Protein AF-A0A6A5C6W7-F1 (afdb_monomer)

Structure (mmCIF, N/CA/C/O backbone):
data_AF-A0A6A5C6W7-F1
#
_entry.id   AF-A0A6A5C6W7-F1
#
loop_
_atom_site.group_PDB
_atom_site.id
_atom_site.type_symbol
_atom_site.label_atom_id
_atom_site.label_alt_id
_atom_site.label_comp_id
_atom_site.label_asym_id
_atom_site.label_entity_id
_atom_site.label_seq_id
_atom_site.pdbx_PDB_ins_code
_atom_site.Cartn_x
_atom_site.Cartn_y
_atom_site.Cartn_z
_atom_site.occupancy
_atom_site.B_iso_or_equiv
_atom_site.auth_seq_id
_atom_site.auth_comp_id
_atom_site.auth_asym_id
_atom_site.auth_atom_id
_atom_site.pdbx_PDB_model_num
ATOM 1 N N . MET A 1 1 ? 18.445 1.849 1.006 1.00 53.31 1 MET A N 1
ATOM 2 C CA . MET A 1 1 ? 18.753 1.253 2.329 1.00 53.31 1 MET A CA 1
ATOM 3 C C . MET A 1 1 ? 17.861 1.915 3.357 1.00 53.31 1 MET A C 1
ATOM 5 O O . MET A 1 1 ? 17.894 3.133 3.391 1.00 53.31 1 MET A O 1
ATOM 9 N N . GLY A 1 2 ? 17.093 1.146 4.140 1.00 67.12 2 GLY A N 1
ATOM 10 C CA . GLY A 1 2 ? 16.362 1.605 5.333 1.00 67.12 2 GLY A CA 1
ATOM 11 C C . GLY A 1 2 ? 15.565 2.911 5.223 1.00 67.12 2 GLY A C 1
ATOM 12 O O . GLY A 1 2 ? 16.098 3.979 5.498 1.00 67.12 2 GLY A O 1
ATOM 13 N N . GLY A 1 3 ? 14.263 2.810 4.933 1.00 80.38 3 GLY A N 1
ATOM 14 C CA . GLY A 1 3 ? 13.335 3.940 5.067 1.00 80.38 3 GLY A CA 1
ATOM 15 C C . GLY A 1 3 ? 13.265 4.498 6.498 1.00 80.38 3 GLY A C 1
ATOM 16 O O . GLY A 1 3 ? 13.593 3.803 7.466 1.00 80.38 3 GLY A O 1
ATOM 17 N N . GLU A 1 4 ? 12.837 5.750 6.629 1.00 91.81 4 GLU A N 1
ATOM 18 C CA . GLU A 1 4 ? 12.678 6.474 7.897 1.00 91.81 4 GLU A CA 1
ATOM 19 C C . GLU A 1 4 ? 11.684 5.772 8.835 1.00 91.81 4 GLU A C 1
ATOM 21 O O . GLU A 1 4 ? 10.783 5.066 8.383 1.00 91.81 4 GLU A O 1
ATOM 26 N N . LEU A 1 5 ? 11.811 5.976 10.152 1.00 95.00 5 LEU A N 1
ATOM 27 C CA . LEU A 1 5 ? 10.758 5.572 11.090 1.00 95.00 5 LEU A CA 1
ATOM 28 C C . LEU A 1 5 ? 9.511 6.432 10.851 1.00 95.00 5 LEU A C 1
ATOM 30 O O . LEU A 1 5 ? 9.595 7.657 10.799 1.00 95.00 5 LEU A O 1
ATOM 34 N N . ALA A 1 6 ? 8.359 5.784 10.715 1.00 95.69 6 ALA A N 1
ATOM 35 C CA . ALA A 1 6 ? 7.076 6.444 10.519 1.00 95.69 6 ALA A CA 1
ATOM 36 C C . ALA A 1 6 ? 6.278 6.434 11.825 1.00 95.69 6 ALA A C 1
ATOM 38 O O . ALA A 1 6 ? 6.261 5.416 12.510 1.00 95.69 6 ALA A O 1
ATOM 39 N N . SER A 1 7 ? 5.584 7.530 12.145 1.00 96.44 7 SER A N 1
ATOM 40 C CA . SER A 1 7 ? 4.558 7.526 13.196 1.00 96.44 7 SER A CA 1
ATOM 41 C C . SER A 1 7 ? 3.259 6.963 12.630 1.00 96.44 7 SER A C 1
ATOM 43 O O . SER A 1 7 ? 2.748 7.497 11.647 1.00 96.44 7 SER A O 1
ATOM 45 N N . ILE A 1 8 ? 2.692 5.936 13.262 1.00 95.81 8 ILE A N 1
ATOM 46 C CA . ILE A 1 8 ? 1.394 5.357 12.885 1.00 95.81 8 ILE A CA 1
ATOM 47 C C . ILE A 1 8 ? 0.262 6.397 12.860 1.00 95.81 8 ILE A C 1
ATOM 49 O O . ILE A 1 8 ? -0.643 6.299 12.038 1.00 95.81 8 ILE A O 1
ATOM 53 N N . GLN A 1 9 ? 0.368 7.454 13.670 1.00 95.19 9 GLN A N 1
ATOM 54 C CA . GLN A 1 9 ? -0.591 8.565 13.710 1.00 95.19 9 GLN A CA 1
ATOM 55 C C . GLN A 1 9 ? -0.681 9.326 12.372 1.00 95.19 9 GLN A C 1
ATOM 57 O O . GLN A 1 9 ? -1.725 9.887 12.052 1.00 95.19 9 GLN A O 1
ATOM 62 N N . ASN A 1 10 ? 0.394 9.307 11.574 1.00 96.12 10 ASN A N 1
ATOM 63 C CA . ASN A 1 10 ? 0.451 9.930 10.247 1.00 96.12 10 ASN A CA 1
ATOM 64 C C . ASN A 1 10 ? -0.065 8.998 9.134 1.00 96.12 10 ASN A C 1
ATOM 66 O O . ASN A 1 10 ? -0.319 9.457 8.021 1.00 96.12 10 ASN A O 1
ATOM 70 N N . TYR A 1 11 ? -0.212 7.700 9.425 1.00 97.44 11 TYR A N 1
ATOM 71 C CA . TYR A 1 11 ? -0.651 6.663 8.488 1.00 97.44 11 TYR A CA 1
ATOM 72 C C . TYR A 1 11 ? -1.749 5.782 9.131 1.00 97.44 11 TYR A C 1
ATOM 74 O O . TYR A 1 11 ? -1.599 4.560 9.196 1.00 97.44 11 TYR A O 1
ATOM 82 N N . PRO A 1 12 ? -2.859 6.376 9.628 1.00 97.06 12 PRO A N 1
ATOM 83 C CA . PRO A 1 12 ? -3.849 5.705 10.489 1.00 97.06 12 PRO A CA 1
ATOM 84 C C . PRO A 1 12 ? -4.651 4.593 9.788 1.00 97.06 12 PRO A C 1
ATOM 86 O O . PRO A 1 12 ? -5.398 3.862 10.434 1.00 97.06 12 PRO A O 1
ATOM 89 N N . PHE A 1 13 ? -4.476 4.469 8.473 1.00 98.06 13 PHE A N 1
ATOM 90 C CA . PHE A 1 13 ? -5.054 3.470 7.573 1.00 98.06 13 PHE A CA 1
ATOM 91 C C . PHE A 1 13 ? -4.183 2.222 7.388 1.00 98.06 13 PHE A C 1
ATOM 93 O O . PHE A 1 13 ? -4.597 1.293 6.694 1.00 98.06 13 PHE A O 1
ATOM 100 N N . MET A 1 14 ? -2.971 2.198 7.954 1.00 98.06 14 MET A N 1
ATOM 101 C CA . MET A 1 14 ? -2.022 1.107 7.747 1.00 98.06 14 MET A CA 1
ATOM 102 C C . MET A 1 14 ? -2.466 -0.203 8.391 1.00 98.06 14 MET A C 1
ATOM 104 O O . MET A 1 14 ? -2.684 -0.284 9.602 1.00 98.06 14 MET A O 1
ATOM 108 N N . VAL A 1 15 ? -2.486 -1.255 7.573 1.00 98.44 15 VAL A N 1
ATOM 109 C CA . VAL A 1 15 ? -2.793 -2.625 7.984 1.00 98.44 15 VAL A CA 1
ATOM 110 C C . VAL A 1 15 ? -1.539 -3.494 7.929 1.00 98.44 15 VAL A C 1
ATOM 112 O O . VAL A 1 15 ? -0.770 -3.444 6.970 1.00 98.44 15 VAL A O 1
ATOM 115 N N . SER A 1 16 ? -1.360 -4.342 8.939 1.00 98.12 16 SER A N 1
ATOM 116 C CA . SER A 1 16 ? -0.463 -5.499 8.919 1.00 98.12 16 SER A CA 1
ATOM 117 C C . SER A 1 16 ? -1.309 -6.770 8.824 1.00 98.12 16 SER A C 1
ATOM 119 O O . SER A 1 16 ? -2.006 -7.124 9.770 1.00 98.12 16 SER A O 1
ATOM 121 N N . LEU A 1 17 ? -1.265 -7.469 7.689 1.00 98.00 17 LEU A N 1
ATOM 122 C CA . LEU A 1 17 ? -1.859 -8.798 7.556 1.00 98.00 17 LEU A CA 1
ATOM 123 C C . LEU A 1 17 ? -0.921 -9.821 8.202 1.00 98.00 17 LEU A C 1
ATOM 125 O O . LEU A 1 17 ? 0.273 -9.880 7.877 1.00 98.00 17 LEU A O 1
ATOM 129 N N . GLN A 1 18 ? -1.463 -10.596 9.141 1.00 95.81 18 GLN A N 1
ATOM 130 C CA . GLN A 1 18 ? -0.733 -11.549 9.975 1.00 95.81 18 GLN A CA 1
ATOM 131 C C . GLN A 1 18 ? -1.346 -12.945 9.885 1.00 95.81 18 GLN A C 1
ATOM 133 O O . GLN A 1 18 ? -2.563 -13.091 9.796 1.00 95.81 18 GLN A O 1
ATOM 138 N N . SER A 1 19 ? -0.498 -13.969 9.945 1.00 92.75 19 SER A N 1
ATOM 139 C CA . SER A 1 19 ? -0.884 -15.376 10.073 1.00 92.75 19 SER A CA 1
ATOM 140 C C . SER A 1 19 ? -0.028 -15.994 11.172 1.00 92.75 19 SER A C 1
ATOM 142 O O . SER A 1 19 ? 1.193 -15.854 11.126 1.00 92.75 19 SER A O 1
ATOM 144 N N . GLN A 1 20 ? -0.647 -16.612 12.186 1.00 88.44 20 GLN A N 1
ATOM 145 C CA . GLN A 1 20 ? 0.048 -17.073 13.409 1.00 88.44 20 GLN A CA 1
ATOM 146 C C . GLN A 1 20 ? 0.869 -15.935 14.068 1.00 88.44 20 GLN A C 1
ATOM 148 O O . GLN A 1 20 ? 2.070 -16.065 14.298 1.00 88.44 20 GLN A O 1
ATOM 153 N N . GLY A 1 21 ? 0.259 -14.749 14.213 1.00 87.44 21 GLY A N 1
ATOM 154 C CA . GLY A 1 21 ? 0.909 -13.493 14.633 1.00 87.44 21 GLY A CA 1
ATOM 155 C C . GLY A 1 21 ? 1.938 -12.910 13.644 1.00 87.44 21 GLY A C 1
ATOM 156 O O . GLY A 1 21 ? 2.229 -11.715 13.660 1.00 87.44 21 GLY A O 1
ATOM 157 N N . LEU A 1 22 ? 2.487 -13.714 12.731 1.00 91.31 22 LEU A N 1
ATOM 158 C CA . LEU A 1 22 ? 3.557 -13.309 11.826 1.00 91.31 22 LEU A CA 1
ATOM 159 C C . LEU A 1 22 ? 3.014 -12.485 10.656 1.00 91.31 22 LEU A C 1
ATOM 161 O O . LEU A 1 22 ? 2.313 -12.989 9.779 1.00 91.31 22 LEU A O 1
ATOM 165 N N . HIS A 1 23 ? 3.418 -11.217 10.604 1.00 94.94 23 HIS A N 1
ATOM 166 C CA . HIS A 1 23 ? 3.211 -10.341 9.451 1.00 94.94 23 HIS A CA 1
ATOM 167 C C . HIS A 1 23 ? 3.781 -10.949 8.158 1.00 94.94 23 HIS A C 1
ATOM 169 O O . HIS A 1 23 ? 4.913 -11.452 8.145 1.00 94.94 23 HIS A O 1
ATOM 175 N N . PHE A 1 24 ? 3.001 -10.891 7.078 1.00 95.12 24 PHE A N 1
ATOM 176 C CA . PHE A 1 24 ? 3.396 -11.383 5.753 1.00 95.12 24 PHE A CA 1
ATOM 177 C C . PHE A 1 24 ? 3.138 -10.372 4.623 1.00 95.12 24 PHE A C 1
ATOM 179 O O . PHE A 1 24 ? 3.962 -10.283 3.715 1.00 95.12 24 PHE A O 1
ATOM 186 N N . CYS A 1 25 ? 2.059 -9.588 4.722 1.00 97.75 25 CYS A N 1
ATOM 187 C CA . CYS A 1 25 ? 1.702 -8.509 3.799 1.00 97.75 25 CYS A CA 1
ATOM 188 C C . CYS A 1 25 ? 1.162 -7.285 4.555 1.00 97.75 25 CYS A C 1
ATOM 190 O O . CYS A 1 25 ? 0.699 -7.391 5.695 1.00 97.75 25 CYS A O 1
ATOM 192 N N . GLY A 1 26 ? 1.207 -6.120 3.920 1.00 98.31 26 GLY A N 1
ATOM 193 C CA . GLY A 1 26 ? 0.473 -4.923 4.307 1.00 98.31 26 GLY A CA 1
ATOM 194 C C . GLY A 1 26 ? -0.920 -4.832 3.671 1.00 98.31 26 GLY A C 1
ATOM 195 O O . GLY A 1 26 ? -1.363 -5.702 2.915 1.00 98.31 26 GLY A O 1
ATOM 196 N N . GLY A 1 27 ? -1.605 -3.736 3.975 1.00 98.56 27 GLY A N 1
ATOM 197 C CA . GLY A 1 27 ? -2.874 -3.343 3.369 1.00 98.56 27 GLY A CA 1
ATOM 198 C C . GLY A 1 27 ? -3.264 -1.923 3.781 1.00 98.56 27 GLY A C 1
ATOM 199 O O . GLY A 1 27 ? -2.586 -1.306 4.606 1.00 98.56 27 GLY A O 1
ATOM 200 N N . SER A 1 28 ? -4.365 -1.422 3.223 1.00 98.69 28 SER A N 1
ATOM 201 C CA . SER A 1 28 ? -4.892 -0.075 3.494 1.00 98.69 28 SER A CA 1
ATOM 202 C C . SER A 1 28 ? -6.382 -0.121 3.827 1.00 98.69 28 SER A C 1
ATOM 204 O O . SER A 1 28 ? -7.152 -0.686 3.052 1.00 98.69 28 SER A O 1
ATOM 206 N N . LEU A 1 29 ? -6.807 0.486 4.938 1.00 98.31 29 LEU A N 1
ATOM 207 C CA . LEU A 1 29 ? -8.229 0.702 5.234 1.00 98.31 29 LEU A CA 1
ATOM 208 C C . LEU A 1 29 ? -8.838 1.681 4.221 1.00 98.31 29 LEU A C 1
ATOM 210 O O . LEU A 1 29 ? -8.372 2.813 4.109 1.00 98.31 29 LEU A O 1
ATOM 214 N N . LEU A 1 30 ? -9.896 1.263 3.523 1.00 97.50 30 LEU A N 1
ATOM 215 C CA . LEU A 1 30 ? -10.641 2.110 2.579 1.00 97.50 30 LEU A CA 1
ATOM 216 C C . LEU A 1 30 ? -11.902 2.716 3.206 1.00 97.50 30 LEU A C 1
ATOM 218 O O . LEU A 1 30 ? -12.313 3.819 2.864 1.00 97.50 30 LEU A O 1
ATOM 222 N N . ASN A 1 31 ? -12.521 1.990 4.135 1.00 96.62 31 ASN A N 1
ATOM 223 C CA . ASN A 1 31 ? -13.634 2.437 4.970 1.00 96.62 31 ASN A CA 1
ATOM 224 C C . ASN A 1 31 ? -13.711 1.536 6.219 1.00 96.62 31 ASN A C 1
ATOM 226 O O . ASN A 1 31 ? -12.797 0.752 6.480 1.00 96.62 31 ASN A O 1
ATOM 230 N N . SER A 1 32 ? -14.800 1.615 6.983 1.00 96.88 32 SER A N 1
ATOM 231 C CA . SER A 1 32 ? -15.011 0.808 8.192 1.00 96.88 32 SER A CA 1
ATOM 232 C C . SER A 1 32 ? -15.187 -0.700 7.954 1.00 96.88 32 SER A C 1
ATOM 234 O O . SER A 1 32 ? -15.212 -1.441 8.929 1.00 96.88 32 SER A O 1
ATOM 236 N N . ARG A 1 33 ? -15.302 -1.202 6.713 1.00 96.69 33 ARG A N 1
ATOM 237 C CA . ARG A 1 33 ? -15.503 -2.642 6.435 1.00 96.69 33 ARG A CA 1
ATOM 238 C C . ARG A 1 33 ? -14.579 -3.236 5.367 1.00 96.69 33 ARG A C 1
ATOM 240 O O . ARG A 1 33 ? -14.656 -4.438 5.122 1.00 96.69 33 ARG A O 1
ATOM 247 N N . VAL A 1 34 ? -13.724 -2.441 4.719 1.00 98.19 34 VAL A N 1
ATOM 248 C CA . VAL A 1 34 ? -12.927 -2.875 3.556 1.00 98.19 34 VAL A CA 1
ATOM 249 C C . VAL A 1 34 ? -11.454 -2.496 3.696 1.00 98.19 34 VAL A C 1
ATOM 251 O O . VAL A 1 34 ? -11.113 -1.331 3.908 1.00 98.19 34 VAL A O 1
ATOM 254 N N . ILE A 1 35 ? -10.582 -3.486 3.498 1.00 98.62 35 ILE A N 1
ATOM 255 C CA . ILE A 1 35 ? -9.130 -3.331 3.356 1.00 98.62 35 ILE A CA 1
ATOM 256 C C . ILE A 1 35 ? -8.740 -3.643 1.908 1.00 98.62 35 ILE A C 1
ATOM 258 O O . ILE A 1 35 ? -9.147 -4.669 1.368 1.00 98.62 35 ILE A O 1
ATOM 262 N N . LEU A 1 36 ? -7.906 -2.806 1.295 1.00 98.75 36 LEU A N 1
ATOM 263 C CA . LEU A 1 36 ? -7.235 -3.106 0.028 1.00 98.75 36 LEU A CA 1
ATOM 264 C C . LEU A 1 36 ? -5.867 -3.747 0.280 1.00 98.75 36 LEU A C 1
ATOM 266 O O . LEU A 1 36 ? -5.121 -3.301 1.154 1.00 98.75 36 LEU A O 1
ATOM 270 N N . THR A 1 37 ? -5.527 -4.768 -0.502 1.00 98.75 37 THR A N 1
ATOM 271 C CA . THR A 1 37 ? -4.204 -5.406 -0.526 1.00 98.75 37 THR A CA 1
ATOM 272 C C . THR A 1 37 ? -3.905 -5.955 -1.932 1.00 98.75 37 THR A C 1
ATOM 274 O O . THR A 1 37 ? -4.679 -5.745 -2.868 1.00 98.75 37 THR A O 1
ATOM 277 N N . ALA A 1 38 ? -2.777 -6.643 -2.104 1.00 98.56 38 ALA A N 1
ATOM 278 C CA . ALA A 1 38 ? -2.410 -7.306 -3.354 1.00 98.56 38 ALA A CA 1
ATOM 279 C C . ALA A 1 38 ? -3.126 -8.665 -3.489 1.00 98.56 38 ALA A C 1
ATOM 281 O O . ALA A 1 38 ? -3.389 -9.339 -2.491 1.00 98.56 38 ALA A O 1
ATOM 282 N N . ALA A 1 39 ? -3.410 -9.107 -4.714 1.00 98.31 39 ALA A N 1
ATOM 283 C CA . ALA A 1 39 ? -4.033 -10.409 -4.951 1.00 98.31 39 ALA A CA 1
ATOM 284 C C . ALA A 1 39 ? -3.141 -11.556 -4.467 1.00 98.31 39 ALA A C 1
ATOM 286 O O . ALA A 1 39 ? -3.632 -12.467 -3.806 1.00 98.31 39 ALA A O 1
ATOM 287 N N . HIS A 1 40 ? -1.828 -11.478 -4.700 1.00 97.06 40 HIS A N 1
ATOM 288 C CA . HIS A 1 40 ? -0.876 -12.501 -4.258 1.00 97.06 40 HIS A CA 1
ATOM 289 C C . HIS A 1 40 ? -0.818 -12.665 -2.725 1.00 97.06 40 HIS A C 1
ATOM 291 O O . HIS A 1 40 ? -0.446 -13.728 -2.237 1.00 97.06 40 HIS A O 1
ATOM 297 N N . CYS A 1 41 ? -1.245 -11.657 -1.953 1.00 97.56 41 CYS A N 1
ATOM 298 C CA . CYS A 1 41 ? -1.389 -11.743 -0.495 1.00 97.56 41 CYS A CA 1
ATOM 299 C C . CYS A 1 41 ? -2.618 -12.554 -0.039 1.00 97.56 41 CYS A C 1
ATOM 301 O O . CYS A 1 41 ? -2.786 -12.769 1.158 1.00 97.56 41 CYS A O 1
ATOM 303 N N . CYS A 1 42 ? -3.479 -13.000 -0.959 1.00 96.88 42 CYS A N 1
ATOM 304 C CA . CYS A 1 42 ? -4.650 -13.835 -0.670 1.00 96.88 42 CYS A CA 1
ATOM 305 C C . CYS A 1 42 ? -4.373 -15.344 -0.814 1.00 96.88 42 CYS A C 1
ATOM 307 O O . CYS A 1 42 ? -5.280 -16.151 -0.601 1.00 96.88 42 CYS A O 1
ATOM 309 N N . PHE A 1 43 ? -3.137 -15.730 -1.150 1.00 95.50 43 PHE A N 1
ATOM 310 C CA . PHE A 1 43 ? -2.708 -17.112 -1.390 1.00 95.50 43 PHE A CA 1
ATOM 311 C C . PHE A 1 43 ? -1.516 -17.501 -0.497 1.00 95.50 43 PHE A C 1
ATOM 313 O O . PHE A 1 43 ? -0.859 -16.648 0.105 1.00 95.50 43 PHE A O 1
ATOM 320 N N . TYR A 1 44 ? -1.234 -18.800 -0.398 1.00 90.62 44 TYR A N 1
ATOM 321 C CA . TYR A 1 44 ? -0.003 -19.316 0.205 1.00 90.62 44 TYR A CA 1
ATOM 322 C C . TYR A 1 44 ? 1.212 -19.095 -0.720 1.00 90.62 44 TYR A C 1
ATOM 324 O O . TYR A 1 44 ? 1.109 -18.498 -1.788 1.00 90.62 44 TYR A O 1
ATOM 332 N N . ASN A 1 45 ? 2.406 -19.546 -0.308 1.00 85.31 45 ASN A N 1
ATOM 333 C CA . ASN A 1 45 ? 3.650 -19.330 -1.071 1.00 85.31 45 ASN A CA 1
ATOM 334 C C . ASN A 1 45 ? 3.686 -20.035 -2.447 1.00 85.31 45 ASN A C 1
ATOM 336 O O . ASN A 1 45 ? 4.613 -19.783 -3.213 1.00 85.31 45 ASN A O 1
ATOM 340 N N . ASP A 1 46 ? 2.730 -20.922 -2.733 1.00 82.19 46 ASP A N 1
ATOM 341 C CA . ASP A 1 46 ? 2.507 -21.514 -4.058 1.00 82.19 46 ASP A CA 1
ATOM 342 C C . ASP A 1 46 ? 1.837 -20.531 -5.039 1.00 82.19 46 ASP A C 1
ATOM 344 O O . ASP A 1 46 ? 1.972 -20.692 -6.246 1.00 82.19 46 ASP A O 1
ATOM 348 N N . LEU A 1 47 ? 1.173 -19.490 -4.518 1.00 83.94 47 LEU A N 1
ATOM 349 C CA . LEU A 1 47 ? 0.310 -18.549 -5.237 1.00 83.94 47 LEU A CA 1
ATOM 350 C C . LEU A 1 47 ? -0.901 -19.203 -5.932 1.00 83.94 47 LEU A C 1
ATOM 352 O O . LEU A 1 47 ? -1.564 -18.562 -6.744 1.00 83.94 47 LEU A O 1
ATOM 356 N N . GLU A 1 48 ? -1.226 -20.444 -5.563 1.00 85.00 48 GLU A N 1
ATOM 357 C CA . GLU A 1 48 ? -2.333 -21.237 -6.116 1.00 85.00 48 GLU A CA 1
ATOM 358 C C . GLU A 1 48 ? -3.375 -21.581 -5.042 1.00 85.00 48 GLU A C 1
ATOM 360 O O . GLU A 1 48 ? -4.576 -21.516 -5.304 1.00 85.00 48 GLU A O 1
ATOM 365 N N . THR A 1 49 ? -2.947 -21.881 -3.809 1.00 91.06 49 THR A N 1
ATOM 366 C CA . THR A 1 49 ? -3.848 -22.238 -2.704 1.00 91.06 49 THR A CA 1
ATOM 367 C C . THR A 1 49 ? -4.311 -20.977 -1.961 1.00 91.06 49 THR A C 1
ATOM 369 O O . THR A 1 49 ? -3.469 -20.283 -1.383 1.00 91.06 49 THR A O 1
ATOM 372 N N . PRO A 1 50 ? -5.620 -20.656 -1.900 1.00 93.75 50 PRO A N 1
ATOM 373 C CA . PRO A 1 50 ? -6.116 -19.504 -1.142 1.00 93.75 50 PRO A CA 1
ATOM 374 C C . PRO A 1 50 ? -5.852 -19.625 0.367 1.00 93.75 50 PRO A C 1
ATOM 376 O O . PRO A 1 50 ? -5.893 -20.722 0.929 1.00 93.75 50 PRO A O 1
ATOM 379 N N . LEU A 1 51 ? -5.628 -18.497 1.049 1.00 94.12 51 LEU A N 1
ATOM 380 C CA . LEU A 1 51 ? -5.412 -18.476 2.500 1.00 94.12 51 LEU A CA 1
ATOM 381 C C . LEU A 1 51 ? -6.663 -18.895 3.289 1.00 94.12 51 LEU A C 1
ATOM 383 O O . LEU A 1 51 ? -7.758 -18.373 3.075 1.00 94.12 51 LEU A O 1
ATOM 387 N N . ASP A 1 52 ? -6.473 -19.749 4.299 1.00 94.75 52 ASP A N 1
ATOM 388 C CA . ASP A 1 52 ? -7.489 -20.001 5.325 1.00 94.75 52 ASP A CA 1
ATOM 389 C C . ASP A 1 52 ? -7.670 -18.751 6.202 1.00 94.75 52 ASP A C 1
ATOM 391 O O . ASP A 1 52 ? -6.901 -18.515 7.140 1.00 94.75 52 ASP A O 1
ATOM 395 N N . LEU A 1 53 ? -8.708 -17.961 5.909 1.00 94.50 53 LEU A N 1
ATOM 396 C CA . LEU A 1 53 ? -9.048 -16.728 6.627 1.00 94.50 53 LEU A CA 1
ATOM 397 C C . LEU A 1 53 ? -9.159 -16.905 8.145 1.00 94.50 53 LEU A C 1
ATOM 399 O O . LEU A 1 53 ? -8.836 -15.978 8.884 1.00 94.50 53 LEU A O 1
ATOM 403 N N . ARG A 1 54 ? -9.519 -18.097 8.643 1.00 93.94 54 ARG A N 1
ATOM 404 C CA . ARG A 1 54 ? -9.599 -18.366 10.092 1.00 93.94 54 ARG A CA 1
ATOM 405 C C . ARG A 1 54 ? -8.240 -18.212 10.779 1.00 93.94 54 ARG A C 1
ATOM 407 O O . ARG A 1 54 ? -8.195 -17.925 11.974 1.00 93.94 54 ARG A O 1
ATOM 414 N N . ARG A 1 55 ? -7.141 -18.367 10.030 1.00 94.12 55 ARG A N 1
ATOM 415 C CA . ARG A 1 55 ? -5.746 -18.217 10.481 1.00 94.12 55 ARG A CA 1
ATOM 416 C C . ARG A 1 55 ? -5.165 -16.822 10.231 1.00 94.12 55 ARG A C 1
ATOM 418 O O . ARG A 1 55 ? -4.092 -16.528 10.754 1.00 94.12 55 ARG A O 1
ATOM 425 N N . VAL A 1 56 ? -5.849 -15.977 9.457 1.00 96.00 56 VAL A N 1
ATOM 426 C CA . VAL A 1 56 ? -5.417 -14.610 9.130 1.00 96.00 56 VAL A CA 1
ATOM 427 C C . VAL A 1 56 ? -6.065 -13.615 10.094 1.00 96.00 56 VAL A C 1
ATOM 429 O O . VAL A 1 56 ? -7.231 -13.760 10.456 1.00 96.00 56 VAL A O 1
ATOM 432 N N . ARG A 1 57 ? -5.336 -12.579 10.512 1.00 96.50 57 ARG A N 1
ATOM 433 C CA . ARG A 1 57 ? -5.907 -11.381 11.151 1.00 96.50 57 ARG A CA 1
ATOM 434 C C . ARG A 1 57 ? -5.321 -10.128 10.517 1.00 96.50 57 ARG A C 1
ATOM 436 O O . ARG A 1 57 ? -4.150 -10.107 10.138 1.00 96.50 57 ARG A O 1
ATOM 443 N N . ALA A 1 58 ? -6.137 -9.086 10.421 1.00 97.56 58 ALA A N 1
ATOM 444 C CA . ALA A 1 58 ? -5.662 -7.749 10.104 1.00 97.56 58 ALA A CA 1
ATOM 445 C C . ALA A 1 58 ? -5.333 -7.031 11.417 1.00 97.56 58 ALA A C 1
ATOM 447 O O . ALA A 1 58 ? -6.191 -6.908 12.288 1.00 97.56 58 ALA A O 1
ATOM 448 N N . VAL A 1 59 ? -4.089 -6.582 11.570 1.00 97.00 59 VAL A N 1
ATOM 449 C CA . VAL A 1 59 ? -3.668 -5.690 12.652 1.00 97.00 59 VAL A CA 1
ATOM 450 C C . VAL A 1 59 ? -3.727 -4.256 12.159 1.00 97.00 59 VAL A C 1
ATOM 452 O O . VAL A 1 59 ? -3.119 -3.922 11.140 1.00 97.00 59 VAL A O 1
ATOM 455 N N . LEU A 1 60 ? -4.458 -3.422 12.890 1.00 96.44 60 LEU A N 1
ATOM 456 C CA . LEU A 1 60 ? -4.692 -2.017 12.576 1.00 96.44 60 LEU A CA 1
ATOM 457 C C . LEU A 1 60 ? -3.937 -1.123 13.563 1.00 96.44 60 LEU A C 1
ATOM 459 O O . LEU A 1 60 ? -3.723 -1.509 14.712 1.00 96.44 60 LEU A O 1
ATOM 463 N N . GLY A 1 61 ? -3.558 0.080 13.127 1.00 93.56 61 GLY A N 1
ATOM 464 C CA . GLY A 1 61 ? -3.122 1.139 14.039 1.00 93.56 61 GLY A CA 1
ATOM 465 C C . GLY A 1 61 ? -1.906 0.797 14.908 1.00 93.56 61 GLY A C 1
ATOM 466 O O . GLY A 1 61 ? -1.835 1.270 16.033 1.00 93.56 61 GLY A O 1
ATOM 467 N N . GLN A 1 62 ? -0.947 -0.007 14.429 1.00 94.25 62 GLN A N 1
ATOM 468 C CA . GLN A 1 62 ? 0.173 -0.457 15.263 1.00 94.25 62 GLN A CA 1
ATOM 469 C C . GLN A 1 62 ? 1.531 0.157 14.886 1.00 94.25 62 GLN A C 1
ATOM 471 O O . GLN A 1 62 ? 2.021 -0.002 13.776 1.00 94.25 62 GLN A O 1
ATOM 476 N N . GLN A 1 63 ? 2.211 0.787 15.849 1.00 94.56 63 GLN A N 1
ATOM 477 C CA . GLN A 1 63 ? 3.560 1.346 15.645 1.00 94.56 63 GLN A CA 1
ATOM 478 C C . GLN A 1 63 ? 4.666 0.273 15.594 1.00 94.56 63 GLN A C 1
ATOM 480 O O . GLN A 1 63 ? 5.646 0.404 14.856 1.00 94.56 63 GLN A O 1
ATOM 485 N N . ASP A 1 64 ? 4.537 -0.760 16.431 1.00 94.06 64 ASP A N 1
ATOM 486 C CA . ASP A 1 64 ? 5.532 -1.816 16.624 1.00 94.06 64 ASP A CA 1
ATOM 487 C C . ASP A 1 64 ? 4.838 -3.170 16.778 1.00 94.06 64 ASP A C 1
ATOM 489 O O . ASP A 1 64 ? 4.233 -3.471 17.811 1.00 94.06 64 ASP A O 1
ATOM 493 N N . LEU A 1 65 ? 4.939 -4.003 15.744 1.00 93.56 65 LEU A N 1
ATOM 494 C CA . LEU A 1 65 ? 4.261 -5.293 15.674 1.00 93.56 65 LEU A CA 1
ATOM 495 C C . LEU A 1 65 ? 4.711 -6.276 16.767 1.00 93.56 65 LEU A C 1
ATOM 497 O O . LEU A 1 65 ? 3.989 -7.235 17.026 1.00 93.56 65 LEU A O 1
ATOM 501 N N . ARG A 1 66 ? 5.839 -6.049 17.462 1.00 91.25 66 ARG A N 1
ATOM 502 C CA . ARG A 1 66 ? 6.292 -6.919 18.568 1.00 91.25 66 ARG A CA 1
ATOM 503 C C . ARG A 1 66 ? 5.249 -7.054 19.680 1.00 91.25 66 ARG A C 1
ATOM 505 O O . ARG A 1 66 ? 5.077 -8.149 20.209 1.00 91.25 66 ARG A O 1
ATOM 512 N N . LYS A 1 67 ? 4.490 -5.988 19.967 1.00 88.50 67 LYS A N 1
ATOM 513 C CA . LYS A 1 67 ? 3.432 -6.006 20.997 1.00 88.50 67 LYS A CA 1
ATOM 514 C C . LYS A 1 67 ? 2.236 -6.899 20.619 1.00 88.50 67 LYS A C 1
ATOM 516 O O . LYS A 1 67 ? 1.477 -7.292 21.491 1.00 88.50 67 LYS A O 1
ATOM 521 N N . CYS A 1 68 ? 2.086 -7.262 19.340 1.00 85.19 68 CYS A N 1
ATOM 522 C CA . CYS A 1 68 ? 1.015 -8.144 18.861 1.00 85.19 68 CYS A CA 1
ATOM 523 C C . CYS A 1 68 ? 1.276 -9.640 19.080 1.00 85.19 68 CYS A C 1
ATOM 525 O O . CYS A 1 68 ? 0.328 -10.423 19.021 1.00 85.19 68 CYS A O 1
ATOM 527 N N . PHE A 1 69 ? 2.528 -10.048 19.311 1.00 74.69 69 PHE A N 1
ATOM 528 C CA . PHE A 1 69 ? 2.884 -11.459 19.513 1.00 74.69 69 PHE A CA 1
ATOM 529 C C . PHE A 1 69 ? 2.612 -11.921 20.948 1.00 74.69 69 PHE A C 1
ATOM 531 O O . PHE A 1 69 ? 2.038 -12.981 21.156 1.00 74.69 69 PHE A O 1
ATOM 538 N N . GLN A 1 70 ? 2.958 -11.095 21.938 1.00 57.41 70 GLN A N 1
ATOM 539 C CA . GLN A 1 70 ? 2.957 -11.457 23.366 1.00 57.41 70 GLN A CA 1
ATOM 540 C C . GLN A 1 70 ? 1.559 -11.681 23.980 1.00 57.41 70 GLN A C 1
ATOM 542 O O . GLN A 1 70 ? 1.450 -11.983 25.164 1.00 57.41 70 GLN A O 1
ATOM 547 N N . GLN A 1 71 ? 0.486 -11.502 23.204 1.00 54.94 71 GLN A N 1
ATOM 548 C CA . GLN A 1 71 ? -0.897 -11.527 23.689 1.00 54.94 71 GLN A CA 1
ATOM 549 C C . GLN A 1 71 ? -1.602 -12.882 23.470 1.00 54.94 71 GLN A C 1
ATOM 551 O O . GLN A 1 71 ? -2.715 -13.060 23.954 1.00 54.94 71 GLN A O 1
ATOM 556 N N . GLU A 1 72 ? -0.983 -13.834 22.759 1.00 51.69 72 GLU A N 1
ATOM 557 C CA . GLU A 1 72 ? -1.566 -15.170 22.513 1.00 51.69 72 GLU A CA 1
ATOM 558 C C . GLU A 1 72 ? -1.245 -16.182 23.639 1.00 51.69 72 GLU A C 1
ATOM 560 O O . GLU A 1 72 ? -2.086 -17.021 23.948 1.00 51.69 72 GLU A O 1
ATOM 565 N N . ASP A 1 73 ? -0.112 -16.041 24.342 1.00 41.97 73 ASP A N 1
ATOM 566 C CA . ASP A 1 73 ? 0.263 -16.900 25.488 1.00 41.97 73 ASP A CA 1
ATOM 567 C C . ASP A 1 73 ? -0.352 -16.451 26.837 1.00 41.97 73 ASP A C 1
ATOM 569 O O . ASP A 1 73 ? -0.385 -17.197 27.820 1.00 41.97 73 ASP A O 1
ATOM 573 N N . ALA A 1 74 ? -0.836 -15.206 26.908 1.00 43.44 74 ALA A N 1
ATOM 574 C CA . ALA A 1 74 ? -1.288 -14.567 28.149 1.00 43.44 74 ALA A CA 1
ATOM 575 C C . ALA A 1 74 ? -2.736 -14.915 28.560 1.00 43.44 74 ALA A C 1
ATOM 577 O O . ALA A 1 74 ? -3.160 -14.567 29.660 1.00 43.44 74 ALA A O 1
ATOM 578 N N . SER A 1 75 ? -3.510 -15.564 27.685 1.00 42.16 75 SER A N 1
ATOM 579 C CA . SER A 1 75 ? -4.930 -15.895 27.901 1.00 42.16 75 SER A CA 1
ATOM 580 C C . SER A 1 75 ? -5.196 -17.379 28.183 1.00 42.16 75 SER A C 1
ATOM 582 O O . SER A 1 75 ? -6.328 -17.751 28.479 1.00 42.16 75 SER A O 1
ATOM 584 N N . SER A 1 76 ? -4.165 -18.224 28.110 1.00 41.06 76 SER A N 1
ATOM 585 C CA . SER A 1 76 ? -4.245 -19.690 28.212 1.00 41.06 76 SER A CA 1
ATOM 586 C C . SER A 1 76 ? -3.614 -20.267 29.489 1.00 41.06 76 SER A C 1
ATOM 588 O O . SER A 1 76 ? -3.609 -21.480 29.678 1.00 41.06 76 SER A O 1
ATOM 590 N N . SER A 1 77 ? -3.097 -19.411 30.376 1.00 41.38 77 SER A N 1
ATOM 591 C CA . SER A 1 77 ? -2.263 -19.782 31.533 1.00 41.38 77 SER A CA 1
ATOM 592 C C . SER A 1 77 ? -2.867 -19.448 32.910 1.00 41.38 77 SER A C 1
ATOM 594 O O . SER A 1 77 ? -2.238 -19.711 33.930 1.00 41.38 77 SER A O 1
ATOM 596 N N . SER A 1 78 ? -4.090 -18.906 32.968 1.00 40.34 78 SER A N 1
ATOM 597 C CA . SER A 1 78 ? -4.740 -18.421 34.203 1.00 40.34 78 SER A CA 1
ATOM 598 C C . SER A 1 78 ? -5.839 -19.333 34.779 1.00 40.34 78 SER A C 1
ATOM 600 O O . SER A 1 78 ? -6.537 -18.935 35.709 1.00 40.34 78 SER A O 1
ATOM 602 N N . LEU A 1 79 ? -5.995 -20.558 34.261 1.00 41.47 79 LEU A N 1
ATOM 603 C CA . LEU A 1 79 ? -6.952 -21.558 34.760 1.00 41.47 79 LEU A CA 1
ATOM 604 C C . LEU A 1 79 ? -6.309 -22.946 34.910 1.00 41.47 79 LEU A C 1
ATOM 606 O O . LEU A 1 79 ? -6.603 -23.856 34.141 1.00 41.47 79 LEU A O 1
ATOM 610 N N . LEU A 1 80 ? -5.443 -23.089 35.917 1.00 33.91 80 LEU A N 1
ATOM 611 C CA . LEU A 1 80 ? -5.224 -24.322 36.694 1.00 33.91 80 LEU A CA 1
ATOM 612 C C . LEU A 1 80 ? -4.297 -23.992 37.877 1.00 33.91 80 LEU A C 1
ATOM 614 O O . LEU A 1 80 ? -3.081 -24.152 37.805 1.00 33.91 80 LEU A O 1
ATOM 618 N N . GLN A 1 81 ? -4.880 -23.473 38.958 1.00 34.91 81 GLN A N 1
ATOM 619 C CA . GLN A 1 81 ? -4.165 -23.142 40.192 1.00 34.91 81 GLN A CA 1
ATOM 620 C C . GLN A 1 81 ? -4.637 -24.083 41.309 1.00 34.91 81 GLN A C 1
ATOM 622 O O . GLN A 1 81 ? -5.483 -23.731 42.125 1.00 34.91 81 GLN A O 1
ATOM 627 N N . GLU A 1 82 ? -4.119 -25.312 41.282 1.00 31.97 82 GLU A N 1
ATOM 628 C CA . GLU A 1 82 ? -4.301 -26.311 42.341 1.00 31.97 82 GLU A CA 1
ATOM 629 C C . GLU A 1 82 ? -3.279 -26.053 43.463 1.00 31.97 82 GLU A C 1
ATOM 631 O O . GLU A 1 82 ? -2.071 -26.018 43.218 1.00 31.97 82 GLU A O 1
ATOM 636 N N . GLU A 1 83 ? -3.758 -25.873 44.695 1.00 34.78 83 GLU A N 1
ATOM 637 C CA . GLU A 1 83 ? -2.913 -25.755 45.892 1.00 34.78 83 GLU A CA 1
ATOM 638 C C . GLU A 1 83 ? -2.202 -27.093 46.198 1.00 34.78 83 GLU A C 1
ATOM 640 O O . GLU A 1 83 ? -2.833 -28.150 46.114 1.00 34.78 83 GLU A O 1
ATOM 645 N N . PRO A 1 84 ? -0.913 -27.096 46.592 1.00 32.22 84 PRO A N 1
ATOM 646 C CA . PRO A 1 84 ? -0.172 -28.332 46.836 1.00 32.22 84 PRO A CA 1
ATOM 647 C C . PRO A 1 84 ? -0.557 -28.984 48.184 1.00 32.22 84 PRO A C 1
ATOM 649 O O . PRO A 1 84 ? -0.304 -28.397 49.241 1.00 32.22 84 PRO A O 1
ATOM 652 N N . PRO A 1 85 ? -1.105 -30.217 48.206 1.00 35.66 85 PRO A N 1
ATOM 653 C CA . PRO A 1 85 ? -1.378 -30.925 49.453 1.00 35.66 85 PRO A CA 1
ATOM 654 C C . PRO A 1 85 ? -0.092 -31.420 50.137 1.00 35.66 85 PRO A C 1
ATOM 656 O O . PRO A 1 85 ? 0.928 -31.686 49.501 1.00 35.66 85 PRO A O 1
ATOM 659 N N . SER A 1 86 ? -0.166 -31.566 51.463 1.00 34.28 86 SER A N 1
ATOM 660 C CA . SER A 1 86 ? 0.952 -31.960 52.332 1.00 34.28 86 SER A CA 1
ATOM 661 C C . SER A 1 86 ? 1.556 -33.333 51.994 1.00 34.28 86 SER A C 1
ATOM 663 O O . SER A 1 86 ? 0.873 -34.241 51.520 1.00 34.28 86 SER A O 1
ATOM 665 N N . ALA A 1 87 ? 2.842 -33.505 52.308 1.00 38.56 87 ALA A N 1
ATOM 666 C CA . ALA A 1 87 ? 3.589 -34.729 52.049 1.00 38.56 87 ALA A CA 1
ATOM 667 C C . ALA A 1 87 ? 3.123 -35.924 52.908 1.00 38.56 87 ALA A C 1
ATOM 669 O O . ALA A 1 87 ? 3.056 -35.850 54.135 1.00 38.56 87 ALA A O 1
ATOM 670 N N . ALA A 1 88 ? 2.917 -37.064 52.247 1.00 32.59 88 ALA A N 1
ATOM 671 C CA . ALA A 1 88 ? 2.824 -38.403 52.832 1.00 32.59 88 ALA A CA 1
ATOM 672 C C . ALA A 1 88 ? 3.517 -39.411 51.889 1.00 32.59 88 ALA A C 1
ATOM 674 O O . ALA A 1 88 ? 3.835 -39.075 50.748 1.00 32.59 88 ALA A O 1
ATOM 675 N N . ALA A 1 89 ? 3.832 -40.617 52.370 1.00 34.00 89 ALA A N 1
ATOM 676 C CA . ALA A 1 89 ? 4.921 -41.423 51.806 1.00 34.00 89 ALA A CA 1
ATOM 677 C C . ALA A 1 89 ? 4.519 -42.768 51.159 1.00 34.00 89 ALA A C 1
ATOM 679 O O . ALA A 1 89 ? 3.476 -43.338 51.459 1.00 34.00 89 ALA A O 1
ATOM 680 N N . ALA A 1 90 ? 5.497 -43.305 50.413 1.00 35.47 90 ALA A N 1
ATOM 681 C CA . ALA A 1 90 ? 5.783 -44.723 50.152 1.00 35.47 90 ALA A CA 1
ATOM 682 C C . ALA A 1 90 ? 5.148 -45.452 48.936 1.00 35.47 90 ALA A C 1
ATOM 684 O O . ALA A 1 90 ? 3.956 -45.716 48.870 1.00 35.47 90 ALA A O 1
ATOM 685 N N . ASN A 1 91 ? 6.068 -45.950 48.095 1.00 40.06 91 ASN A N 1
ATOM 686 C CA . ASN A 1 91 ? 6.058 -47.232 47.367 1.00 40.06 91 ASN A CA 1
ATOM 687 C C . ASN A 1 91 ? 5.059 -47.466 46.211 1.00 40.06 91 ASN A C 1
ATOM 689 O O . ASN A 1 91 ? 3.908 -47.839 46.410 1.00 40.06 91 ASN A O 1
ATOM 693 N N . GLY A 1 92 ? 5.598 -47.451 44.983 1.00 39.59 92 GLY A N 1
ATOM 694 C CA . GLY A 1 92 ? 5.017 -48.063 43.780 1.00 39.59 92 GLY A CA 1
ATOM 695 C C . GLY A 1 92 ? 6.099 -48.771 42.932 1.00 39.59 92 GLY A C 1
ATOM 696 O O . GLY A 1 92 ? 7.279 -48.441 43.076 1.00 39.59 92 GLY A O 1
ATOM 697 N N . PRO A 1 93 ? 5.743 -49.763 42.090 1.00 42.47 93 PRO A N 1
ATOM 698 C CA . PRO A 1 93 ? 6.697 -50.555 41.299 1.00 42.47 93 PRO A CA 1
ATOM 699 C C . PRO A 1 93 ? 7.274 -49.789 40.085 1.00 42.47 93 PRO A C 1
ATOM 701 O O . PRO A 1 93 ? 6.694 -48.791 39.654 1.00 42.47 93 PRO A O 1
ATOM 704 N N . PRO A 1 94 ? 8.409 -50.236 39.507 1.00 43.44 94 PRO A N 1
ATOM 705 C CA . PRO A 1 94 ? 9.118 -49.490 38.464 1.00 43.44 94 PRO A CA 1
ATOM 706 C C . PRO A 1 94 ? 8.390 -49.491 37.110 1.00 43.44 94 PRO A C 1
ATOM 708 O O . PRO A 1 94 ? 7.990 -50.540 36.606 1.00 43.44 94 PRO A O 1
ATOM 711 N N . MET A 1 95 ? 8.298 -48.317 36.475 1.00 38.75 95 MET A N 1
ATOM 712 C CA . MET A 1 95 ? 7.898 -48.194 35.068 1.00 38.75 95 MET A CA 1
ATOM 713 C C . MET A 1 95 ? 9.069 -48.466 34.112 1.00 38.75 95 MET A C 1
ATOM 715 O O . MET A 1 95 ? 10.226 -48.179 34.418 1.00 38.75 95 MET A O 1
ATOM 719 N N . PHE A 1 96 ? 8.744 -48.975 32.921 1.00 39.28 96 PHE A N 1
ATOM 720 C CA . PHE A 1 96 ? 9.687 -49.151 31.816 1.00 39.28 96 PHE A CA 1
ATOM 721 C C . PHE A 1 96 ? 10.272 -47.809 31.347 1.00 39.28 96 PHE A C 1
ATOM 723 O O . PHE A 1 96 ? 9.540 -46.840 31.147 1.00 39.28 96 PHE A O 1
ATOM 730 N N . GLN A 1 97 ? 11.579 -47.783 31.081 1.00 43.53 97 GLN A N 1
ATOM 731 C CA . GLN A 1 97 ? 12.221 -46.695 30.342 1.00 43.53 97 GLN A CA 1
ATOM 732 C C . GLN A 1 97 ? 12.195 -46.996 28.831 1.00 43.53 97 GLN A C 1
ATOM 734 O O . GLN A 1 97 ? 12.557 -48.109 28.440 1.00 43.53 97 GLN A O 1
ATOM 739 N N . PRO A 1 98 ? 11.816 -46.038 27.963 1.00 46.53 98 PRO A N 1
ATOM 740 C CA . PRO A 1 98 ? 12.046 -46.158 26.527 1.00 46.53 98 PRO A CA 1
ATOM 741 C C . PRO A 1 98 ? 13.552 -46.030 26.209 1.00 46.53 98 PRO A C 1
ATOM 743 O O . PRO A 1 98 ? 14.273 -45.333 26.930 1.00 46.53 98 PRO A O 1
ATOM 746 N N . PRO A 1 99 ? 14.053 -46.676 25.139 1.00 44.75 99 PRO A N 1
ATOM 747 C CA . PRO A 1 99 ? 15.478 -46.674 24.814 1.00 44.75 99 PRO A CA 1
ATOM 748 C C . PRO A 1 99 ? 15.961 -45.281 24.391 1.00 44.75 99 PRO A C 1
ATOM 750 O O . PRO A 1 99 ? 15.358 -44.636 23.533 1.00 44.75 99 PRO A O 1
ATOM 753 N N . GLN A 1 100 ? 17.084 -44.829 24.955 1.00 41.59 100 GLN A N 1
ATOM 754 C CA . GLN A 1 100 ? 17.709 -43.573 24.541 1.00 41.59 100 GLN A CA 1
ATOM 755 C C . GLN A 1 100 ? 18.508 -43.758 23.248 1.00 41.59 100 GLN A C 1
ATOM 757 O O . GLN A 1 100 ? 19.432 -44.568 23.181 1.00 41.59 100 GLN A O 1
ATOM 762 N N . ILE A 1 101 ? 18.164 -42.970 22.229 1.00 50.41 101 ILE A N 1
ATOM 763 C CA . ILE A 1 101 ? 18.926 -42.865 20.983 1.00 50.41 101 ILE A CA 1
ATOM 764 C C . ILE A 1 101 ? 20.008 -41.790 21.190 1.00 50.41 101 ILE A C 1
ATOM 766 O O . ILE A 1 101 ? 19.654 -40.653 21.515 1.00 50.41 101 ILE A O 1
ATOM 770 N N . PRO A 1 102 ? 2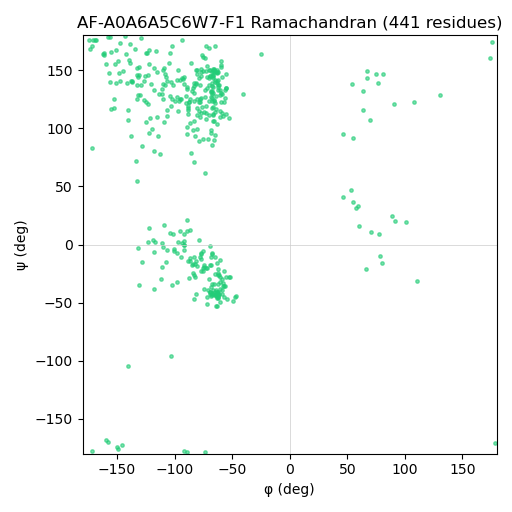1.308 -42.098 21.024 1.00 55.81 102 PRO A N 1
ATOM 771 C CA . PRO A 1 102 ? 22.362 -41.097 21.158 1.00 55.81 102 PRO A CA 1
ATOM 772 C C . PRO A 1 102 ? 22.304 -40.077 20.004 1.00 55.81 102 PRO A C 1
ATOM 774 O O . PRO A 1 102 ? 21.985 -40.451 18.871 1.00 55.81 102 PRO A O 1
ATOM 777 N N . PRO A 1 103 ? 22.630 -38.793 20.248 1.00 48.69 103 PRO A N 1
ATOM 778 C CA . PRO A 1 103 ? 22.636 -37.778 19.200 1.00 48.69 103 PRO A CA 1
ATOM 779 C C . PRO A 1 103 ? 23.739 -38.053 18.157 1.00 48.69 103 PRO A C 1
ATOM 781 O O . PRO A 1 103 ? 24.819 -38.533 18.518 1.00 48.69 103 PRO A O 1
ATOM 784 N N . PRO A 1 104 ? 23.511 -37.729 16.869 1.00 41.62 104 PRO A N 1
ATOM 785 C CA . PRO A 1 104 ? 24.497 -37.949 15.816 1.00 41.62 104 PRO A CA 1
ATOM 786 C C . PRO A 1 104 ? 25.736 -37.071 16.028 1.00 41.62 104 PRO A C 1
ATOM 788 O O . PRO A 1 104 ? 25.647 -35.844 16.099 1.00 41.62 104 PRO A O 1
ATOM 791 N N . GLN A 1 105 ? 26.908 -37.704 16.099 1.00 42.62 105 GLN A N 1
ATOM 792 C CA . GLN A 1 105 ? 28.187 -37.004 16.186 1.00 42.62 105 GLN A CA 1
ATOM 793 C C . GLN A 1 105 ? 28.597 -36.489 14.802 1.00 42.62 105 GLN A C 1
ATOM 795 O O . GLN A 1 105 ? 28.983 -37.265 13.930 1.00 42.62 105 GLN A O 1
ATOM 800 N N . PHE A 1 106 ? 28.548 -35.172 14.612 1.00 47.56 106 PHE A N 1
ATOM 801 C CA . PHE A 1 106 ? 29.194 -34.520 13.474 1.00 47.56 106 PHE A CA 1
ATOM 802 C C . PHE A 1 106 ? 30.678 -34.275 13.796 1.00 47.56 106 PHE A C 1
ATOM 804 O O . PHE A 1 106 ? 30.982 -33.808 14.897 1.00 47.56 106 PHE A O 1
ATOM 811 N N . PRO A 1 107 ? 31.618 -34.568 12.878 1.00 50.44 107 PRO A N 1
ATOM 812 C CA . PRO A 1 107 ? 33.028 -34.267 13.092 1.00 50.44 107 PRO A CA 1
ATOM 813 C C . PRO A 1 107 ? 33.259 -32.750 13.097 1.00 50.44 107 PRO A C 1
ATOM 815 O O . PRO A 1 107 ? 32.732 -32.027 12.250 1.00 50.44 107 PRO A O 1
ATOM 818 N N . ASN A 1 108 ? 34.071 -32.268 14.041 1.00 47.62 108 ASN A N 1
ATOM 819 C CA . ASN A 1 108 ? 34.430 -30.852 14.121 1.00 47.62 108 ASN A CA 1
ATOM 820 C C . ASN A 1 108 ? 35.210 -30.407 12.866 1.00 47.62 108 ASN A C 1
ATOM 822 O O . ASN A 1 108 ? 36.107 -31.134 12.427 1.00 47.62 108 ASN A O 1
ATOM 826 N N . PRO A 1 109 ? 34.938 -29.210 12.310 1.00 50.25 109 PRO A N 1
ATOM 827 C CA . PRO A 1 109 ? 35.766 -28.643 11.252 1.00 50.25 109 PRO A CA 1
ATOM 828 C C . PRO A 1 109 ? 37.180 -28.317 11.777 1.00 50.25 109 PRO A C 1
ATOM 830 O O . PRO A 1 109 ? 37.337 -28.000 12.961 1.00 50.25 109 PRO A O 1
ATOM 833 N N . PRO A 1 110 ? 38.219 -28.370 10.922 1.00 51.41 110 PRO A N 1
ATOM 834 C CA . PRO A 1 110 ? 39.582 -28.030 11.322 1.00 51.41 110 PRO A CA 1
ATOM 835 C C . PRO A 1 110 ? 39.711 -26.537 11.689 1.00 51.41 110 PRO A C 1
ATOM 837 O O . PRO A 1 110 ? 38.989 -25.702 11.137 1.00 51.41 110 PRO A O 1
ATOM 840 N N . PRO A 1 111 ? 40.635 -26.174 12.599 1.00 41.88 111 PRO A N 1
ATOM 841 C CA . PRO A 1 111 ? 40.803 -24.795 13.047 1.00 41.88 111 PRO A CA 1
ATOM 842 C C . PRO A 1 111 ? 41.325 -23.892 11.921 1.00 41.88 111 PRO A C 1
ATOM 844 O O . PRO A 1 111 ? 42.340 -24.185 11.289 1.00 41.88 111 PRO A O 1
ATOM 847 N N . ILE A 1 112 ? 40.651 -22.760 11.708 1.00 39.06 112 ILE A N 1
ATOM 848 C CA . ILE A 1 112 ? 41.082 -21.719 10.767 1.00 39.06 112 ILE A CA 1
ATOM 849 C C . ILE A 1 112 ? 42.163 -20.869 11.440 1.00 39.06 112 ILE A C 1
ATOM 851 O O . ILE A 1 112 ? 41.907 -20.207 12.446 1.00 39.06 112 ILE A O 1
ATOM 855 N N . THR A 1 113 ? 43.370 -20.871 10.879 1.00 33.72 113 THR A N 1
ATOM 856 C CA . THR A 1 113 ? 44.490 -20.044 11.339 1.00 33.72 113 THR A CA 1
ATOM 857 C C . THR A 1 113 ? 44.462 -18.658 10.690 1.00 33.72 113 THR A C 1
ATOM 859 O O . THR A 1 113 ? 44.472 -18.526 9.467 1.00 33.72 113 THR A O 1
ATOM 862 N N . PHE A 1 114 ? 44.472 -17.608 11.514 1.00 36.53 114 PHE A N 1
ATOM 863 C CA . PHE A 1 114 ? 44.656 -16.223 11.072 1.00 36.53 114 PHE A CA 1
ATOM 864 C C . PHE A 1 114 ? 46.121 -15.793 11.268 1.00 36.53 114 PHE A C 1
ATOM 866 O O . PHE A 1 114 ? 46.629 -15.921 12.384 1.00 36.53 114 PHE A O 1
ATOM 873 N N . PRO A 1 115 ? 46.808 -15.266 10.237 1.00 32.47 115 PRO A N 1
ATOM 874 C CA . PRO A 1 115 ? 48.156 -14.729 10.379 1.00 32.47 115 PRO A CA 1
ATOM 875 C C . PRO A 1 115 ? 48.144 -13.236 10.753 1.00 32.47 115 PRO A C 1
ATOM 877 O O . PRO A 1 115 ? 48.120 -12.356 9.892 1.00 32.47 115 PRO A O 1
ATOM 880 N N . GLU A 1 116 ? 48.242 -12.946 12.048 1.00 31.94 116 GLU A N 1
ATOM 881 C CA . GLU A 1 116 ? 48.963 -11.754 12.515 1.00 31.94 116 GLU A CA 1
ATOM 882 C C . GLU A 1 116 ? 50.480 -12.015 12.410 1.00 31.94 116 GLU A C 1
ATOM 884 O O . GLU A 1 116 ? 50.921 -13.149 12.568 1.00 31.94 116 GLU A O 1
ATOM 889 N N . SER A 1 117 ? 51.365 -11.046 12.180 1.00 32.00 117 SER A N 1
ATOM 890 C CA . SER A 1 117 ? 51.225 -9.663 11.696 1.00 32.00 117 SER A CA 1
ATOM 891 C C . SER A 1 117 ? 52.589 -9.234 11.117 1.00 32.00 117 SER A C 1
ATOM 893 O O . SER A 1 117 ? 53.553 -9.996 11.185 1.00 32.00 117 SER A O 1
ATOM 895 N N . ASN A 1 118 ? 52.720 -8.016 10.579 1.00 30.14 118 ASN A N 1
ATOM 896 C CA . ASN A 1 118 ? 54.031 -7.358 10.499 1.00 30.14 118 ASN A CA 1
ATOM 897 C C . ASN A 1 118 ? 53.882 -5.831 10.501 1.00 30.14 118 ASN A C 1
ATOM 899 O O . ASN A 1 118 ? 53.289 -5.254 9.591 1.00 30.14 118 ASN A O 1
ATOM 903 N N . GLN A 1 119 ? 54.437 -5.176 11.523 1.00 31.78 119 GLN A N 1
ATOM 904 C CA . GLN A 1 119 ? 54.580 -3.720 11.571 1.00 31.78 119 GLN A CA 1
ATOM 905 C C . GLN A 1 119 ? 55.949 -3.303 11.026 1.00 31.78 119 GLN A C 1
ATOM 907 O O . GLN A 1 119 ? 56.964 -3.913 11.352 1.00 31.78 119 GLN A O 1
ATOM 912 N N . ALA A 1 120 ? 55.994 -2.188 10.299 1.00 28.70 120 ALA A N 1
ATOM 913 C CA . ALA A 1 120 ? 57.211 -1.410 10.095 1.00 28.70 120 ALA A CA 1
ATOM 914 C C . ALA A 1 120 ? 56.878 0.082 10.244 1.00 28.70 120 ALA A C 1
ATOM 916 O O . ALA A 1 120 ? 55.820 0.537 9.815 1.00 28.70 120 ALA A O 1
ATOM 917 N N . MET A 1 121 ? 57.765 0.839 10.892 1.00 29.75 121 MET A N 1
ATOM 918 C CA . MET A 1 121 ? 57.511 2.206 11.356 1.00 29.75 121 MET A CA 1
ATOM 919 C C . MET A 1 121 ? 58.666 3.133 10.966 1.00 29.75 121 MET A C 1
ATOM 921 O O . MET A 1 121 ? 59.827 2.800 11.190 1.00 29.75 121 MET A O 1
ATOM 925 N N . MET A 1 122 ? 58.346 4.337 10.491 1.00 28.55 122 MET A N 1
ATOM 926 C CA . MET A 1 122 ? 59.277 5.466 10.351 1.00 28.55 122 MET A CA 1
ATOM 927 C C . MET A 1 122 ? 58.630 6.741 10.917 1.00 28.55 122 MET A C 1
ATOM 929 O O . MET A 1 122 ? 57.406 6.845 10.973 1.00 28.55 122 MET A O 1
ATOM 933 N N . LYS A 1 123 ? 59.451 7.681 11.410 1.00 28.38 123 LYS A N 1
ATOM 934 C CA . LYS A 1 123 ? 59.022 8.826 12.236 1.00 28.38 123 LYS A CA 1
ATOM 935 C C . LYS A 1 123 ? 59.697 10.140 11.830 1.00 28.38 123 LYS A C 1
ATOM 937 O O . LYS A 1 123 ? 60.919 10.191 11.743 1.00 28.38 123 LYS A O 1
ATOM 942 N N . SER A 1 124 ? 58.925 11.222 11.853 1.00 29.75 124 SER A N 1
ATOM 943 C CA . SER A 1 124 ? 59.356 12.587 12.210 1.00 29.75 124 SER A CA 1
ATOM 944 C C . SER A 1 124 ? 58.116 13.320 12.765 1.00 29.75 124 SER A C 1
ATOM 946 O O . SER A 1 124 ? 57.034 13.158 12.216 1.00 29.75 124 SER A O 1
ATOM 948 N N . LYS A 1 125 ? 58.088 13.912 13.973 1.00 30.19 125 LYS A N 1
ATOM 949 C CA . LYS A 1 125 ? 58.897 15.001 14.577 1.00 30.19 125 LYS A CA 1
ATOM 950 C C . LYS A 1 125 ? 58.715 16.349 13.842 1.00 30.19 125 LYS A C 1
ATOM 952 O O . LYS A 1 125 ? 58.822 16.365 12.626 1.00 30.19 125 LYS A O 1
ATOM 957 N N . SER A 1 126 ? 58.474 17.483 14.524 1.00 28.95 126 SER A N 1
ATOM 958 C CA . SER A 1 126 ? 58.543 17.749 15.987 1.00 28.95 126 SER A CA 1
ATOM 959 C C . SER A 1 126 ? 58.034 19.147 16.410 1.00 28.95 126 SER A C 1
ATOM 961 O O . SER A 1 126 ? 58.045 20.037 15.572 1.00 28.95 126 SER A O 1
ATOM 963 N N . VAL A 1 127 ? 57.840 19.341 17.739 1.00 30.67 127 VAL A N 1
ATOM 964 C CA . VAL A 1 127 ? 58.017 20.616 18.510 1.00 30.67 127 VAL A CA 1
ATOM 965 C C . VAL A 1 127 ? 56.893 21.677 18.352 1.00 30.67 127 VAL A C 1
ATOM 967 O O . VAL A 1 127 ? 56.434 21.880 17.239 1.00 30.67 127 VAL A O 1
ATOM 970 N N . VAL A 1 128 ? 56.394 22.422 19.366 1.00 30.50 128 VAL A N 1
ATOM 971 C CA . VAL A 1 128 ? 56.432 22.448 20.874 1.00 30.50 128 VAL A CA 1
ATOM 972 C C . VAL A 1 128 ? 55.344 23.506 21.325 1.00 30.50 128 VAL A C 1
ATOM 974 O O . VAL A 1 128 ? 54.729 24.075 20.429 1.00 30.50 128 VAL A O 1
ATOM 977 N N . HIS A 1 129 ? 54.923 23.854 22.562 1.00 27.73 129 HIS A N 1
ATOM 978 C CA . HIS A 1 129 ? 55.484 23.804 23.928 1.00 27.73 129 HIS A CA 1
ATOM 979 C C . HIS A 1 129 ? 54.465 23.397 25.046 1.00 27.73 129 HIS A C 1
ATOM 981 O O . HIS A 1 129 ? 54.171 22.212 25.178 1.00 27.73 129 HIS A O 1
ATOM 987 N N . SER A 1 130 ? 53.982 24.341 25.874 1.00 28.89 130 SER A N 1
ATOM 988 C CA . SER A 1 130 ? 53.163 24.211 27.111 1.00 28.89 130 SER A CA 1
ATOM 989 C C . SER A 1 130 ? 52.381 25.547 27.340 1.00 28.89 130 SER A C 1
ATOM 991 O O . SER A 1 130 ? 52.515 26.425 26.493 1.00 28.89 130 SER A O 1
ATOM 993 N N . GLU A 1 131 ? 51.508 25.817 28.332 1.00 26.45 131 GLU A N 1
ATOM 994 C CA . GLU A 1 131 ? 51.420 25.429 29.762 1.00 26.45 131 GLU A CA 1
ATOM 995 C C . GLU A 1 131 ? 49.971 25.236 30.312 1.00 26.45 131 GLU A C 1
ATOM 997 O O . GLU A 1 131 ? 48.996 25.183 29.569 1.00 26.45 131 GLU A O 1
ATOM 1002 N N . SER A 1 132 ? 49.889 25.039 31.635 1.00 28.83 132 SER A N 1
ATOM 1003 C CA . SER A 1 132 ? 48.790 24.653 32.545 1.00 28.83 132 SER A CA 1
ATOM 1004 C C . SER A 1 132 ? 47.720 25.762 32.792 1.00 28.83 132 SER A C 1
ATOM 1006 O O . SER A 1 132 ? 47.876 26.875 32.308 1.00 28.83 132 SER A O 1
ATOM 1008 N N . LEU A 1 133 ? 46.557 25.548 33.448 1.00 28.88 133 LEU A N 1
ATOM 1009 C CA . LEU A 1 133 ? 46.349 25.128 34.855 1.00 28.88 133 LEU A CA 1
ATOM 1010 C C . LEU A 1 133 ? 44.969 24.493 35.196 1.00 28.88 133 LEU A C 1
ATOM 1012 O O . LEU A 1 133 ? 43.947 24.750 34.569 1.00 28.88 133 LEU A O 1
ATOM 1016 N N 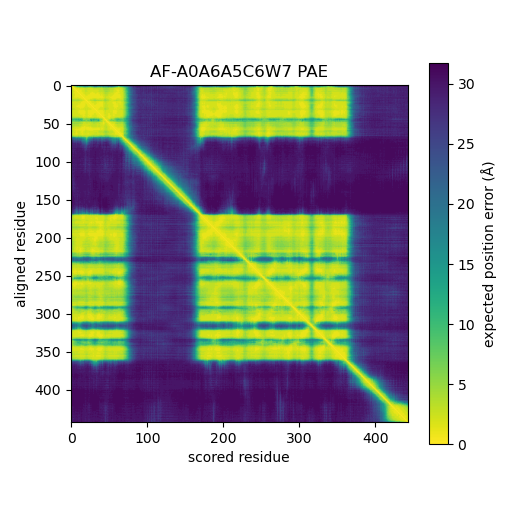. SER A 1 134 ? 45.023 23.689 36.267 1.00 27.59 134 SER A N 1
ATOM 1017 C CA . SER A 1 134 ? 44.044 23.272 37.307 1.00 27.59 134 SER A CA 1
ATOM 1018 C C . SER A 1 134 ? 42.841 24.192 37.642 1.00 27.59 134 SER A C 1
ATOM 1020 O O . SER A 1 134 ? 42.937 25.393 37.425 1.00 27.59 134 SER A O 1
ATOM 1022 N N . SER A 1 135 ? 41.754 23.756 38.319 1.00 29.48 135 SER A N 1
ATOM 1023 C CA . SER A 1 135 ? 41.293 22.427 38.827 1.00 29.48 135 SER A CA 1
ATOM 1024 C C . SER A 1 135 ? 39.862 22.507 39.428 1.00 29.48 135 SER A C 1
ATOM 1026 O O . SER A 1 135 ? 39.359 23.607 39.605 1.00 29.48 135 SER A O 1
ATOM 1028 N N . SER A 1 136 ? 39.293 21.355 39.852 1.00 29.28 136 SER A N 1
ATOM 1029 C CA . SER A 1 136 ? 38.397 21.133 41.034 1.00 29.28 136 SER A CA 1
ATOM 1030 C C . SER A 1 136 ? 37.104 21.971 41.236 1.00 29.28 136 SER A C 1
ATOM 1032 O O . SER A 1 136 ? 37.166 23.187 41.174 1.00 29.28 136 SER A O 1
ATOM 1034 N N . SER A 1 137 ? 35.905 21.514 41.645 1.00 28.28 137 SER A N 1
ATOM 1035 C CA . SER A 1 137 ? 35.228 20.230 41.977 1.00 28.28 137 SER A CA 1
ATOM 1036 C C . SER A 1 137 ? 34.490 20.306 43.337 1.00 28.28 137 SER A C 1
ATOM 1038 O O . SER A 1 137 ? 35.138 20.551 44.349 1.00 28.28 137 SER A O 1
ATOM 1040 N N . LEU A 1 138 ? 33.204 19.912 43.349 1.00 30.36 138 LEU A N 1
ATOM 1041 C CA . LEU A 1 138 ? 32.362 19.486 44.497 1.00 30.36 138 LEU A CA 1
ATOM 1042 C C . LEU A 1 138 ? 31.683 20.530 45.431 1.00 30.36 138 LEU A C 1
ATOM 1044 O O . LEU A 1 138 ? 32.167 21.623 45.693 1.00 30.36 138 LEU A O 1
ATOM 1048 N N . SER A 1 139 ? 30.499 20.105 45.898 1.00 30.97 139 SER A N 1
ATOM 1049 C CA . SER A 1 139 ? 29.501 20.672 46.842 1.00 30.97 139 SER A CA 1
ATOM 1050 C C . SER A 1 139 ? 29.767 20.195 48.308 1.00 30.97 139 SER A C 1
ATOM 1052 O O . SER A 1 139 ? 30.718 19.418 48.423 1.00 30.97 139 SER A O 1
ATOM 1054 N N . PRO A 1 140 ? 28.995 20.496 49.411 1.00 44.50 140 PRO A N 1
ATOM 1055 C CA . PRO A 1 140 ? 27.516 20.685 49.501 1.00 44.50 140 PRO A CA 1
ATOM 1056 C C . PRO A 1 140 ? 26.891 21.519 50.685 1.00 44.50 140 PRO A C 1
ATOM 1058 O O . PRO A 1 140 ? 27.590 22.114 51.491 1.00 44.50 140 PRO A O 1
ATOM 1061 N N . PHE A 1 141 ? 25.543 21.454 50.800 1.00 27.77 141 PHE A N 1
ATOM 1062 C CA . PHE A 1 141 ? 24.654 21.596 51.994 1.00 27.77 141 PHE A CA 1
ATOM 1063 C C . PHE A 1 141 ? 24.550 22.914 52.819 1.00 27.77 141 PHE A C 1
ATOM 1065 O O . PHE A 1 141 ? 25.443 23.223 53.596 1.00 27.77 141 PHE A O 1
ATOM 1072 N N . MET A 1 142 ? 23.354 23.550 52.833 1.00 27.75 142 MET A N 1
ATOM 1073 C CA . MET A 1 142 ? 22.406 23.646 53.989 1.00 27.75 142 MET A CA 1
ATOM 1074 C C . MET A 1 142 ? 21.189 24.585 53.725 1.00 27.75 142 MET A C 1
ATOM 1076 O O . MET A 1 142 ? 21.238 25.423 52.830 1.00 27.75 142 MET A O 1
ATOM 1080 N N . ASN A 1 143 ? 20.100 24.436 54.507 1.00 29.11 143 ASN A N 1
ATOM 1081 C CA . ASN A 1 143 ? 18.842 25.227 54.446 1.00 29.11 143 ASN A CA 1
ATOM 1082 C C . ASN A 1 143 ? 18.759 26.298 55.567 1.00 29.11 143 ASN A C 1
ATOM 1084 O O . ASN A 1 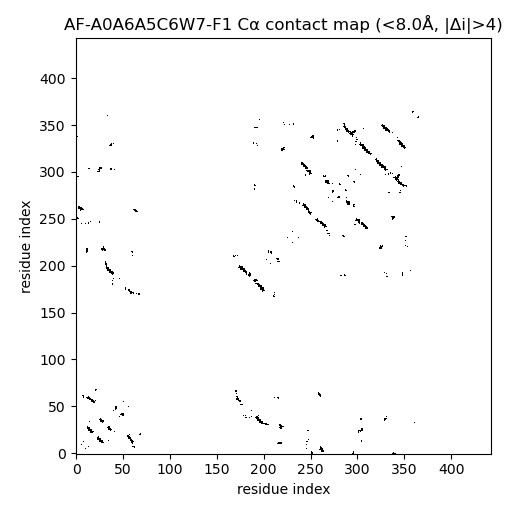143 ? 19.556 26.246 56.506 1.00 29.11 143 ASN A O 1
ATOM 1088 N N . PRO A 1 144 ? 17.767 27.218 55.536 1.00 40.28 144 PRO A N 1
ATOM 1089 C CA . PRO A 1 144 ? 16.646 27.100 56.498 1.00 40.28 144 PRO A CA 1
ATOM 1090 C C . PRO A 1 144 ? 15.240 27.485 55.949 1.00 40.28 144 PRO A C 1
ATOM 1092 O O . PRO A 1 144 ? 15.093 27.846 54.786 1.00 40.28 144 PRO A O 1
ATOM 1095 N N . VAL A 1 145 ? 14.199 27.379 56.797 1.00 30.73 145 VAL A N 1
ATOM 1096 C CA . VAL A 1 145 ? 12.746 27.523 56.484 1.00 30.73 145 VAL A CA 1
ATOM 1097 C C . VAL A 1 145 ? 12.113 28.709 57.243 1.00 30.73 145 VAL A C 1
ATOM 1099 O O . VAL A 1 145 ? 12.607 29.054 58.318 1.00 30.73 145 VAL A O 1
ATOM 1102 N N . PRO A 1 146 ? 11.046 29.347 56.713 1.00 38.88 146 PRO A N 1
ATOM 1103 C CA . PRO A 1 146 ? 9.713 29.361 57.381 1.00 38.88 146 PRO A CA 1
ATOM 1104 C C . PRO A 1 146 ? 8.513 29.390 56.378 1.00 38.88 146 PRO A C 1
ATOM 1106 O O . PRO A 1 146 ? 8.742 29.598 55.193 1.00 38.88 146 PRO A O 1
ATOM 1109 N N . SER A 1 147 ? 7.214 29.284 56.725 1.00 27.03 147 SER A N 1
ATOM 1110 C CA . SER A 1 147 ? 6.435 28.630 57.814 1.00 27.03 147 SER A CA 1
ATOM 1111 C C . SER A 1 147 ? 4.906 28.735 57.489 1.00 27.03 147 SER A C 1
ATOM 1113 O O . SER A 1 147 ? 4.570 29.297 56.450 1.00 27.03 147 SER A O 1
ATOM 1115 N N . PHE A 1 148 ? 3.997 28.249 58.368 1.00 26.86 148 PHE A N 1
ATOM 1116 C CA . PHE A 1 148 ? 2.501 28.296 58.281 1.00 26.86 148 PHE A CA 1
ATOM 1117 C C . PHE A 1 148 ? 1.831 27.456 57.154 1.00 26.86 148 PHE A C 1
ATOM 1119 O O . PHE A 1 148 ? 2.410 27.269 56.093 1.00 26.86 148 PHE A O 1
ATOM 1126 N N . SER A 1 149 ? 0.603 26.919 57.292 1.00 26.34 149 SER A N 1
ATOM 1127 C CA . SER A 1 149 ? -0.243 26.620 58.478 1.00 26.34 149 SER A CA 1
ATOM 1128 C C . SER A 1 149 ? -1.346 25.593 58.138 1.00 26.34 149 SER A C 1
ATOM 1130 O O . SER A 1 149 ? -1.620 25.342 56.969 1.00 26.34 149 SER A O 1
ATOM 1132 N N . SER A 1 150 ? -1.979 25.004 59.158 1.00 26.78 150 SER A N 1
ATOM 1133 C CA . SER A 1 150 ? -2.936 23.887 59.068 1.00 26.78 150 SER A CA 1
ATOM 1134 C C . SER A 1 150 ? -4.401 24.270 58.808 1.00 26.78 150 SER A C 1
ATOM 1136 O O . SER A 1 150 ? -4.865 25.332 59.215 1.00 26.78 150 SER A O 1
ATOM 1138 N N . SER A 1 151 ? -5.161 23.329 58.242 1.00 28.88 151 SER A N 1
ATOM 1139 C CA . SER A 1 151 ? -6.555 23.037 58.627 1.00 28.88 151 SER A CA 1
ATOM 1140 C C . SER A 1 151 ? -6.912 21.598 58.223 1.00 28.88 151 SER A C 1
ATOM 1142 O O . SER A 1 151 ? -6.379 21.080 57.243 1.00 28.88 151 SER A O 1
ATOM 1144 N N . GLU A 1 152 ? -7.771 20.951 59.009 1.00 32.34 152 GLU A N 1
ATOM 1145 C CA . GLU A 1 152 ? -8.290 19.595 58.792 1.00 32.34 152 GLU A CA 1
ATOM 1146 C C . GLU A 1 152 ? -9.818 19.684 58.686 1.00 32.34 152 GLU A C 1
ATOM 1148 O O . GLU A 1 152 ? -10.433 20.378 59.494 1.00 32.34 152 GLU A O 1
ATOM 1153 N N . GLU A 1 153 ? -10.434 18.958 57.751 1.00 30.33 153 GLU A N 1
ATOM 1154 C CA . GLU A 1 153 ? -11.868 18.640 57.791 1.00 30.33 153 GLU A CA 1
ATOM 1155 C C . GLU A 1 153 ? -12.085 17.172 57.391 1.00 30.33 153 GLU A C 1
ATOM 1157 O O . GLU A 1 153 ? -11.417 16.642 56.500 1.00 30.33 153 GLU A O 1
ATOM 1162 N N . GLU A 1 154 ? -13.015 16.508 58.078 1.00 32.28 154 GLU A N 1
ATOM 1163 C CA . GLU A 1 154 ? -13.298 15.076 57.971 1.00 32.28 154 GLU A CA 1
ATOM 1164 C C . GLU A 1 154 ? -14.764 14.867 57.555 1.00 32.28 154 GLU A C 1
ATOM 1166 O O . GLU A 1 154 ? -15.668 15.052 58.369 1.00 32.28 154 GLU A O 1
ATOM 1171 N N . GLU A 1 155 ? -15.035 14.424 56.317 1.00 29.33 155 GLU A N 1
ATOM 1172 C CA . GLU A 1 155 ? -16.380 13.943 55.957 1.00 29.33 155 GLU A CA 1
ATOM 1173 C C . GLU A 1 155 ? -16.394 12.659 55.085 1.00 29.33 155 GLU A C 1
ATOM 1175 O O . GLU A 1 155 ? -16.413 12.697 53.860 1.00 29.33 155 GLU A O 1
ATOM 1180 N N . LYS A 1 156 ? -16.490 11.513 55.785 1.00 26.50 156 LYS A N 1
ATOM 1181 C CA . LYS A 1 156 ? -17.596 10.521 55.685 1.00 26.50 156 LYS A CA 1
ATOM 1182 C C . LYS A 1 156 ? -17.805 9.700 54.399 1.00 26.50 156 LYS A C 1
ATOM 1184 O O . LYS A 1 156 ? -17.703 10.122 53.255 1.00 26.50 156 LYS A O 1
ATOM 1189 N N . SER A 1 157 ? -18.200 8.455 54.634 1.00 28.91 157 SER A N 1
ATOM 1190 C CA . SER A 1 157 ? -18.246 7.356 53.673 1.00 28.91 157 SER A CA 1
ATOM 1191 C C . SER A 1 157 ? -19.495 7.288 52.775 1.00 28.91 157 SER A C 1
ATOM 1193 O O . SER A 1 157 ? -20.632 7.288 53.249 1.00 28.91 157 SER A O 1
ATOM 1195 N N . ARG A 1 158 ? -19.278 7.033 51.474 1.00 27.28 158 ARG A N 1
ATOM 1196 C CA . ARG A 1 158 ? -20.174 6.238 50.603 1.00 27.28 158 ARG A CA 1
ATOM 1197 C C . ARG A 1 158 ? -19.382 5.662 49.403 1.00 27.28 158 ARG A C 1
ATOM 1199 O O . ARG A 1 158 ? -18.510 6.364 48.900 1.00 27.28 158 ARG A O 1
ATOM 1206 N N . PRO A 1 159 ? -19.614 4.406 48.958 1.00 40.09 159 PRO A N 1
ATOM 1207 C CA . PRO A 1 159 ? -18.770 3.758 47.945 1.00 40.09 159 PRO A CA 1
ATOM 1208 C C . PRO A 1 159 ? -19.264 3.915 46.491 1.00 40.09 159 PRO A C 1
ATOM 1210 O O . PRO A 1 159 ? -20.375 4.377 46.227 1.00 40.09 159 PRO A O 1
ATOM 1213 N N . SER A 1 160 ? -18.446 3.392 45.566 1.00 27.39 160 SER A N 1
ATOM 1214 C CA . SER A 1 160 ? -18.563 3.419 44.094 1.00 27.39 160 SER A CA 1
ATOM 1215 C C . SER A 1 160 ? -18.227 4.776 43.444 1.00 27.39 160 SER A C 1
ATOM 1217 O O . SER A 1 160 ? -18.480 5.824 44.019 1.00 27.39 160 SER A O 1
ATOM 1219 N N . HIS A 1 161 ? -17.655 4.832 42.238 1.00 33.72 161 HIS A N 1
ATOM 1220 C CA . HIS A 1 161 ? -17.130 3.743 41.402 1.00 33.72 161 HIS A CA 1
ATOM 1221 C C . HIS A 1 161 ? -15.607 3.609 41.546 1.00 33.72 161 HIS A C 1
ATOM 1223 O O . HIS A 1 161 ? -14.888 4.607 41.510 1.00 33.72 161 HIS A O 1
ATOM 1229 N N . VAL A 1 162 ? -15.098 2.373 41.560 1.00 35.34 162 VAL A N 1
ATOM 1230 C CA . VAL A 1 162 ? -13.732 2.133 41.076 1.00 35.34 162 VAL A CA 1
ATOM 1231 C C . VAL A 1 162 ? -13.763 2.411 39.576 1.00 35.34 162 VAL A C 1
ATOM 1233 O O . VAL A 1 162 ? -14.415 1.678 38.833 1.00 35.34 162 VAL A O 1
ATOM 1236 N N . LYS A 1 163 ? -13.088 3.472 39.118 1.00 35.41 163 LYS A N 1
ATOM 1237 C CA . LYS A 1 163 ? -12.789 3.619 37.689 1.00 35.41 163 LYS A CA 1
ATOM 1238 C C . LYS A 1 163 ? -11.940 2.415 37.300 1.00 35.41 163 LYS A C 1
ATOM 1240 O O . LYS A 1 163 ? -10.834 2.268 37.818 1.00 35.41 163 LYS A O 1
ATOM 1245 N N . SER A 1 164 ? -12.461 1.548 36.437 1.00 33.72 164 SER A N 1
ATOM 1246 C CA . SER A 1 164 ? -11.686 0.435 35.906 1.00 33.72 164 SER A CA 1
ATOM 1247 C C . SER A 1 164 ? -10.437 0.998 35.233 1.00 33.72 164 SER A C 1
ATOM 1249 O O . SER A 1 164 ? -10.516 1.836 34.334 1.00 33.72 164 SER A O 1
ATOM 1251 N N . VAL A 1 165 ? -9.265 0.555 35.691 1.00 39.59 165 VAL A N 1
ATOM 1252 C CA . VAL A 1 165 ? -8.017 0.801 34.971 1.00 39.59 165 VAL A CA 1
ATOM 1253 C C . VAL A 1 165 ? -8.110 -0.031 33.701 1.00 39.59 165 VAL A C 1
ATOM 1255 O O . VAL A 1 165 ? -7.879 -1.238 33.729 1.00 39.59 165 VAL A O 1
ATOM 1258 N N . VAL A 1 1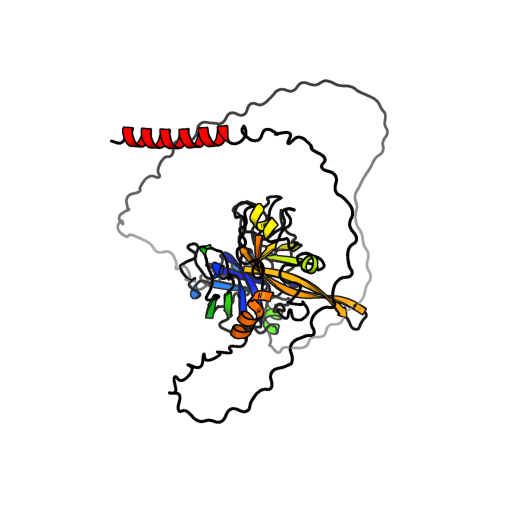66 ? -8.542 0.605 32.610 1.00 41.84 166 VAL A N 1
ATOM 1259 C CA . VAL A 1 166 ? -8.657 -0.030 31.295 1.00 41.84 166 VAL A CA 1
ATOM 1260 C C . VAL A 1 166 ? -7.280 -0.563 30.927 1.00 41.84 166 VAL A C 1
ATOM 1262 O O . VAL A 1 166 ? -6.350 0.211 30.688 1.00 41.84 166 VAL A O 1
ATOM 1265 N N . SER A 1 167 ? -7.130 -1.887 30.914 1.00 41.81 167 SER A N 1
ATOM 1266 C CA . SER A 1 167 ? -5.889 -2.515 30.485 1.00 41.81 167 SER A CA 1
ATOM 1267 C C . SER A 1 167 ? -5.712 -2.233 28.995 1.00 41.81 167 SER A C 1
ATOM 1269 O O . SER A 1 167 ? -6.490 -2.689 28.156 1.00 41.81 167 SER A O 1
ATOM 1271 N N . GLN A 1 168 ? -4.704 -1.419 28.674 1.00 51.66 168 GLN A N 1
ATOM 1272 C CA . GLN A 1 168 ? -4.395 -0.985 27.311 1.00 51.66 168 GLN A CA 1
ATOM 1273 C C . GLN A 1 168 ? -3.901 -2.186 26.492 1.00 51.66 168 GLN A C 1
ATOM 1275 O O . GLN A 1 168 ? -2.707 -2.479 26.415 1.00 51.66 168 GLN A O 1
ATOM 1280 N N . THR A 1 169 ? -4.856 -2.926 25.932 1.00 52.84 169 THR A N 1
ATOM 1281 C CA . THR A 1 169 ? -4.641 -4.174 25.201 1.00 52.84 169 THR A CA 1
ATOM 1282 C C . THR A 1 169 ? -4.020 -3.855 23.846 1.00 52.84 169 THR A C 1
ATOM 1284 O O . THR A 1 169 ? -4.626 -3.256 22.964 1.00 52.84 169 THR A O 1
ATOM 1287 N N . SER A 1 170 ? -2.737 -4.185 23.722 1.00 69.94 170 SER A N 1
ATOM 1288 C CA . SER A 1 170 ? -1.768 -3.395 22.956 1.00 69.94 170 SER A CA 1
ATOM 1289 C C . SER A 1 170 ? -1.638 -3.770 21.475 1.00 69.94 170 SER A C 1
ATOM 1291 O O . SER A 1 170 ? -0.625 -3.451 20.845 1.00 69.94 170 SER A O 1
ATOM 1293 N N . CYS A 1 171 ? -2.650 -4.435 20.912 1.00 86.94 171 CYS A N 1
ATOM 1294 C CA . CYS A 1 171 ? -2.728 -4.768 19.496 1.00 86.94 171 CYS A CA 1
ATOM 1295 C C . CYS A 1 171 ? -4.178 -4.973 19.026 1.00 86.94 171 CYS A C 1
ATOM 1297 O O . CYS A 1 171 ? -4.851 -5.922 19.429 1.00 86.94 171 CYS A O 1
ATOM 1299 N N . LEU A 1 172 ? -4.634 -4.121 18.108 1.00 91.56 172 LEU A N 1
ATOM 1300 C CA . LEU A 1 172 ? -5.960 -4.199 17.501 1.00 91.56 172 LEU A CA 1
ATOM 1301 C C . LEU A 1 172 ? -5.976 -5.226 16.353 1.00 91.56 172 LEU A C 1
ATOM 1303 O O . LEU A 1 172 ? -5.633 -4.901 15.216 1.00 91.56 172 LEU A O 1
ATOM 1307 N N . LYS A 1 173 ? -6.351 -6.474 16.664 1.00 94.25 173 LYS A N 1
ATOM 1308 C CA . LYS A 1 173 ? -6.555 -7.579 15.705 1.00 94.25 173 LYS A CA 1
ATOM 1309 C C . LYS A 1 173 ? -8.034 -7.678 15.315 1.00 94.25 173 LYS A C 1
ATOM 1311 O O . LYS A 1 173 ? -8.870 -7.858 16.193 1.00 94.25 173 LYS A O 1
ATOM 1316 N N . VAL A 1 174 ? -8.350 -7.646 14.019 1.00 95.75 174 VAL A N 1
ATOM 1317 C CA . VAL A 1 174 ? -9.724 -7.801 13.496 1.00 95.75 174 VAL A CA 1
ATOM 1318 C C . VAL A 1 174 ? -9.852 -8.972 12.512 1.00 95.75 174 VAL A C 1
ATOM 1320 O O . VAL A 1 174 ? -8.868 -9.412 11.904 1.00 95.75 174 VAL A O 1
ATOM 1323 N N . GLU A 1 175 ? -11.069 -9.510 12.384 1.00 97.44 175 GLU A N 1
ATOM 1324 C CA . GLU A 1 175 ? -11.377 -10.691 11.567 1.00 97.44 175 GLU A CA 1
ATOM 1325 C C . GLU A 1 175 ? -11.842 -10.329 10.148 1.00 97.44 175 GLU A C 1
ATOM 1327 O O . GLU A 1 175 ? -12.585 -9.368 9.940 1.00 97.44 175 GLU A O 1
ATOM 1332 N N . ILE A 1 176 ? -11.437 -11.146 9.174 1.00 97.69 176 ILE A N 1
ATOM 1333 C CA . ILE A 1 176 ? -11.810 -11.018 7.760 1.00 97.69 176 ILE A CA 1
ATOM 1334 C C . ILE A 1 176 ? -12.859 -12.090 7.443 1.00 97.69 176 ILE A C 1
ATOM 1336 O O . ILE A 1 176 ? -12.643 -13.269 7.710 1.00 97.69 176 ILE A O 1
ATOM 1340 N N . GLU A 1 177 ? -13.984 -11.676 6.867 1.00 96.31 177 GLU A N 1
ATOM 1341 C CA . GLU A 1 177 ? -15.105 -12.538 6.474 1.00 96.31 177 GLU A CA 1
ATOM 1342 C C . GLU A 1 177 ? -14.875 -13.182 5.105 1.00 96.31 177 GLU A C 1
ATOM 1344 O O . GLU A 1 177 ? -15.061 -14.387 4.941 1.00 96.31 177 GLU A O 1
ATOM 1349 N N . ARG A 1 178 ? -14.454 -12.384 4.115 1.00 96.12 178 ARG A N 1
ATOM 1350 C CA . ARG A 1 178 ? -14.246 -12.844 2.736 1.00 96.12 178 ARG A CA 1
ATOM 1351 C C . ARG A 1 178 ? -13.178 -12.037 2.003 1.00 96.12 178 ARG A C 1
ATOM 1353 O O . ARG A 1 178 ? -12.948 -10.866 2.303 1.00 96.12 178 ARG A O 1
ATOM 1360 N N . MET A 1 179 ? -12.581 -12.661 0.991 1.00 96.38 179 MET A N 1
ATOM 1361 C CA . MET A 1 179 ? -11.664 -12.024 0.043 1.00 96.38 179 MET A CA 1
ATOM 1362 C C . MET A 1 179 ? -12.353 -11.883 -1.314 1.00 96.38 179 MET A C 1
ATOM 1364 O O . MET A 1 179 ? -12.993 -12.819 -1.785 1.00 96.38 179 MET A O 1
ATOM 1368 N N . GLN A 1 180 ? -12.193 -10.730 -1.954 1.00 97.31 180 GLN A N 1
ATOM 1369 C CA . GLN A 1 180 ? -12.518 -10.503 -3.356 1.00 97.31 180 GLN A CA 1
ATOM 1370 C C . GLN A 1 180 ? -11.212 -10.230 -4.099 1.00 97.31 180 GLN A C 1
ATOM 1372 O O . GLN A 1 180 ? -10.741 -9.095 -4.149 1.00 97.31 180 GLN A O 1
ATOM 1377 N N . VAL A 1 181 ? -10.620 -11.280 -4.661 1.00 97.94 181 VAL A N 1
ATOM 1378 C CA . VAL A 1 181 ? -9.496 -11.159 -5.597 1.00 97.94 181 VAL A CA 1
ATOM 1379 C C . VAL A 1 181 ? -10.021 -10.623 -6.936 1.00 97.94 181 VAL A C 1
ATOM 1381 O O . VAL A 1 181 ? -11.181 -10.869 -7.292 1.00 97.94 181 VAL A O 1
ATOM 1384 N N . HIS A 1 182 ? -9.203 -9.871 -7.676 1.00 97.94 182 HIS A N 1
ATOM 1385 C CA . HIS A 1 182 ? -9.545 -9.478 -9.042 1.00 97.94 182 HIS A CA 1
ATOM 1386 C C . HIS A 1 182 ? -9.631 -10.721 -9.952 1.00 97.94 182 HIS A C 1
ATOM 1388 O O . HIS A 1 182 ? -8.676 -11.497 -9.994 1.00 97.94 182 HIS A O 1
ATOM 1394 N N . PRO A 1 183 ? -10.728 -10.936 -10.707 1.00 96.69 183 PRO A N 1
ATOM 1395 C CA . PRO A 1 183 ? -10.955 -12.191 -11.435 1.00 96.69 183 PRO A CA 1
ATOM 1396 C C . PRO A 1 183 ? -9.894 -12.478 -12.510 1.00 96.69 183 PRO A C 1
ATOM 1398 O O . PRO A 1 183 ? -9.619 -13.634 -12.809 1.00 96.69 183 PRO A O 1
ATOM 1401 N N . SER A 1 184 ? -9.261 -11.432 -13.049 1.00 97.06 184 SER A N 1
ATOM 1402 C CA . SER A 1 184 ? -8.176 -11.533 -14.036 1.00 97.06 184 SER A CA 1
ATOM 1403 C C . SER A 1 184 ? -6.763 -11.621 -13.428 1.00 97.06 184 SER A C 1
ATOM 1405 O O . SER A 1 184 ? -5.792 -11.420 -14.159 1.00 97.06 184 SER A O 1
ATOM 1407 N N . PHE A 1 185 ? -6.615 -11.845 -12.112 1.00 97.56 185 PHE A N 1
ATOM 1408 C CA . PHE A 1 185 ? -5.297 -11.952 -11.467 1.00 97.56 185 PHE A CA 1
ATOM 1409 C C . PHE A 1 185 ? -4.443 -13.047 -12.118 1.00 97.56 185 PHE A C 1
ATOM 1411 O O . PHE A 1 185 ? -4.854 -14.201 -12.228 1.00 97.56 185 PHE A O 1
ATOM 1418 N N . SER A 1 186 ? -3.235 -12.682 -12.551 1.00 95.56 186 SER A N 1
ATOM 1419 C CA . SER A 1 186 ? -2.336 -13.579 -13.273 1.00 95.56 186 SER A CA 1
ATOM 1420 C C . SER A 1 186 ? -1.004 -13.720 -12.543 1.00 95.56 186 SER A C 1
ATOM 1422 O O . SER A 1 186 ? -0.090 -12.924 -12.750 1.00 95.56 186 SER A O 1
ATOM 1424 N N . VAL A 1 187 ? -0.879 -14.777 -11.735 1.00 91.94 187 VAL A N 1
ATOM 1425 C CA . VAL A 1 187 ? 0.335 -15.155 -10.980 1.00 91.94 187 VAL A CA 1
ATOM 1426 C C . VAL A 1 187 ? 1.598 -15.123 -11.851 1.00 91.94 187 VAL A C 1
ATOM 1428 O O . VAL A 1 187 ? 2.613 -14.549 -11.471 1.00 91.94 187 VAL A O 1
ATOM 1431 N N . THR A 1 188 ? 1.533 -15.680 -13.063 1.00 90.69 188 THR A N 1
ATOM 1432 C CA . THR A 1 188 ? 2.687 -15.789 -13.975 1.00 90.69 188 THR A CA 1
ATOM 1433 C C . THR A 1 188 ? 3.109 -14.463 -14.614 1.00 90.69 188 THR A C 1
ATOM 1435 O O . THR A 1 188 ? 4.240 -14.342 -15.089 1.00 90.69 188 THR A O 1
ATOM 1438 N N . LYS A 1 189 ? 2.222 -13.461 -14.640 1.00 92.44 189 LYS A N 1
ATOM 1439 C CA . LYS A 1 189 ? 2.483 -12.117 -15.186 1.00 92.44 189 LYS A CA 1
ATOM 1440 C C . LYS A 1 189 ? 2.612 -11.042 -14.101 1.00 92.44 189 LYS A C 1
ATOM 1442 O O . LYS A 1 189 ? 3.058 -9.940 -14.411 1.00 92.44 189 LYS A O 1
ATOM 1447 N N . MET A 1 190 ? 2.189 -11.352 -12.873 1.00 94.12 190 MET A N 1
ATOM 1448 C CA . MET A 1 190 ? 1.892 -10.411 -11.787 1.00 94.12 190 MET A CA 1
ATOM 1449 C C . MET A 1 190 ? 1.031 -9.220 -12.242 1.00 94.12 190 MET A C 1
ATOM 1451 O O . MET A 1 190 ? 1.278 -8.076 -11.859 1.00 94.12 190 MET A O 1
ATOM 1455 N N . THR A 1 191 ? 0.027 -9.478 -13.087 1.00 96.88 191 THR A N 1
ATOM 1456 C CA . THR A 1 191 ? -0.954 -8.462 -13.501 1.00 96.88 191 THR A CA 1
ATOM 1457 C C . THR A 1 191 ? -2.292 -8.659 -12.814 1.00 96.88 191 THR A C 1
ATOM 1459 O O . THR A 1 191 ? -2.608 -9.763 -12.363 1.00 96.88 191 THR A O 1
ATOM 1462 N N . ASN A 1 192 ? -3.070 -7.575 -12.716 1.00 97.75 192 ASN A N 1
ATOM 1463 C CA . ASN A 1 192 ? -4.310 -7.529 -11.940 1.00 97.75 192 ASN A CA 1
ATOM 1464 C C . ASN A 1 192 ? -4.096 -7.940 -10.467 1.00 97.75 192 ASN A C 1
ATOM 1466 O O . ASN A 1 192 ? -4.926 -8.613 -9.860 1.00 97.75 192 ASN A O 1
ATOM 1470 N N . ASP A 1 193 ? -2.950 -7.551 -9.896 1.00 98.25 193 ASP A N 1
ATOM 1471 C CA . ASP A 1 193 ? -2.535 -7.901 -8.536 1.00 98.25 193 ASP A CA 1
ATOM 1472 C C . ASP A 1 193 ? -3.166 -6.959 -7.494 1.00 98.25 193 ASP A C 1
ATOM 1474 O O . ASP A 1 193 ? -2.502 -6.100 -6.910 1.00 98.25 193 ASP A O 1
ATOM 1478 N N . LEU A 1 194 ? -4.478 -7.104 -7.293 1.00 98.06 194 LEU A N 1
ATOM 1479 C CA . LEU A 1 194 ? -5.247 -6.435 -6.241 1.00 98.06 194 LEU A CA 1
ATOM 1480 C C . LEU A 1 194 ? -6.375 -7.319 -5.686 1.00 98.06 194 LEU A C 1
ATOM 1482 O O . LEU A 1 194 ? -6.968 -8.134 -6.399 1.00 98.06 194 LEU A O 1
ATOM 1486 N N . ALA A 1 195 ? -6.693 -7.120 -4.409 1.00 98.56 195 ALA A N 1
ATOM 1487 C CA . ALA A 1 195 ? -7.811 -7.763 -3.733 1.00 98.56 195 ALA A CA 1
ATOM 1488 C C . ALA A 1 195 ? -8.414 -6.874 -2.637 1.00 98.56 195 ALA A C 1
ATOM 1490 O O . ALA A 1 195 ? -7.706 -6.125 -1.960 1.00 98.56 195 ALA A O 1
ATOM 1491 N N . LEU A 1 196 ? -9.725 -7.003 -2.433 1.00 98.56 196 LEU A N 1
ATOM 1492 C CA . LEU A 1 196 ? -10.456 -6.390 -1.325 1.00 98.56 196 LEU A CA 1
ATOM 1493 C C . LEU A 1 196 ? -10.740 -7.449 -0.255 1.00 98.56 196 LEU A C 1
ATOM 1495 O O . LEU A 1 196 ? -11.343 -8.484 -0.542 1.00 98.56 196 LEU A O 1
ATOM 1499 N N . LEU A 1 197 ? -10.336 -7.185 0.982 1.00 98.44 197 LEU A N 1
ATOM 1500 C CA . LEU A 1 197 ? -10.662 -7.999 2.149 1.00 98.44 197 LEU A CA 1
ATOM 1501 C C . LEU A 1 197 ? -11.820 -7.324 2.882 1.00 98.44 197 LEU A C 1
ATOM 1503 O O . LEU A 1 197 ? -11.718 -6.157 3.266 1.00 98.44 197 LEU A O 1
ATOM 1507 N N . PHE A 1 198 ? -12.916 -8.050 3.077 1.00 97.94 198 PHE A N 1
ATOM 1508 C CA . PHE A 1 198 ? -14.085 -7.543 3.786 1.00 97.94 198 PHE A CA 1
ATOM 1509 C C . PHE A 1 198 ? -14.014 -7.986 5.244 1.00 97.94 198 PHE A C 1
ATOM 1511 O O . PHE A 1 198 ? -13.901 -9.178 5.537 1.00 97.94 198 PHE A O 1
ATOM 1518 N N . LEU A 1 199 ? -14.051 -7.016 6.152 1.00 97.81 199 LEU A N 1
ATOM 1519 C CA . LEU A 1 199 ? -14.074 -7.245 7.591 1.00 97.81 199 LEU A CA 1
ATOM 1520 C C . LEU A 1 199 ? -15.413 -7.841 8.009 1.00 97.81 199 LEU A C 1
ATOM 1522 O O . LEU A 1 199 ? -16.453 -7.464 7.468 1.00 97.81 199 LEU A O 1
ATOM 1526 N N . LYS A 1 200 ? -15.362 -8.756 8.978 1.00 97.06 200 LYS A N 1
ATOM 1527 C CA . LYS A 1 200 ? -16.529 -9.460 9.521 1.00 97.06 200 LYS A CA 1
ATOM 1528 C C . LYS A 1 200 ? -17.490 -8.525 10.246 1.00 97.06 200 LYS A C 1
ATOM 1530 O O . LYS A 1 200 ? -18.686 -8.577 9.991 1.00 97.06 200 LYS A O 1
ATOM 1535 N N . GLU A 1 201 ? -16.949 -7.625 11.059 1.00 96.25 201 GLU A N 1
ATOM 1536 C CA . GLU A 1 201 ? -17.696 -6.542 11.697 1.00 96.25 201 GLU A CA 1
ATOM 1537 C C . GLU A 1 201 ? -17.201 -5.184 11.175 1.00 96.25 201 GLU A C 1
ATOM 1539 O O . GLU A 1 201 ? -16.021 -5.063 10.823 1.00 96.25 201 GLU A O 1
ATOM 1544 N N . PRO A 1 202 ? -18.070 -4.161 11.092 1.00 96.81 202 PRO A N 1
ATOM 1545 C CA . PRO A 1 202 ? -17.649 -2.802 10.782 1.00 96.81 202 PRO A CA 1
ATOM 1546 C C . PRO A 1 202 ? -16.894 -2.172 11.965 1.00 96.81 202 PRO A C 1
ATOM 1548 O O . PRO A 1 202 ? -17.229 -2.390 13.125 1.00 96.81 202 PRO A O 1
ATOM 1551 N N . LEU A 1 203 ? -15.889 -1.354 11.661 1.00 96.12 203 LEU A N 1
ATOM 1552 C CA . LEU A 1 203 ? -15.090 -0.613 12.637 1.00 96.12 203 LEU A CA 1
ATOM 1553 C C . LEU A 1 203 ? -15.780 0.695 13.065 1.00 96.12 203 LEU A C 1
ATOM 1555 O O . LEU A 1 203 ? -16.113 1.511 12.202 1.00 96.12 203 LEU A O 1
ATOM 1559 N N . ASP A 1 204 ? -15.885 0.955 14.372 1.00 95.88 204 ASP A N 1
ATOM 1560 C CA . ASP A 1 204 ? -16.121 2.309 14.897 1.00 95.88 204 ASP A CA 1
ATOM 1561 C C . ASP A 1 204 ? -14.776 3.012 15.130 1.00 95.88 204 ASP A C 1
ATOM 1563 O O . ASP A 1 204 ? -14.090 2.790 16.129 1.00 95.88 204 ASP A O 1
ATOM 1567 N N . PHE A 1 205 ? -14.387 3.887 14.200 1.00 95.06 205 PHE A N 1
ATOM 1568 C CA . PHE A 1 205 ? -13.137 4.647 14.289 1.00 95.06 205 PHE A CA 1
ATOM 1569 C C . PHE A 1 205 ? -13.016 5.495 15.570 1.00 95.06 205 PHE A C 1
ATOM 1571 O O . PHE A 1 205 ? -11.897 5.783 15.998 1.00 95.06 205 PHE A O 1
ATOM 1578 N N . SER A 1 206 ? -14.125 5.858 16.219 1.00 94.19 206 SER A N 1
ATOM 1579 C CA . SER A 1 206 ? -14.150 6.599 17.487 1.00 94.19 206 SER A CA 1
ATOM 1580 C C . SER A 1 206 ? -13.699 5.708 18.645 1.00 94.19 206 SER A C 1
ATOM 1582 O O . SER A 1 206 ? -12.776 6.068 19.376 1.00 94.19 206 SER A O 1
ATOM 1584 N N . GLU A 1 207 ? -14.295 4.518 18.773 1.00 92.69 207 GLU A N 1
ATOM 1585 C CA . GLU A 1 207 ? -13.921 3.525 19.789 1.00 92.69 207 GLU A CA 1
ATOM 1586 C C . GLU A 1 207 ? -12.474 3.055 19.590 1.00 92.69 207 GLU A C 1
ATOM 1588 O O . GLU A 1 207 ? -11.681 3.065 20.535 1.00 92.69 207 GLU A O 1
ATOM 1593 N N . LEU A 1 208 ? -12.086 2.746 18.347 1.00 92.00 208 LEU A N 1
ATOM 1594 C CA . LEU A 1 208 ? -10.712 2.346 18.027 1.00 92.00 208 LEU A CA 1
ATOM 1595 C C . LEU A 1 208 ? -9.688 3.424 18.402 1.00 92.00 208 LEU A C 1
ATOM 1597 O O . LEU A 1 208 ? -8.603 3.102 18.896 1.00 92.00 208 LEU A O 1
ATOM 1601 N N . SER A 1 209 ? -10.023 4.701 18.192 1.00 91.06 209 SER A N 1
ATOM 1602 C CA . SER A 1 209 ? -9.125 5.814 18.518 1.00 91.06 209 SER A CA 1
ATOM 1603 C C . SER A 1 209 ? -8.955 6.012 20.028 1.00 91.06 209 SER A C 1
ATOM 1605 O O . SER A 1 209 ? -7.884 6.418 20.481 1.00 91.06 209 SER A O 1
ATOM 1607 N N . ILE A 1 210 ? -9.977 5.665 20.818 1.00 90.38 210 ILE A N 1
ATOM 1608 C CA . ILE A 1 210 ? -9.906 5.614 22.285 1.00 90.38 210 ILE A CA 1
ATOM 1609 C C . ILE A 1 210 ? -9.056 4.413 22.733 1.00 90.38 210 ILE A C 1
ATOM 1611 O O . ILE A 1 210 ? -8.175 4.574 23.576 1.00 90.38 210 ILE A O 1
ATOM 1615 N N . GLN A 1 211 ? -9.261 3.227 22.146 1.00 89.00 211 GLN A N 1
ATOM 1616 C CA . GLN A 1 211 ? -8.532 2.005 22.510 1.00 89.00 211 GLN A CA 1
ATOM 1617 C C . GLN A 1 211 ? -7.023 2.100 22.220 1.00 89.00 211 GLN A C 1
ATOM 1619 O O . GLN A 1 211 ? -6.203 1.676 23.035 1.00 89.00 211 GLN A O 1
ATOM 1624 N N . THR A 1 212 ? -6.649 2.645 21.061 1.00 88.12 212 THR A N 1
ATOM 1625 C CA . THR A 1 212 ? -5.246 2.772 20.617 1.00 88.12 212 THR A CA 1
ATOM 1626 C C . THR A 1 212 ? -4.553 4.043 21.123 1.00 88.12 212 THR A C 1
ATOM 1628 O O . THR A 1 212 ? -3.329 4.151 21.032 1.00 88.12 212 THR A O 1
ATOM 1631 N N . ASN A 1 213 ? -5.312 4.998 21.677 1.00 90.94 213 ASN A N 1
ATOM 1632 C CA . ASN A 1 213 ? -4.851 6.337 22.057 1.00 90.94 213 ASN A CA 1
ATOM 1633 C C . ASN A 1 213 ? -4.236 7.137 20.880 1.00 90.94 213 ASN A C 1
ATOM 1635 O O . ASN A 1 213 ? -3.330 7.953 21.064 1.00 90.94 213 ASN A O 1
ATOM 1639 N N . HIS A 1 214 ? -4.718 6.898 19.656 1.00 92.12 214 HIS A N 1
ATOM 1640 C CA . HIS A 1 214 ? -4.495 7.737 18.476 1.00 92.12 214 HIS A CA 1
ATOM 1641 C C . HIS A 1 214 ? -5.514 7.421 17.377 1.00 92.12 214 HIS A C 1
ATOM 1643 O O . HIS A 1 214 ? -6.121 6.361 17.373 1.00 92.12 214 HIS A O 1
ATOM 1649 N N . SER A 1 215 ? -5.658 8.293 16.381 1.00 94.19 215 SER A N 1
ATOM 1650 C CA . SER A 1 215 ? -6.559 8.048 15.251 1.00 94.19 215 SER A CA 1
ATOM 1651 C C . SER A 1 215 ? -6.279 6.721 14.526 1.00 94.19 215 SER A C 1
ATOM 1653 O O . SER A 1 215 ? -5.131 6.435 14.175 1.00 94.19 215 SER A O 1
ATOM 1655 N N . VAL A 1 216 ? -7.341 5.971 14.223 1.00 95.38 216 VAL A N 1
ATOM 1656 C CA . VAL A 1 216 ? -7.383 4.883 13.227 1.00 95.38 216 VAL A CA 1
ATOM 1657 C C . VAL A 1 216 ? -8.520 5.221 12.265 1.00 95.38 216 VAL A C 1
ATOM 1659 O O . VAL A 1 216 ? -9.635 5.450 12.714 1.00 95.38 216 VAL A O 1
ATOM 1662 N N . ASN A 1 217 ? -8.237 5.331 10.966 1.00 96.00 217 ASN A N 1
ATOM 1663 C CA . ASN A 1 217 ? -9.148 5.869 9.942 1.00 96.00 217 ASN A CA 1
ATOM 1664 C C . ASN A 1 217 ? -8.778 5.312 8.560 1.00 96.00 217 ASN A C 1
ATOM 1666 O O . ASN A 1 217 ? -7.676 4.801 8.387 1.00 96.00 217 ASN A O 1
ATOM 1670 N N . SER A 1 218 ? -9.650 5.447 7.560 1.00 97.06 218 SER A N 1
ATOM 1671 C CA . SER A 1 218 ? -9.329 5.096 6.170 1.00 97.06 218 SER A CA 1
ATOM 1672 C C . SER A 1 218 ? -8.446 6.127 5.447 1.00 97.06 218 SER A C 1
ATOM 1674 O O . SER A 1 218 ? -8.310 7.273 5.880 1.00 97.06 218 SER A O 1
ATOM 1676 N N . ILE A 1 219 ? -7.841 5.707 4.330 1.00 97.38 219 ILE A N 1
ATOM 1677 C CA . ILE A 1 219 ? -7.248 6.595 3.317 1.00 97.38 219 ILE A CA 1
ATOM 1678 C C . ILE A 1 219 ? -8.239 6.820 2.175 1.00 97.38 219 ILE A C 1
ATOM 1680 O O . ILE A 1 219 ? -9.058 5.954 1.871 1.00 97.38 219 ILE A O 1
ATOM 1684 N N . ASP A 1 220 ? -8.151 7.989 1.547 1.00 94.69 220 ASP A N 1
ATOM 1685 C CA . ASP A 1 220 ? -8.996 8.354 0.419 1.00 94.69 220 ASP A CA 1
ATOM 1686 C C . ASP A 1 220 ? -8.550 7.675 -0.892 1.00 94.69 220 ASP A C 1
ATOM 1688 O O . ASP A 1 220 ? -7.355 7.491 -1.143 1.00 94.69 220 ASP A O 1
ATOM 1692 N N . LEU A 1 221 ? -9.530 7.326 -1.724 1.00 92.19 221 LEU A N 1
ATOM 1693 C CA . LEU A 1 221 ? -9.394 6.732 -3.059 1.00 92.19 221 LEU A CA 1
ATOM 1694 C C . LEU A 1 221 ? -10.081 7.563 -4.154 1.00 92.19 221 LEU A C 1
ATOM 1696 O O . LEU A 1 221 ? -10.082 7.152 -5.313 1.00 92.19 221 LEU A O 1
ATOM 1700 N N . ASP A 1 222 ? -10.668 8.709 -3.809 1.00 88.88 222 ASP A N 1
ATOM 1701 C CA . ASP A 1 222 ? -11.138 9.689 -4.783 1.00 88.88 222 ASP A CA 1
ATOM 1702 C C . ASP A 1 222 ? -9.935 10.293 -5.527 1.00 88.88 222 ASP A C 1
ATOM 1704 O O . ASP A 1 222 ? -9.150 11.069 -4.980 1.00 88.88 222 ASP A O 1
ATOM 1708 N N . LEU A 1 223 ? -9.766 9.896 -6.786 1.00 84.06 223 LEU A N 1
ATOM 1709 C CA . LEU A 1 223 ? -8.706 10.380 -7.666 1.00 84.06 223 LEU A CA 1
ATOM 1710 C C . LEU A 1 223 ? -9.261 11.292 -8.772 1.00 84.06 223 LEU A C 1
ATOM 1712 O O . LEU A 1 223 ? -8.552 11.544 -9.740 1.00 84.06 223 LEU A O 1
ATOM 1716 N N . ASP A 1 224 ? -10.486 11.818 -8.643 1.00 83.88 224 ASP A N 1
ATOM 1717 C CA . ASP A 1 224 ? -11.138 12.614 -9.699 1.00 83.88 224 ASP A CA 1
ATOM 1718 C C . ASP A 1 224 ? -10.457 13.984 -9.927 1.00 83.88 224 ASP A C 1
ATOM 1720 O O . ASP A 1 224 ? -10.699 14.658 -10.927 1.00 83.88 224 ASP A O 1
ATOM 1724 N N . TRP A 1 225 ? -9.538 14.378 -9.037 1.00 82.25 225 TRP A N 1
ATOM 1725 C CA . TRP A 1 225 ? -8.628 15.517 -9.222 1.00 82.25 225 TRP A CA 1
ATOM 1726 C C . TRP A 1 225 ? -7.442 15.224 -10.170 1.00 82.25 225 TRP A C 1
ATOM 1728 O O . TRP A 1 225 ? -6.705 16.146 -10.525 1.00 82.25 225 TRP A O 1
ATOM 1738 N N . ILE A 1 226 ? -7.243 13.967 -10.587 1.00 80.75 226 ILE A N 1
ATOM 1739 C CA . ILE A 1 226 ? -6.214 13.529 -11.542 1.00 80.75 226 ILE A CA 1
ATOM 1740 C C . ILE A 1 226 ? -6.866 13.279 -12.905 1.00 80.75 226 ILE A C 1
ATOM 1742 O O . ILE A 1 226 ? -7.685 12.374 -13.056 1.00 80.75 226 ILE A O 1
ATOM 1746 N N . ASP A 1 227 ? -6.444 14.018 -13.936 1.00 71.38 227 ASP A N 1
ATOM 1747 C CA . ASP A 1 227 ? -6.917 13.768 -15.301 1.00 71.38 227 ASP A CA 1
ATOM 1748 C C . ASP A 1 227 ? -6.462 12.390 -15.816 1.00 71.38 227 ASP A C 1
ATOM 1750 O O . ASP A 1 227 ? -5.276 12.138 -16.062 1.00 71.38 227 ASP A O 1
ATOM 1754 N N . LEU A 1 228 ? -7.446 11.517 -16.029 1.00 62.00 228 LEU A N 1
ATOM 1755 C CA . LEU A 1 228 ? -7.307 10.175 -16.588 1.00 62.00 228 LEU A CA 1
ATOM 1756 C C . LEU A 1 228 ? -6.623 10.154 -17.963 1.00 62.00 228 LEU A C 1
ATOM 1758 O O . LEU A 1 228 ? -5.883 9.213 -18.243 1.00 62.00 228 LEU A O 1
ATOM 1762 N N . GLN A 1 229 ? -6.856 11.158 -18.815 1.00 59.09 229 GLN A N 1
ATOM 1763 C CA . GLN A 1 229 ? -6.405 11.140 -20.213 1.00 59.09 229 GLN A CA 1
ATOM 1764 C C . GLN A 1 229 ? -4.908 11.437 -20.366 1.00 59.09 229 GLN A C 1
ATOM 1766 O O . GLN A 1 229 ? -4.303 11.038 -21.361 1.00 59.09 229 GLN A O 1
ATOM 1771 N N . THR A 1 230 ? -4.296 12.109 -19.386 1.00 59.69 230 THR A N 1
ATOM 1772 C CA . THR A 1 230 ? -2.890 12.544 -19.447 1.00 59.69 230 THR A CA 1
ATOM 1773 C C . THR A 1 230 ? -1.984 11.939 -18.373 1.00 59.69 230 THR A C 1
ATOM 1775 O O . THR A 1 230 ? -0.769 12.150 -18.435 1.00 59.69 230 THR A O 1
ATOM 1778 N N . SER A 1 231 ? -2.522 11.186 -17.402 1.00 64.44 231 SER A N 1
ATOM 1779 C CA . SER A 1 231 ? -1.768 10.815 -16.191 1.00 64.44 231 SER A CA 1
ATOM 1780 C C . SER A 1 231 ? -1.207 9.393 -16.132 1.00 64.44 231 SER A C 1
ATOM 1782 O O . SER A 1 231 ? -0.124 9.237 -15.574 1.00 64.44 231 SER A O 1
ATOM 1784 N N . SER A 1 232 ? -1.871 8.355 -16.665 1.00 65.44 232 SER A N 1
ATOM 1785 C CA . SER A 1 232 ? -1.525 6.939 -16.373 1.00 65.44 232 SER A CA 1
ATOM 1786 C C . SER A 1 232 ? -0.029 6.617 -16.531 1.00 65.44 232 SER A C 1
ATOM 1788 O O . SER A 1 232 ? 0.597 6.075 -15.623 1.00 65.44 232 SER A O 1
ATOM 1790 N N . THR A 1 233 ? 0.557 7.034 -17.653 1.00 73.50 233 THR A N 1
ATOM 1791 C CA . THR A 1 233 ? 1.958 6.794 -18.038 1.00 73.50 233 THR A CA 1
ATOM 1792 C C . THR A 1 233 ? 2.883 7.996 -17.799 1.00 73.50 233 THR A C 1
ATOM 1794 O O . THR A 1 233 ? 4.105 7.889 -17.949 1.00 73.50 233 THR A O 1
ATOM 1797 N N . ASN A 1 234 ? 2.337 9.144 -17.390 1.00 84.00 234 ASN A N 1
ATOM 1798 C CA . ASN A 1 234 ? 3.062 10.404 -17.236 1.00 84.00 234 ASN A CA 1
ATOM 1799 C C . ASN A 1 234 ? 3.729 10.510 -15.856 1.00 84.00 234 ASN A C 1
ATOM 1801 O O . ASN A 1 234 ? 3.257 11.198 -14.950 1.00 84.00 234 ASN A O 1
ATOM 1805 N N . TYR A 1 235 ? 4.870 9.834 -15.702 1.00 84.50 235 TYR A N 1
ATOM 1806 C CA . TYR A 1 235 ? 5.682 9.848 -14.477 1.00 84.50 235 TYR A CA 1
ATOM 1807 C C . TYR A 1 235 ? 6.045 11.264 -13.985 1.00 84.50 235 TYR A C 1
ATOM 1809 O O . TYR A 1 235 ? 6.191 11.465 -12.781 1.00 84.50 235 TYR A O 1
ATOM 1817 N N . SER A 1 236 ? 6.138 12.259 -14.875 1.00 87.44 236 SER A N 1
ATOM 1818 C CA . SER A 1 236 ? 6.394 13.656 -14.499 1.00 87.44 236 SER A CA 1
ATOM 1819 C C . SER A 1 236 ? 5.228 14.291 -13.734 1.00 87.44 236 SER A C 1
ATOM 1821 O O . SER A 1 236 ? 5.474 15.084 -12.830 1.00 87.44 236 SER A O 1
ATOM 1823 N N . HIS A 1 237 ? 3.975 13.928 -14.039 1.00 87.75 237 HIS A N 1
ATOM 1824 C CA . HIS A 1 237 ? 2.807 14.404 -13.289 1.00 87.75 237 HIS A CA 1
ATOM 1825 C C . HIS A 1 237 ? 2.773 13.818 -11.866 1.00 87.75 237 HIS A C 1
ATOM 1827 O O . HIS A 1 237 ? 2.592 14.546 -10.887 1.00 87.75 237 HIS A O 1
ATOM 1833 N N . TRP A 1 238 ? 3.044 12.515 -11.734 1.00 89.12 238 TRP A N 1
ATOM 1834 C CA . TRP A 1 238 ? 3.146 11.850 -10.431 1.00 89.12 238 TRP A CA 1
ATOM 1835 C C . TRP A 1 238 ? 4.286 12.428 -9.579 1.00 89.12 238 TRP A C 1
ATOM 1837 O O . TRP A 1 238 ? 4.081 12.743 -8.409 1.00 89.12 238 TRP A O 1
ATOM 1847 N N . ASN A 1 239 ? 5.464 12.649 -10.173 1.00 91.69 239 ASN A N 1
ATOM 1848 C CA . ASN A 1 239 ? 6.647 13.173 -9.478 1.00 91.69 239 ASN A CA 1
ATOM 1849 C C . ASN A 1 239 ? 6.610 14.691 -9.205 1.00 91.69 239 ASN A C 1
ATOM 1851 O O . ASN A 1 239 ? 7.484 15.197 -8.503 1.00 91.69 239 ASN A O 1
ATOM 1855 N N . ALA A 1 240 ? 5.621 15.426 -9.727 1.00 90.19 240 ALA A N 1
ATOM 1856 C CA . ALA A 1 240 ? 5.357 16.804 -9.302 1.00 90.19 240 ALA A CA 1
ATOM 1857 C C . ALA A 1 240 ? 4.798 16.870 -7.864 1.00 90.19 240 ALA A C 1
ATOM 1859 O O . ALA A 1 240 ? 4.843 17.919 -7.223 1.00 90.19 240 ALA A O 1
ATOM 1860 N N . HIS A 1 241 ? 4.295 15.744 -7.352 1.00 91.12 241 HIS A N 1
ATOM 1861 C CA . HIS A 1 241 ? 3.737 15.599 -6.015 1.00 91.12 241 HIS A CA 1
ATOM 1862 C C . HIS A 1 241 ? 4.703 14.871 -5.069 1.00 91.12 241 HIS A C 1
ATOM 1864 O O . HIS A 1 241 ? 5.653 14.208 -5.484 1.00 91.12 241 HIS A O 1
ATOM 1870 N N . VAL A 1 242 ? 4.442 14.950 -3.761 1.00 93.19 242 VAL A N 1
ATOM 1871 C CA . VAL A 1 242 ? 5.135 14.090 -2.790 1.00 93.19 242 VAL A CA 1
ATOM 1872 C C . VAL A 1 242 ? 4.508 12.697 -2.839 1.00 93.19 242 VAL A C 1
ATOM 1874 O O . VAL A 1 242 ? 3.311 12.550 -2.592 1.00 93.19 242 VAL A O 1
ATOM 1877 N N . LEU A 1 243 ? 5.332 11.688 -3.120 1.00 95.44 243 LEU A N 1
ATOM 1878 C CA . LEU A 1 243 ? 4.963 10.274 -3.111 1.00 95.44 243 LEU A CA 1
ATOM 1879 C C . LEU A 1 243 ? 5.652 9.552 -1.950 1.00 95.44 243 LEU A C 1
ATOM 1881 O O . LEU A 1 243 ? 6.874 9.649 -1.804 1.00 95.44 243 LEU A O 1
ATOM 1885 N N . GLU A 1 244 ? 4.902 8.798 -1.148 1.00 96.31 244 GLU A N 1
ATOM 1886 C CA . GLU A 1 244 ? 5.459 7.974 -0.067 1.00 96.31 244 GLU A CA 1
ATOM 1887 C C . GLU A 1 244 ? 4.921 6.540 -0.095 1.00 96.31 244 GLU A C 1
ATOM 1889 O O . GLU A 1 244 ? 3.762 6.290 -0.415 1.00 96.31 244 GLU A O 1
ATOM 1894 N N . ILE A 1 245 ? 5.774 5.594 0.292 1.00 96.50 245 ILE A N 1
ATOM 1895 C CA . ILE A 1 245 ? 5.392 4.225 0.655 1.00 96.50 245 ILE A CA 1
ATOM 1896 C C . ILE A 1 245 ? 5.581 4.040 2.158 1.00 96.50 245 ILE A C 1
ATOM 1898 O O . ILE A 1 245 ? 6.461 4.667 2.754 1.00 96.50 245 ILE A O 1
ATOM 1902 N N . VAL A 1 246 ? 4.778 3.180 2.778 1.00 97.12 246 VAL A N 1
ATOM 1903 C CA . VAL A 1 246 ? 4.817 2.923 4.225 1.00 97.12 246 VAL A CA 1
ATOM 1904 C C . VAL A 1 246 ? 4.455 1.465 4.524 1.00 97.12 246 VAL A C 1
ATOM 1906 O O . VAL A 1 246 ? 3.588 0.886 3.874 1.00 97.12 246 VAL A O 1
ATOM 1909 N N . GLY A 1 247 ? 5.150 0.852 5.485 1.00 96.81 247 GLY A N 1
ATOM 1910 C CA . GLY A 1 247 ? 5.027 -0.576 5.773 1.00 96.81 247 GLY A CA 1
ATOM 1911 C C . GLY A 1 247 ? 5.941 -1.075 6.892 1.00 96.81 247 GLY A C 1
ATOM 1912 O O . GLY A 1 247 ? 6.568 -0.297 7.616 1.00 96.81 247 GLY A O 1
ATOM 1913 N N . TYR A 1 248 ? 5.996 -2.400 7.039 1.00 95.12 248 TYR A N 1
ATOM 1914 C CA . TYR A 1 248 ? 6.827 -3.105 8.026 1.00 95.12 248 TYR A CA 1
ATOM 1915 C C . TYR A 1 248 ? 7.794 -4.097 7.356 1.00 95.12 248 TYR A C 1
ATOM 1917 O O . TYR A 1 248 ? 8.368 -4.959 8.025 1.00 95.12 248 TYR A O 1
ATOM 1925 N N . GLY A 1 249 ? 7.988 -3.996 6.039 1.00 91.69 249 GLY A N 1
ATOM 1926 C CA . GLY A 1 249 ? 8.901 -4.836 5.281 1.00 91.69 249 GLY A CA 1
ATOM 1927 C C . GLY A 1 249 ? 10.369 -4.645 5.656 1.00 91.69 249 GLY A C 1
ATOM 1928 O O . GLY A 1 249 ? 10.762 -3.764 6.432 1.00 91.69 249 GLY A O 1
ATOM 1929 N N . ARG A 1 250 ? 11.204 -5.541 5.122 1.00 88.69 250 ARG A N 1
ATOM 1930 C CA . ARG A 1 250 ? 12.647 -5.574 5.401 1.00 88.69 250 ARG A CA 1
ATOM 1931 C C . ARG A 1 250 ? 13.358 -4.302 4.934 1.00 88.69 250 ARG A C 1
ATOM 1933 O O . ARG A 1 250 ? 13.162 -3.841 3.817 1.00 88.69 250 ARG A O 1
ATOM 1940 N N . ILE A 1 251 ? 14.259 -3.791 5.770 1.00 84.44 251 ILE A N 1
ATOM 1941 C CA . ILE A 1 251 ? 15.037 -2.567 5.503 1.00 84.44 251 ILE A CA 1
ATOM 1942 C C . ILE A 1 251 ? 16.308 -2.793 4.668 1.00 84.44 251 ILE A C 1
ATOM 1944 O O . ILE A 1 251 ? 16.865 -1.841 4.109 1.00 84.44 251 ILE A O 1
ATOM 1948 N N . ASP A 1 252 ? 16.753 -4.045 4.591 1.00 80.75 252 ASP A N 1
ATOM 1949 C CA . ASP A 1 252 ? 18.000 -4.510 3.992 1.00 80.75 252 ASP A CA 1
ATOM 1950 C C . ASP A 1 252 ? 17.833 -5.940 3.431 1.00 80.75 252 ASP A C 1
ATOM 1952 O O . ASP A 1 252 ? 16.730 -6.492 3.397 1.00 80.75 252 ASP A O 1
ATOM 1956 N N . GLY A 1 253 ? 18.928 -6.537 2.956 1.00 77.06 253 GLY A N 1
ATOM 1957 C CA . GLY A 1 253 ? 18.949 -7.894 2.402 1.00 77.06 253 GLY A CA 1
ATOM 1958 C C . GLY A 1 253 ? 18.952 -9.022 3.441 1.00 77.06 253 GLY A C 1
ATOM 1959 O O . GLY A 1 253 ? 19.074 -10.182 3.053 1.00 77.06 253 GLY A O 1
ATOM 1960 N N . SER A 1 254 ? 18.853 -8.724 4.742 1.00 77.50 254 SER A N 1
ATOM 1961 C CA . SER A 1 254 ? 18.909 -9.747 5.789 1.00 77.50 254 SER A CA 1
ATOM 1962 C C . SER A 1 254 ? 17.664 -10.645 5.801 1.00 77.50 254 SER A C 1
ATOM 1964 O O . SER A 1 254 ? 16.646 -10.389 5.150 1.00 77.50 254 SER A O 1
ATOM 1966 N N . ILE A 1 255 ? 17.728 -11.736 6.570 1.00 75.25 255 ILE A N 1
ATOM 1967 C CA . ILE A 1 255 ? 16.559 -12.586 6.832 1.00 75.25 255 ILE A CA 1
ATOM 1968 C C . ILE A 1 255 ? 15.648 -12.032 7.938 1.00 75.25 255 ILE A C 1
ATOM 1970 O O . ILE A 1 255 ? 14.511 -12.495 8.074 1.00 75.25 255 ILE A O 1
ATOM 1974 N N . HIS A 1 256 ? 16.120 -11.052 8.713 1.00 80.19 256 HIS A N 1
ATOM 1975 C CA . HIS A 1 256 ? 15.410 -10.543 9.880 1.00 80.19 256 HIS A CA 1
ATOM 1976 C C . HIS A 1 256 ? 14.104 -9.844 9.485 1.00 80.19 256 HIS A C 1
ATOM 1978 O O . HIS A 1 256 ? 13.958 -9.282 8.398 1.00 80.19 256 HIS A O 1
ATOM 1984 N N . ARG A 1 257 ? 13.113 -9.919 10.374 1.00 82.94 257 ARG A N 1
ATOM 1985 C CA . ARG A 1 257 ? 11.852 -9.188 10.237 1.00 82.94 257 ARG A CA 1
ATOM 1986 C C . ARG A 1 257 ? 12.046 -7.786 10.802 1.00 82.94 257 ARG A C 1
ATOM 1988 O O . ARG A 1 257 ? 12.557 -7.640 11.911 1.00 82.94 257 ARG A O 1
ATOM 1995 N N . ASN A 1 258 ? 11.613 -6.772 10.062 1.00 86.94 258 ASN A N 1
ATOM 1996 C CA . ASN A 1 258 ? 11.302 -5.487 10.670 1.00 86.94 258 ASN A CA 1
ATOM 1997 C C . ASN A 1 258 ? 9.931 -5.604 11.366 1.00 86.94 258 ASN A C 1
ATOM 1999 O O . ASN A 1 258 ? 9.073 -6.378 10.942 1.00 86.94 258 ASN A O 1
ATOM 2003 N N . TYR A 1 259 ? 9.755 -4.859 12.453 1.00 92.25 259 TYR A N 1
ATOM 2004 C CA . TYR A 1 259 ? 8.503 -4.793 13.216 1.00 92.25 259 TYR A CA 1
ATOM 2005 C C . TYR A 1 259 ? 8.031 -3.354 13.446 1.00 92.25 259 TYR A C 1
ATOM 2007 O O . TYR A 1 259 ? 6.879 -3.151 13.811 1.00 92.25 259 TYR A O 1
ATOM 2015 N N . GLN A 1 260 ? 8.902 -2.362 13.239 1.00 94.25 260 GLN A N 1
ATOM 2016 C CA . GLN A 1 260 ? 8.570 -0.948 13.400 1.00 94.25 260 GLN A CA 1
ATOM 2017 C C . GLN A 1 260 ? 8.047 -0.395 12.077 1.00 94.25 260 GLN A C 1
ATOM 2019 O O . GLN A 1 260 ? 8.657 -0.642 11.031 1.00 94.25 260 GLN A O 1
ATOM 2024 N N . LEU A 1 261 ? 6.962 0.378 12.130 1.00 96.31 261 LEU A N 1
ATOM 2025 C CA . LEU A 1 261 ? 6.442 1.073 10.956 1.00 96.31 261 LEU A CA 1
ATOM 2026 C C . LEU A 1 261 ? 7.517 2.007 10.378 1.00 96.31 261 LEU A C 1
ATOM 2028 O O . LEU A 1 261 ? 8.124 2.812 11.093 1.00 96.31 261 LEU A O 1
ATOM 2032 N N . ARG A 1 262 ? 7.758 1.898 9.073 1.00 95.81 262 ARG A N 1
ATOM 2033 C CA . ARG A 1 262 ? 8.707 2.732 8.333 1.00 95.81 262 ARG A CA 1
ATOM 2034 C C . ARG A 1 262 ? 8.075 3.293 7.078 1.00 95.81 262 ARG A C 1
ATOM 2036 O O . ARG A 1 262 ? 7.182 2.678 6.505 1.00 95.81 262 ARG A O 1
ATOM 2043 N N . LYS A 1 263 ? 8.581 4.442 6.644 1.00 96.00 263 LYS A N 1
ATOM 2044 C CA . LYS A 1 263 ? 8.189 5.104 5.402 1.00 96.00 263 LYS A CA 1
ATOM 2045 C C . LYS A 1 263 ? 9.381 5.367 4.499 1.00 96.00 263 LYS A C 1
ATOM 2047 O O . LYS A 1 263 ? 10.529 5.368 4.942 1.00 96.00 263 LYS A O 1
ATOM 2052 N N . ALA A 1 264 ? 9.106 5.673 3.243 1.00 94.00 264 ALA A N 1
ATOM 2053 C CA . ALA A 1 264 ? 10.092 6.230 2.340 1.00 94.00 264 ALA A CA 1
ATOM 2054 C C . ALA A 1 264 ? 9.439 7.112 1.276 1.00 94.00 264 ALA A C 1
ATOM 2056 O O . ALA A 1 264 ? 8.426 6.726 0.694 1.00 94.00 264 ALA A O 1
ATOM 2057 N N . ARG A 1 265 ? 10.064 8.254 0.969 1.00 94.38 265 ARG A N 1
ATOM 2058 C CA . ARG A 1 265 ? 9.761 9.001 -0.255 1.00 94.38 265 ARG A CA 1
ATOM 2059 C C . ARG A 1 265 ? 10.276 8.224 -1.465 1.00 94.38 265 ARG A C 1
ATOM 2061 O O . ARG A 1 265 ? 11.387 7.697 -1.430 1.00 94.38 265 ARG A O 1
ATOM 2068 N N . VAL A 1 266 ? 9.479 8.172 -2.524 1.00 94.19 266 VAL A N 1
ATOM 2069 C CA . VAL A 1 266 ? 9.787 7.457 -3.770 1.00 94.19 266 VAL A CA 1
ATOM 2070 C C . VAL A 1 266 ? 9.466 8.322 -4.988 1.00 94.19 266 VAL A C 1
ATOM 2072 O O . VAL A 1 266 ? 8.802 9.341 -4.861 1.00 94.19 266 VAL A O 1
ATOM 2075 N N . ASN A 1 267 ? 9.921 7.891 -6.164 1.00 93.31 267 ASN A N 1
ATOM 2076 C CA . ASN A 1 267 ? 9.567 8.466 -7.462 1.00 93.31 267 ASN A CA 1
ATOM 2077 C C . ASN A 1 267 ? 8.971 7.365 -8.356 1.00 93.31 267 ASN A C 1
ATOM 2079 O O . ASN A 1 267 ? 9.421 6.214 -8.298 1.00 93.31 267 ASN A O 1
ATOM 2083 N N . VAL A 1 268 ? 8.006 7.718 -9.207 1.00 93.50 268 VAL A N 1
ATOM 2084 C CA . VAL A 1 268 ? 7.568 6.887 -10.341 1.00 93.50 268 VAL A CA 1
ATOM 2085 C C . VAL A 1 268 ? 8.550 7.074 -11.503 1.00 93.50 268 VAL A C 1
ATOM 2087 O O . VAL A 1 268 ? 9.113 8.149 -11.701 1.00 93.50 268 VAL A O 1
ATOM 2090 N N . THR A 1 269 ? 8.777 6.028 -12.290 1.00 92.69 269 THR A N 1
ATOM 2091 C CA . THR A 1 269 ? 9.597 6.071 -13.511 1.00 92.69 269 THR A CA 1
ATOM 2092 C C . THR A 1 269 ? 8.937 5.259 -14.628 1.00 92.69 269 THR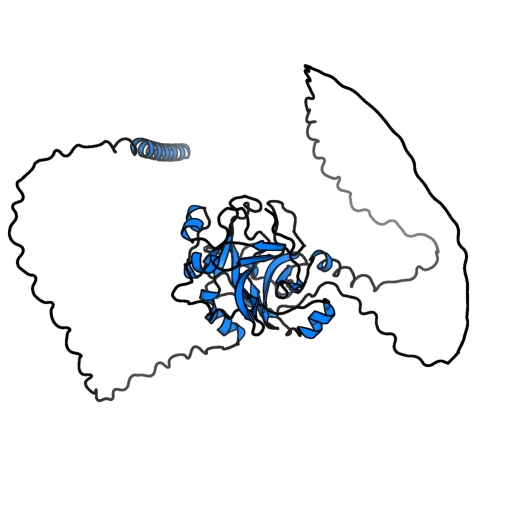 A C 1
ATOM 2094 O O . THR A 1 269 ? 7.923 4.596 -14.406 1.00 92.69 269 THR A O 1
ATOM 2097 N N . SER A 1 270 ? 9.470 5.322 -15.848 1.00 92.19 270 SER A N 1
ATOM 2098 C CA . SER A 1 270 ? 8.855 4.666 -17.002 1.00 92.19 270 SER A CA 1
ATOM 2099 C C . SER A 1 270 ? 8.904 3.137 -16.901 1.00 92.19 270 SER A C 1
ATOM 2101 O O . SER A 1 270 ? 9.882 2.535 -16.443 1.00 92.19 270 SER A O 1
ATOM 2103 N N . SER A 1 271 ? 7.858 2.482 -17.405 1.00 92.81 271 SER A N 1
ATOM 2104 C CA . SER A 1 271 ? 7.793 1.019 -17.495 1.00 92.81 271 SER A CA 1
ATOM 2105 C C . SER A 1 271 ? 8.935 0.447 -18.341 1.00 92.81 271 SER A C 1
ATOM 2107 O O . SER A 1 271 ? 9.460 -0.622 -18.042 1.00 92.81 271 SER A O 1
ATOM 2109 N N . ASP A 1 272 ? 9.416 1.220 -19.315 1.00 92.56 272 ASP A N 1
ATOM 2110 C CA . ASP A 1 272 ? 10.596 0.930 -20.127 1.00 92.56 272 ASP A CA 1
ATOM 2111 C C . ASP A 1 272 ? 11.896 0.865 -19.311 1.00 92.56 272 ASP A C 1
ATOM 2113 O O . ASP A 1 272 ? 12.667 -0.090 -19.444 1.00 92.56 272 ASP A O 1
ATOM 2117 N N . TYR A 1 273 ? 12.123 1.830 -18.410 1.00 91.62 273 TYR A N 1
ATOM 2118 C CA . TYR A 1 273 ? 13.218 1.753 -17.440 1.00 91.62 273 TYR A CA 1
ATOM 2119 C C . TYR A 1 273 ? 13.052 0.525 -16.533 1.00 91.62 273 TYR A C 1
ATOM 2121 O O . TYR A 1 273 ? 14.035 -0.160 -16.230 1.00 91.62 273 TYR A O 1
ATOM 2129 N N . CYS A 1 274 ? 11.813 0.194 -16.148 1.00 92.00 274 CYS A N 1
ATOM 2130 C CA . CYS A 1 274 ? 11.536 -0.992 -15.343 1.00 92.00 274 CYS A CA 1
ATOM 2131 C C . CYS A 1 274 ? 11.953 -2.294 -16.042 1.00 92.00 274 CYS A C 1
ATOM 2133 O O . CYS A 1 274 ? 12.676 -3.112 -15.455 1.00 92.00 274 CYS A O 1
ATOM 2135 N N . ASN A 1 275 ? 11.531 -2.432 -17.300 1.00 94.00 275 ASN A N 1
ATOM 2136 C CA . ASN A 1 275 ? 11.736 -3.590 -18.160 1.00 94.00 275 ASN A CA 1
ATOM 2137 C C . ASN A 1 275 ? 13.223 -3.824 -18.439 1.00 94.00 275 ASN A C 1
ATOM 2139 O O . ASN A 1 275 ? 13.738 -4.906 -18.158 1.00 94.00 275 ASN A O 1
ATOM 2143 N N . ARG A 1 276 ? 13.934 -2.790 -18.913 1.00 92.75 276 ARG A N 1
ATOM 2144 C CA . ARG A 1 276 ? 15.362 -2.866 -19.284 1.00 92.75 276 ARG A CA 1
ATOM 2145 C C . ARG A 1 276 ? 16.270 -3.263 -18.114 1.00 92.75 276 ARG A C 1
ATOM 2147 O O . ARG A 1 276 ? 17.301 -3.885 -18.330 1.00 92.75 276 ARG A O 1
ATOM 2154 N N . ASN A 1 277 ? 15.871 -2.946 -16.881 1.00 90.19 277 ASN A N 1
ATOM 2155 C CA . ASN A 1 277 ? 16.608 -3.289 -15.663 1.00 90.19 277 ASN A CA 1
ATOM 2156 C C . ASN A 1 277 ? 16.119 -4.595 -14.988 1.00 90.19 277 ASN A C 1
ATOM 2158 O O . ASN A 1 277 ? 16.432 -4.827 -13.818 1.00 90.19 277 ASN A O 1
ATOM 2162 N N . GLY A 1 278 ? 15.281 -5.409 -15.646 1.00 89.62 278 GLY A N 1
ATOM 2163 C CA . GLY A 1 278 ? 14.867 -6.730 -15.145 1.00 89.62 278 GLY A CA 1
ATOM 2164 C C . GLY A 1 278 ? 13.625 -6.784 -14.241 1.00 89.62 278 GLY A C 1
ATOM 2165 O O . GLY A 1 278 ? 13.499 -7.721 -13.460 1.00 89.62 278 GLY A O 1
ATOM 2166 N N . LEU A 1 279 ? 12.695 -5.823 -14.325 1.00 91.19 279 LEU A N 1
ATOM 2167 C CA . LEU A 1 279 ? 11.337 -5.970 -13.767 1.00 91.19 279 LEU A CA 1
ATOM 2168 C C . LEU A 1 279 ? 10.327 -5.848 -14.912 1.00 91.19 279 LEU A C 1
ATOM 2170 O O . LEU A 1 279 ? 10.052 -4.725 -15.332 1.00 91.19 279 LEU A O 1
ATOM 2174 N N . PRO A 1 280 ? 9.816 -6.974 -15.445 1.00 92.56 280 PRO A N 1
ATOM 2175 C CA . PRO A 1 280 ? 8.984 -6.971 -16.640 1.00 92.56 280 PRO A CA 1
ATOM 2176 C C . PRO A 1 280 ? 7.543 -6.552 -16.316 1.00 92.56 280 PRO A C 1
ATOM 2178 O O . PRO A 1 280 ? 6.690 -7.400 -16.060 1.00 92.56 280 PRO A O 1
ATOM 2181 N N . ILE A 1 281 ? 7.274 -5.248 -16.374 1.00 94.81 281 ILE A N 1
ATOM 2182 C CA . ILE A 1 281 ? 5.916 -4.699 -16.443 1.00 94.81 281 ILE A CA 1
ATOM 2183 C C . ILE A 1 281 ? 5.254 -5.194 -17.734 1.00 94.81 281 ILE A C 1
ATOM 2185 O O . ILE A 1 281 ? 5.870 -5.217 -18.803 1.00 94.81 281 ILE A O 1
ATOM 2189 N N . LYS A 1 282 ? 3.997 -5.627 -17.622 1.00 94.56 282 LYS A N 1
ATOM 2190 C CA . LYS A 1 282 ? 3.209 -6.218 -18.713 1.00 94.56 282 LYS A CA 1
ATOM 2191 C C . LYS A 1 282 ? 2.046 -5.335 -19.146 1.00 94.56 282 LYS A C 1
ATOM 2193 O O . LYS A 1 282 ? 1.680 -5.369 -20.314 1.00 94.56 282 LYS A O 1
ATOM 2198 N N . GLU A 1 283 ? 1.500 -4.544 -18.227 1.00 93.44 283 GLU A N 1
ATOM 2199 C CA . GLU A 1 283 ? 0.332 -3.685 -18.443 1.00 93.44 283 GLU A CA 1
ATOM 2200 C C . GLU A 1 283 ? 0.689 -2.257 -17.973 1.00 93.44 283 GLU A C 1
ATOM 2202 O O . GLU A 1 283 ? 0.449 -1.924 -16.814 1.00 93.44 283 GLU A O 1
ATOM 2207 N N . PRO A 1 284 ? 1.329 -1.417 -18.820 1.00 91.56 284 PRO A N 1
ATOM 2208 C CA . PRO A 1 284 ? 1.904 -0.132 -18.399 1.00 91.56 284 PRO A CA 1
ATOM 2209 C C . PRO A 1 284 ? 0.916 0.856 -17.767 1.00 91.56 284 PRO A C 1
ATOM 2211 O O . PRO A 1 284 ? 1.303 1.579 -16.856 1.00 91.56 284 PRO A O 1
ATOM 2214 N N . ASP A 1 285 ? -0.347 0.863 -18.195 1.00 91.12 285 ASP A N 1
ATOM 2215 C CA . ASP A 1 285 ? -1.397 1.698 -17.595 1.00 91.12 285 ASP A CA 1
ATOM 2216 C C . ASP A 1 285 ? -1.896 1.173 -16.242 1.00 91.12 285 ASP A C 1
ATOM 2218 O O . ASP A 1 285 ? -2.421 1.941 -15.437 1.00 91.12 285 ASP A O 1
ATOM 2222 N N . ALA A 1 286 ? -1.724 -0.123 -15.971 1.00 94.44 286 ALA A N 1
ATOM 2223 C CA . ALA A 1 286 ? -2.174 -0.795 -14.752 1.00 94.44 286 ALA A CA 1
ATOM 2224 C C . ALA A 1 286 ? -1.046 -1.008 -13.721 1.00 94.44 286 ALA A C 1
ATOM 2226 O O . ALA A 1 286 ? -1.304 -1.503 -12.621 1.00 94.44 286 ALA A O 1
ATOM 2227 N N . GLN A 1 287 ? 0.203 -0.651 -14.049 1.00 96.25 287 GLN A N 1
ATOM 2228 C CA . GLN A 1 287 ? 1.393 -0.965 -13.250 1.00 96.25 287 GLN A CA 1
ATOM 2229 C C . GLN A 1 287 ? 2.403 0.199 -13.220 1.00 96.25 287 GLN A C 1
ATOM 2231 O O . GLN A 1 287 ? 3.038 0.508 -14.228 1.00 96.25 287 GLN A O 1
ATOM 2236 N N . PHE A 1 288 ? 2.640 0.789 -12.045 1.00 95.31 288 PHE A N 1
ATOM 2237 C CA . PHE A 1 288 ? 3.703 1.778 -11.837 1.00 95.31 288 PHE A CA 1
ATOM 2238 C C . PHE A 1 288 ? 5.066 1.112 -11.616 1.00 95.31 288 PHE A C 1
ATOM 2240 O O . PHE A 1 288 ? 5.184 0.183 -10.814 1.00 95.31 288 PHE A O 1
ATOM 2247 N N . CYS A 1 289 ? 6.125 1.659 -12.222 1.00 94.69 289 CYS A N 1
ATOM 2248 C CA . CYS A 1 289 ? 7.499 1.407 -11.785 1.00 94.69 289 CYS A CA 1
ATOM 2249 C C . CYS A 1 289 ? 7.889 2.416 -10.696 1.00 94.69 289 CYS A C 1
ATOM 2251 O O . CYS A 1 289 ? 7.852 3.619 -10.948 1.00 94.69 289 CYS A O 1
ATOM 2253 N N . VAL A 1 290 ? 8.284 1.948 -9.509 1.00 94.31 290 VAL A N 1
ATOM 2254 C CA . VAL A 1 290 ? 8.563 2.802 -8.341 1.00 94.31 290 VAL A CA 1
ATOM 2255 C C . VAL A 1 290 ? 9.986 2.585 -7.824 1.00 94.31 290 VAL A C 1
ATOM 2257 O O . VAL A 1 290 ? 10.363 1.481 -7.406 1.00 94.31 290 VAL A O 1
ATOM 2260 N N . GLY A 1 291 ? 10.765 3.665 -7.807 1.00 87.94 291 GLY A N 1
ATOM 2261 C CA . GLY A 1 291 ? 12.197 3.679 -7.508 1.00 87.94 291 GLY A CA 1
ATOM 2262 C C . GLY A 1 291 ? 13.033 3.936 -8.765 1.00 87.94 291 GLY A C 1
ATOM 2263 O O . GLY A 1 291 ? 12.967 3.191 -9.742 1.00 87.94 291 GLY A O 1
ATOM 2264 N N . ASP A 1 292 ? 13.847 4.986 -8.709 1.00 77.69 292 ASP A N 1
ATOM 2265 C CA . ASP A 1 292 ? 14.677 5.535 -9.796 1.00 77.69 292 ASP A CA 1
ATOM 2266 C C . ASP A 1 292 ? 16.112 4.964 -9.843 1.00 77.69 292 ASP A C 1
ATOM 2268 O O . ASP A 1 292 ? 16.927 5.379 -10.668 1.00 77.69 292 ASP A O 1
ATOM 2272 N N . GLY A 1 293 ? 16.431 4.009 -8.963 1.00 74.06 293 GLY A N 1
ATOM 2273 C CA . GLY A 1 293 ? 17.790 3.488 -8.790 1.00 74.06 293 GLY A CA 1
ATOM 2274 C C . GLY A 1 293 ? 18.624 4.216 -7.726 1.00 74.06 293 GLY A C 1
ATOM 2275 O O . GLY A 1 293 ? 19.848 4.100 -7.743 1.00 74.06 293 GLY A O 1
ATOM 2276 N N . ASN A 1 294 ? 17.987 4.937 -6.794 1.00 78.69 294 ASN A N 1
ATOM 2277 C CA . ASN A 1 294 ? 18.617 5.477 -5.579 1.00 78.69 294 ASN A CA 1
ATOM 2278 C C . ASN A 1 294 ? 18.739 4.463 -4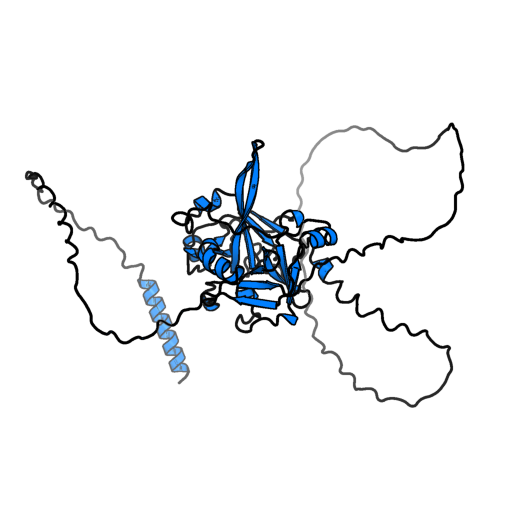.409 1.00 78.69 294 ASN A C 1
ATOM 2280 O O . ASN A 1 294 ? 19.522 4.669 -3.475 1.00 78.69 294 ASN A O 1
ATOM 2284 N N . GLY A 1 295 ? 17.988 3.358 -4.448 1.00 80.00 295 GLY A N 1
ATOM 2285 C CA . GLY A 1 295 ? 18.011 2.287 -3.447 1.00 80.00 295 GLY A CA 1
ATOM 2286 C C . GLY A 1 295 ? 16.860 2.333 -2.441 1.00 80.00 295 GLY A C 1
ATOM 2287 O O . GLY A 1 295 ? 16.973 1.758 -1.350 1.00 80.00 295 GLY A O 1
ATOM 2288 N N . ILE A 1 296 ? 15.785 3.042 -2.785 1.00 86.25 296 ILE A N 1
ATOM 2289 C CA . ILE A 1 296 ? 14.607 3.300 -1.961 1.00 86.25 296 ILE A CA 1
ATOM 2290 C C . ILE A 1 296 ? 13.356 2.833 -2.721 1.00 86.25 296 ILE A C 1
ATOM 2292 O O . ILE A 1 296 ? 12.919 3.453 -3.686 1.00 86.25 296 ILE A O 1
ATOM 2296 N N . SER A 1 297 ? 12.796 1.699 -2.295 1.00 88.50 297 SER A N 1
ATOM 2297 C CA . SER A 1 297 ? 11.517 1.143 -2.759 1.00 88.50 297 SER A CA 1
ATOM 2298 C C . SER A 1 297 ? 11.091 -0.000 -1.820 1.00 88.50 297 SER A C 1
ATOM 2300 O O . SER A 1 297 ? 11.846 -0.366 -0.917 1.00 88.50 297 SER A O 1
ATOM 2302 N N . SER A 1 298 ? 9.909 -0.577 -2.033 1.00 92.25 298 SER A N 1
ATOM 2303 C CA . SER A 1 298 ? 9.289 -1.596 -1.169 1.00 92.25 298 SER A CA 1
ATOM 2304 C C . SER A 1 298 ? 10.023 -2.943 -1.143 1.00 92.25 298 SER A C 1
ATOM 2306 O O . SER A 1 298 ? 10.606 -3.376 -2.140 1.00 92.25 298 SER A O 1
ATOM 2308 N N . CYS A 1 299 ? 9.966 -3.641 -0.012 1.00 90.81 299 CYS A N 1
ATOM 2309 C CA . CYS A 1 299 ? 10.685 -4.884 0.261 1.00 90.81 299 CYS A CA 1
ATOM 2310 C C . CYS A 1 299 ? 9.773 -5.999 0.798 1.00 90.81 299 CYS A C 1
ATOM 2312 O O . CYS A 1 299 ? 8.566 -5.826 0.951 1.00 90.81 299 CYS A O 1
ATOM 2314 N N . LYS A 1 300 ? 10.324 -7.201 1.041 1.00 89.69 300 LYS A N 1
ATOM 2315 C CA . LYS A 1 300 ? 9.510 -8.348 1.485 1.00 89.69 300 LYS A CA 1
ATOM 2316 C C . LYS A 1 300 ? 8.813 -8.027 2.818 1.00 89.69 300 LYS A C 1
ATOM 2318 O O . LYS A 1 300 ? 9.492 -7.710 3.795 1.00 89.69 300 LYS A O 1
ATOM 2323 N N . GLY A 1 301 ? 7.482 -8.126 2.821 1.00 90.25 301 GLY A N 1
ATOM 2324 C CA . GLY A 1 301 ? 6.573 -7.691 3.892 1.00 90.25 301 GLY A CA 1
ATOM 2325 C C . GLY A 1 301 ? 5.714 -6.477 3.505 1.00 90.25 301 GLY A C 1
ATOM 2326 O O . GLY A 1 301 ? 4.556 -6.406 3.900 1.00 90.25 301 GLY A O 1
ATOM 2327 N N . ASP A 1 302 ? 6.227 -5.579 2.655 1.00 94.31 302 ASP A N 1
ATOM 2328 C CA . ASP A 1 302 ? 5.479 -4.401 2.183 1.00 94.31 302 ASP A CA 1
ATOM 2329 C C . ASP A 1 302 ? 4.437 -4.738 1.103 1.00 94.31 302 ASP A C 1
ATOM 2331 O O . ASP A 1 302 ? 3.593 -3.900 0.808 1.00 94.31 302 ASP A O 1
ATOM 2335 N N . SER A 1 303 ? 4.474 -5.946 0.519 1.00 96.19 303 SER A N 1
ATOM 2336 C CA . SER A 1 303 ? 3.449 -6.496 -0.388 1.00 96.19 303 SER A CA 1
ATOM 2337 C C . SER A 1 303 ? 2.032 -6.173 0.085 1.00 96.19 303 SER A C 1
ATOM 2339 O O . SER A 1 303 ? 1.712 -6.402 1.245 1.00 96.19 303 SER A O 1
ATOM 2341 N N . GLY A 1 304 ? 1.180 -5.630 -0.783 1.00 98.19 304 GLY A N 1
ATOM 2342 C CA . GLY A 1 304 ? -0.164 -5.167 -0.426 1.00 98.19 304 GLY A CA 1
ATOM 2343 C C . GLY A 1 304 ? -0.242 -3.791 0.253 1.00 98.19 304 GLY A C 1
ATOM 2344 O O . GLY A 1 304 ? -1.316 -3.196 0.290 1.00 98.19 304 GLY A O 1
ATOM 2345 N N . GLY A 1 305 ? 0.873 -3.256 0.759 1.00 98.25 305 GLY A N 1
ATOM 2346 C CA . GLY A 1 305 ? 0.962 -1.930 1.373 1.00 98.25 305 GLY A CA 1
ATOM 2347 C C . GLY A 1 305 ? 0.891 -0.772 0.362 1.00 98.25 305 GLY A C 1
ATOM 2348 O O . GLY A 1 305 ? 1.124 -0.980 -0.835 1.00 98.25 305 GLY A O 1
ATOM 2349 N N . PRO A 1 306 ? 0.573 0.448 0.827 1.00 98.31 306 PRO A N 1
ATOM 2350 C CA . PRO A 1 306 ? 0.206 1.578 -0.023 1.00 98.31 306 PRO A CA 1
ATOM 2351 C C . PRO A 1 306 ? 1.375 2.282 -0.728 1.00 98.31 306 PRO A C 1
ATOM 2353 O O . PRO A 1 306 ? 2.474 2.416 -0.188 1.00 98.31 306 PRO A O 1
ATOM 2356 N N . LEU A 1 307 ? 1.059 2.847 -1.895 1.00 98.00 307 LEU A N 1
ATOM 2357 C CA . LEU A 1 307 ? 1.715 4.014 -2.486 1.00 98.00 307 LEU A CA 1
ATOM 2358 C C . LEU A 1 307 ? 0.769 5.215 -2.362 1.00 98.00 307 LEU A C 1
ATOM 2360 O O . LEU A 1 307 ? -0.318 5.226 -2.946 1.00 98.00 307 LEU A O 1
ATOM 2364 N N . ILE A 1 308 ? 1.199 6.211 -1.595 1.00 97.50 308 ILE A N 1
ATOM 2365 C CA . ILE A 1 308 ? 0.448 7.417 -1.246 1.00 97.50 308 ILE A CA 1
ATOM 2366 C C . ILE A 1 308 ? 0.939 8.575 -2.113 1.00 97.50 308 ILE A C 1
ATOM 2368 O O . ILE A 1 308 ? 2.148 8.774 -2.239 1.00 97.50 308 ILE A O 1
ATOM 2372 N N . ILE A 1 309 ? 0.014 9.381 -2.630 1.00 95.31 309 ILE A N 1
ATOM 2373 C CA . ILE A 1 309 ? 0.291 10.722 -3.155 1.00 95.31 309 ILE A CA 1
ATOM 2374 C C . ILE A 1 309 ? -0.257 11.780 -2.197 1.00 95.31 309 ILE A C 1
ATOM 2376 O O . ILE A 1 309 ? -1.311 11.601 -1.589 1.00 95.31 309 ILE A O 1
ATOM 2380 N N . TYR A 1 310 ? 0.451 12.897 -2.072 1.00 93.50 310 TYR A N 1
ATOM 2381 C CA . TYR A 1 310 ? 0.009 14.051 -1.298 1.00 93.50 310 TYR A CA 1
ATOM 2382 C C . TYR A 1 310 ? -0.356 15.197 -2.240 1.00 93.50 310 TYR A C 1
ATOM 2384 O O . TYR A 1 310 ? 0.526 15.863 -2.787 1.00 93.50 310 TYR A O 1
ATOM 2392 N N . HIS A 1 311 ? -1.656 15.434 -2.408 1.00 88.50 311 HIS A N 1
ATOM 2393 C CA . HIS A 1 311 ? -2.168 16.567 -3.174 1.00 88.50 311 HIS A CA 1
ATOM 2394 C C . HIS A 1 311 ? -2.198 17.827 -2.302 1.00 88.50 311 HIS A C 1
ATOM 2396 O O . HIS A 1 311 ? -2.556 17.762 -1.123 1.00 88.50 311 HIS A O 1
ATOM 2402 N N . SER A 1 312 ? -1.806 18.967 -2.868 1.00 82.56 312 SER A N 1
ATOM 2403 C CA . SER A 1 312 ? -1.778 20.250 -2.165 1.00 82.56 312 SER A CA 1
ATOM 2404 C C . SER A 1 312 ? -3.131 20.945 -2.288 1.00 82.56 312 SER A C 1
ATOM 2406 O O . SER A 1 312 ? -3.563 21.258 -3.393 1.00 82.56 312 SER A O 1
ATOM 2408 N N . GLN A 1 313 ? -3.807 21.170 -1.160 1.00 73.81 313 GLN A N 1
ATOM 2409 C CA . GLN A 1 313 ? -5.082 21.880 -1.103 1.00 73.81 313 GLN A CA 1
ATOM 2410 C C . GLN A 1 313 ? -4.897 23.196 -0.343 1.00 73.81 313 GLN A C 1
ATOM 2412 O O . GLN A 1 313 ? -4.346 23.229 0.761 1.00 73.81 313 GLN A O 1
ATOM 2417 N N . SER A 1 314 ? -5.364 24.289 -0.946 1.00 66.38 314 SER A N 1
ATOM 2418 C CA . SER A 1 314 ? -5.437 25.600 -0.303 1.00 66.38 314 SER A CA 1
ATOM 2419 C C . SER A 1 314 ? -6.525 25.583 0.770 1.00 66.38 314 SER A C 1
ATOM 2421 O O . SER A 1 314 ? -7.709 25.503 0.441 1.00 66.38 314 SER A O 1
ATOM 2423 N N . ASP A 1 315 ? -6.134 25.657 2.040 1.00 64.12 315 ASP A N 1
ATOM 2424 C CA . ASP A 1 315 ? -7.077 25.803 3.149 1.00 64.12 315 ASP A CA 1
ATOM 2425 C C . ASP A 1 315 ? -7.717 27.206 3.116 1.00 64.12 315 ASP A C 1
ATOM 2427 O O . ASP A 1 315 ? -7.079 28.185 2.717 1.00 64.12 315 ASP A O 1
ATOM 2431 N N . SER A 1 316 ? -8.956 27.333 3.593 1.00 62.78 316 SER A N 1
ATOM 2432 C CA . SER A 1 316 ? -9.704 28.599 3.679 1.00 62.78 316 SER A CA 1
ATOM 2433 C C . SER A 1 316 ? -9.022 29.655 4.563 1.00 62.78 316 SER A C 1
ATOM 2435 O O . SER A 1 316 ? -9.394 30.825 4.529 1.00 62.78 316 SER A O 1
ATOM 2437 N N . VAL A 1 317 ? -8.024 29.246 5.355 1.00 69.00 317 VAL A N 1
ATOM 2438 C CA . VAL A 1 317 ? -7.196 30.101 6.226 1.00 69.00 317 VAL A CA 1
ATOM 2439 C C . VAL A 1 317 ? -5.814 30.404 5.603 1.00 69.00 317 VAL A C 1
ATOM 2441 O O . VAL A 1 317 ? -4.928 30.933 6.267 1.00 69.00 317 VAL A O 1
ATOM 2444 N N . GLY A 1 318 ? -5.589 30.055 4.330 1.00 59.81 318 GLY A N 1
ATOM 2445 C CA . GLY A 1 318 ? -4.327 30.301 3.615 1.00 59.81 318 GLY A CA 1
ATOM 2446 C C . GLY A 1 318 ? -3.182 29.336 3.958 1.00 59.81 318 GLY A C 1
ATOM 2447 O O . GLY A 1 318 ? -2.048 29.557 3.538 1.00 59.81 318 GLY A O 1
ATOM 2448 N N . GLY A 1 319 ? -3.458 28.267 4.710 1.00 63.25 319 GLY A N 1
ATOM 2449 C CA . GLY A 1 319 ? -2.502 27.187 4.959 1.00 63.25 319 GLY A CA 1
ATOM 2450 C C . GLY A 1 319 ? -2.409 26.215 3.779 1.00 63.25 319 GLY A C 1
ATOM 2451 O O . GLY A 1 319 ? -3.416 25.893 3.150 1.00 63.25 319 GLY A O 1
ATOM 2452 N N . GLU A 1 320 ? -1.211 25.698 3.495 1.00 64.81 320 GLU A N 1
ATOM 2453 C CA . GLU A 1 320 ? -1.042 24.606 2.530 1.00 64.81 320 GLU A CA 1
ATOM 2454 C C . GLU A 1 320 ? -1.299 23.257 3.220 1.00 64.81 320 GLU A C 1
ATOM 2456 O O . GLU A 1 320 ? -0.420 22.705 3.890 1.00 64.81 320 GLU A O 1
ATOM 2461 N N . LYS A 1 321 ? -2.505 22.701 3.064 1.00 76.69 321 LYS A N 1
ATOM 2462 C CA . LYS A 1 321 ? -2.854 21.403 3.647 1.00 76.69 321 LYS A CA 1
ATOM 2463 C C . LYS A 1 321 ? -2.681 20.304 2.606 1.00 76.69 321 LYS A C 1
ATOM 2465 O O . LYS A 1 321 ? -3.403 20.242 1.615 1.00 76.69 321 LYS A O 1
ATOM 2470 N N . ARG A 1 322 ? -1.730 19.398 2.840 1.00 86.19 322 ARG A N 1
ATOM 2471 C CA . ARG A 1 322 ? -1.499 18.254 1.948 1.00 86.19 322 ARG A CA 1
ATOM 2472 C C . ARG A 1 322 ? -2.369 17.067 2.347 1.00 86.19 322 ARG A C 1
ATOM 2474 O O . ARG A 1 322 ? -2.166 16.486 3.413 1.00 86.19 322 ARG A O 1
ATOM 2481 N N . LYS A 1 323 ? -3.330 16.709 1.495 1.00 90.12 323 LYS A N 1
ATOM 2482 C CA . LYS A 1 323 ? -4.245 15.580 1.707 1.00 90.12 323 LYS A CA 1
ATOM 2483 C C . LYS A 1 323 ? -3.644 14.296 1.102 1.00 90.12 323 LYS A C 1
ATOM 2485 O O . LYS A 1 323 ? -3.248 14.329 -0.065 1.00 90.12 323 LYS A O 1
ATOM 2490 N N . PRO A 1 324 ? -3.544 13.189 1.865 1.00 94.62 324 PRO A N 1
ATOM 2491 C CA . PRO A 1 324 ? -3.079 11.908 1.346 1.00 94.62 324 PRO A CA 1
ATOM 2492 C C . PRO A 1 324 ? -4.181 11.197 0.553 1.00 94.62 324 PRO A C 1
ATOM 2494 O O . PRO A 1 324 ? -5.325 11.121 1.001 1.00 94.62 324 PRO A O 1
ATOM 2497 N N . TYR A 1 325 ? -3.799 10.619 -0.580 1.00 96.44 325 TYR A N 1
ATOM 2498 C CA . TYR A 1 325 ? -4.635 9.778 -1.433 1.00 96.44 325 TYR A CA 1
ATOM 2499 C C . TYR A 1 325 ? -3.885 8.491 -1.791 1.00 96.44 325 TYR A C 1
ATOM 2501 O O . TYR A 1 325 ? -2.666 8.503 -1.982 1.00 96.44 325 TYR A O 1
ATOM 2509 N N . LEU A 1 326 ? -4.599 7.373 -1.885 1.00 97.50 326 LEU A N 1
ATOM 2510 C CA . LEU A 1 326 ? -4.035 6.074 -2.237 1.00 97.50 326 LEU A CA 1
ATOM 2511 C C . LEU A 1 326 ? -4.039 5.896 -3.761 1.00 97.50 326 LEU A C 1
ATOM 2513 O O . LEU A 1 326 ? -5.100 5.825 -4.369 1.00 97.50 326 LEU A O 1
ATOM 2517 N N . ILE A 1 327 ? -2.865 5.795 -4.390 1.00 96.50 327 ILE A N 1
ATOM 2518 C CA . ILE A 1 327 ? -2.764 5.623 -5.856 1.00 96.50 327 ILE A CA 1
ATOM 2519 C C . ILE A 1 327 ? -2.252 4.249 -6.278 1.00 96.50 327 ILE A C 1
ATOM 2521 O O . ILE A 1 327 ? -2.463 3.846 -7.421 1.00 96.50 327 ILE A O 1
ATOM 2525 N N . GLY A 1 328 ? -1.590 3.512 -5.384 1.00 97.56 328 GLY A N 1
ATOM 2526 C CA . GLY A 1 328 ? -1.009 2.221 -5.732 1.00 97.56 328 GLY A CA 1
ATOM 2527 C C . GLY A 1 328 ? -0.965 1.212 -4.594 1.00 97.56 328 GLY A C 1
ATOM 2528 O O . GLY A 1 328 ? -0.971 1.569 -3.417 1.00 97.56 328 GLY A O 1
ATOM 2529 N N . VAL A 1 329 ? -0.874 -0.061 -4.973 1.00 98.50 329 VAL A N 1
ATOM 2530 C CA . VAL A 1 329 ? -0.687 -1.208 -4.070 1.00 98.50 329 VAL A CA 1
ATOM 2531 C C . VAL A 1 329 ? 0.631 -1.894 -4.401 1.00 98.50 329 VAL A C 1
ATOM 2533 O O . VAL A 1 329 ? 0.920 -2.156 -5.566 1.00 98.50 329 VAL A O 1
ATOM 2536 N N . THR A 1 330 ? 1.438 -2.195 -3.384 1.00 98.12 330 THR A N 1
ATOM 2537 C CA . THR A 1 330 ? 2.733 -2.865 -3.556 1.00 98.12 330 THR A CA 1
ATOM 2538 C C . THR A 1 330 ? 2.534 -4.270 -4.121 1.00 98.12 330 THR A C 1
ATOM 2540 O O . THR A 1 330 ? 1.950 -5.120 -3.451 1.00 98.12 330 THR A O 1
ATOM 2543 N N . SER A 1 331 ? 3.056 -4.524 -5.322 1.00 97.06 331 SER A N 1
ATOM 2544 C CA . SER A 1 331 ? 2.926 -5.809 -6.011 1.00 97.06 331 SER A CA 1
ATOM 2545 C C . SER A 1 331 ? 4.231 -6.612 -5.912 1.00 97.06 331 SER A C 1
ATOM 2547 O O . SER A 1 331 ? 4.476 -7.252 -4.889 1.00 97.06 331 SER A O 1
ATOM 2549 N N . PHE A 1 332 ? 5.112 -6.555 -6.917 1.00 94.38 332 PHE A N 1
ATOM 2550 C CA . PHE A 1 332 ? 6.335 -7.366 -6.979 1.00 94.38 332 PHE A CA 1
ATOM 2551 C C . PHE A 1 332 ? 7.624 -6.541 -7.089 1.00 94.38 332 PHE A C 1
ATOM 2553 O O . PHE A 1 332 ? 7.627 -5.346 -7.370 1.00 94.38 332 PHE A O 1
ATOM 2560 N N . GLY A 1 333 ? 8.771 -7.187 -6.887 1.00 91.31 333 GLY A N 1
ATOM 2561 C CA . GLY A 1 333 ? 10.082 -6.562 -7.041 1.00 91.31 333 GLY A CA 1
ATOM 2562 C C . GLY A 1 333 ? 11.213 -7.582 -6.952 1.00 91.31 333 GLY A C 1
ATOM 2563 O O . GLY A 1 333 ? 10.996 -8.735 -6.588 1.00 91.31 333 GLY A O 1
ATOM 2564 N N . LEU A 1 334 ? 12.442 -7.164 -7.269 1.00 84.31 334 LEU A N 1
ATOM 2565 C CA . LEU A 1 334 ? 13.609 -8.053 -7.247 1.00 84.31 334 LEU A CA 1
ATOM 2566 C C . LEU A 1 334 ? 13.895 -8.511 -5.804 1.00 84.31 334 LEU A C 1
ATOM 2568 O O . LEU A 1 334 ? 14.388 -7.724 -4.991 1.00 84.31 334 LEU A O 1
ATOM 2572 N N . ALA A 1 335 ? 13.592 -9.771 -5.482 1.00 66.44 335 ALA A N 1
ATOM 2573 C CA . ALA A 1 335 ? 13.545 -10.278 -4.104 1.00 66.44 335 ALA A CA 1
ATOM 2574 C C . ALA A 1 335 ? 14.866 -10.123 -3.323 1.00 66.44 335 ALA A C 1
ATOM 2576 O O . ALA A 1 335 ? 14.850 -9.803 -2.136 1.00 66.44 335 ALA A O 1
ATOM 2577 N N . HIS A 1 336 ? 16.008 -10.281 -3.998 1.00 71.31 336 HIS A N 1
ATOM 2578 C CA . HIS A 1 336 ? 17.349 -10.187 -3.402 1.00 71.31 336 HIS A CA 1
ATOM 2579 C C . HIS A 1 336 ? 17.962 -8.774 -3.466 1.00 71.31 336 HIS A C 1
ATOM 2581 O O . HIS A 1 336 ? 19.138 -8.596 -3.168 1.00 71.31 336 HIS A O 1
ATOM 2587 N N . SER A 1 337 ? 17.188 -7.757 -3.866 1.00 76.19 337 SER A N 1
ATOM 2588 C CA . SER A 1 337 ? 17.682 -6.377 -4.027 1.00 76.19 337 SER A CA 1
ATOM 2589 C C . SER A 1 337 ? 17.416 -5.459 -2.829 1.00 76.19 337 SER A C 1
ATOM 2591 O O . SER A 1 337 ? 17.748 -4.277 -2.887 1.00 76.19 337 SER A O 1
ATOM 2593 N N . CYS A 1 338 ? 16.828 -5.952 -1.737 1.00 82.25 338 CYS A N 1
ATOM 2594 C CA . CYS A 1 338 ? 16.632 -5.136 -0.538 1.00 82.25 338 CYS A CA 1
ATOM 2595 C C . CYS A 1 338 ? 17.982 -4.650 0.014 1.00 82.25 338 CYS A C 1
ATOM 2597 O O . CYS A 1 338 ? 18.930 -5.417 0.155 1.00 82.25 338 CYS A O 1
ATOM 2599 N N . GLY A 1 339 ? 18.094 -3.340 0.244 1.00 73.75 339 GLY A N 1
ATOM 2600 C CA . GLY A 1 339 ? 19.358 -2.677 0.577 1.00 73.75 339 GLY A CA 1
ATOM 2601 C C . GLY A 1 339 ? 20.311 -2.393 -0.599 1.00 73.75 339 GLY A C 1
ATOM 2602 O O . GLY A 1 339 ? 21.251 -1.622 -0.423 1.00 73.75 339 GLY A O 1
ATOM 2603 N N . ASN A 1 340 ? 20.067 -2.920 -1.803 1.00 82.38 340 ASN A N 1
ATOM 2604 C CA . ASN A 1 340 ? 20.843 -2.568 -2.997 1.00 82.38 340 ASN A CA 1
ATOM 2605 C C . ASN A 1 340 ? 20.553 -1.113 -3.420 1.00 82.38 340 ASN A C 1
ATOM 2607 O O . ASN A 1 340 ? 19.424 -0.635 -3.304 1.00 82.38 340 ASN A O 1
ATOM 2611 N N . ARG A 1 341 ? 21.560 -0.405 -3.948 1.00 79.88 341 ARG A N 1
ATOM 2612 C CA . ARG A 1 341 ? 21.389 0.941 -4.515 1.00 79.88 341 ARG A CA 1
ATOM 2613 C C . ARG A 1 341 ? 20.505 0.951 -5.763 1.00 79.88 341 ARG A C 1
ATOM 2615 O O . ARG A 1 341 ? 19.832 1.936 -5.979 1.00 79.88 341 ARG A O 1
ATOM 2622 N N . THR A 1 342 ? 20.387 -0.133 -6.527 1.00 82.81 342 THR A N 1
ATOM 2623 C CA . THR A 1 342 ? 19.454 -0.191 -7.676 1.00 82.81 342 THR A CA 1
ATOM 2624 C C . THR A 1 342 ? 18.027 -0.631 -7.304 1.00 82.81 342 THR A C 1
ATOM 2626 O O . THR A 1 342 ? 17.229 -0.965 -8.184 1.00 82.81 342 THR A O 1
ATOM 2629 N N . LYS A 1 343 ? 17.681 -0.665 -6.005 1.00 85.75 343 LYS A N 1
ATOM 2630 C CA . LYS A 1 343 ? 16.382 -1.157 -5.520 1.00 85.75 343 LYS A CA 1
ATOM 2631 C C . LYS A 1 343 ? 15.206 -0.321 -6.041 1.00 85.75 343 LYS A C 1
ATOM 2633 O O . LYS A 1 343 ? 15.197 0.903 -5.964 1.00 85.75 343 LYS A O 1
ATOM 2638 N N . ARG A 1 344 ? 14.203 -1.052 -6.528 1.00 91.25 344 ARG A N 1
ATOM 2639 C CA . ARG A 1 344 ? 12.964 -0.612 -7.183 1.00 91.25 344 ARG A CA 1
ATOM 2640 C C . ARG A 1 344 ? 11.930 -1.754 -7.137 1.00 91.25 344 ARG A C 1
ATOM 2642 O O . ARG A 1 344 ? 12.311 -2.905 -6.877 1.00 91.25 344 ARG A O 1
ATOM 2649 N N . SER A 1 345 ? 10.658 -1.448 -7.368 1.00 94.19 345 SER A N 1
ATOM 2650 C CA . SER A 1 345 ? 9.521 -2.386 -7.316 1.00 94.19 345 SER A CA 1
ATOM 2651 C C . SER A 1 345 ? 8.404 -1.945 -8.272 1.00 94.19 345 SER A C 1
ATOM 2653 O O . SER A 1 345 ? 8.417 -0.818 -8.763 1.00 94.19 345 SER A O 1
ATOM 2655 N N . VAL A 1 346 ? 7.440 -2.829 -8.520 1.00 96.44 346 VAL A N 1
ATOM 2656 C CA . VAL A 1 346 ? 6.222 -2.576 -9.299 1.00 96.44 346 VAL A CA 1
ATOM 2657 C C . VAL A 1 346 ? 5.017 -2.494 -8.361 1.00 96.44 346 VAL A C 1
ATOM 2659 O O . VAL A 1 346 ? 4.918 -3.246 -7.388 1.00 96.44 346 VAL A O 1
ATOM 2662 N N . PHE A 1 347 ? 4.109 -1.566 -8.650 1.00 97.88 347 PHE A N 1
ATOM 2663 C CA . PHE A 1 347 ? 2.881 -1.326 -7.893 1.00 97.88 347 PHE A CA 1
ATOM 2664 C C . PHE A 1 347 ? 1.676 -1.371 -8.835 1.00 97.88 347 PHE A C 1
ATOM 2666 O O . PHE A 1 347 ? 1.749 -0.850 -9.945 1.00 97.88 347 PHE A O 1
ATOM 2673 N N . THR A 1 348 ? 0.561 -1.945 -8.395 1.00 97.94 348 THR A N 1
ATOM 2674 C CA . THR A 1 348 ? -0.712 -1.929 -9.131 1.00 97.94 348 THR A CA 1
ATOM 2675 C C . THR A 1 348 ? -1.285 -0.507 -9.112 1.00 97.94 348 THR A C 1
ATOM 2677 O O . THR A 1 348 ? -1.456 0.046 -8.027 1.00 97.94 348 THR A O 1
ATOM 2680 N N . ASN A 1 349 ? -1.561 0.096 -10.274 1.00 96.00 349 ASN A N 1
ATOM 2681 C CA . ASN A 1 349 ? -2.087 1.464 -10.409 1.00 96.00 349 ASN A CA 1
ATOM 2682 C C . ASN A 1 349 ? -3.606 1.496 -10.182 1.00 96.00 349 ASN A C 1
ATOM 2684 O O . ASN A 1 349 ? -4.373 1.013 -11.013 1.00 96.00 349 ASN A O 1
ATOM 2688 N N . LEU A 1 350 ? -4.065 2.106 -9.092 1.00 95.00 350 LEU A N 1
ATOM 2689 C CA . LEU A 1 350 ? -5.483 2.090 -8.720 1.00 95.00 350 LEU A CA 1
ATOM 2690 C C . LEU A 1 350 ? -6.359 3.008 -9.577 1.00 95.00 350 LEU A C 1
ATOM 2692 O O . LEU A 1 350 ? -7.558 2.759 -9.675 1.00 95.00 350 LEU A O 1
ATOM 2696 N N . LEU A 1 351 ? -5.780 3.992 -10.274 1.00 91.75 351 LEU A N 1
ATOM 2697 C CA . LEU A 1 351 ? -6.510 4.837 -11.226 1.00 91.75 351 LEU A CA 1
ATOM 2698 C C . LEU A 1 351 ? -7.115 4.002 -12.379 1.00 91.75 351 LEU A C 1
ATOM 2700 O O . LEU A 1 351 ? -8.214 4.290 -12.861 1.00 91.75 351 LEU A O 1
ATOM 2704 N N . HIS A 1 352 ? -6.431 2.916 -12.761 1.00 92.62 352 HIS A N 1
ATOM 2705 C CA . HIS A 1 352 ? -6.919 1.919 -13.718 1.00 92.62 352 HIS A CA 1
ATOM 2706 C C . HIS A 1 352 ? -8.082 1.091 -13.141 1.00 92.62 352 HIS A C 1
ATOM 2708 O O . HIS A 1 352 ? -9.083 0.867 -13.815 1.00 92.62 352 HIS A O 1
ATOM 2714 N N . TYR A 1 353 ? -7.987 0.676 -11.873 1.00 94.75 353 TYR A N 1
ATOM 2715 C CA . TYR A 1 353 ? -8.949 -0.233 -11.233 1.00 94.75 353 TYR A CA 1
ATOM 2716 C C . TYR A 1 353 ? -10.106 0.456 -10.486 1.00 94.75 353 TYR A C 1
ATOM 2718 O O . TYR A 1 353 ? -10.961 -0.244 -9.939 1.00 94.75 353 TYR A O 1
ATOM 2726 N N . ARG A 1 354 ? -10.171 1.797 -10.460 1.00 91.12 354 ARG A N 1
ATOM 2727 C CA . ARG A 1 354 ? -11.138 2.588 -9.664 1.00 91.12 354 ARG A CA 1
ATOM 2728 C C . ARG A 1 354 ? -12.588 2.092 -9.774 1.00 91.12 354 ARG A C 1
ATOM 2730 O O . ARG A 1 354 ? -13.238 1.884 -8.754 1.00 91.12 354 ARG A O 1
ATOM 2737 N N . GLU A 1 355 ? -13.056 1.779 -10.982 1.00 91.69 355 GLU A N 1
ATOM 2738 C CA . GLU A 1 355 ? -14.421 1.288 -11.237 1.00 91.69 355 GLU A CA 1
ATOM 2739 C C . GLU A 1 355 ? -14.666 -0.120 -10.672 1.00 91.69 355 GLU A C 1
ATOM 2741 O O . GLU A 1 355 ? -15.750 -0.419 -10.169 1.00 91.69 355 GLU A O 1
ATOM 2746 N N . TRP A 1 356 ? -13.662 -1.003 -10.731 1.00 95.31 356 TRP A N 1
ATOM 2747 C CA . TRP A 1 356 ? -13.737 -2.332 -10.120 1.00 95.31 356 TRP A CA 1
ATOM 2748 C C . TRP A 1 356 ? -13.785 -2.223 -8.593 1.00 95.31 356 TRP A C 1
ATOM 2750 O O . TRP A 1 356 ? -14.592 -2.905 -7.961 1.00 95.31 356 TRP A O 1
ATOM 2760 N N . ILE A 1 357 ? -12.978 -1.331 -8.011 1.00 95.50 357 ILE A N 1
ATOM 2761 C CA . ILE A 1 357 ? -12.941 -1.087 -6.565 1.00 95.50 357 ILE A CA 1
ATOM 2762 C C . ILE A 1 357 ? -14.293 -0.528 -6.091 1.00 95.50 357 ILE A C 1
ATOM 2764 O O . ILE A 1 357 ? -14.929 -1.122 -5.219 1.00 95.50 357 ILE A O 1
ATOM 2768 N N . GLN A 1 358 ? -14.783 0.548 -6.717 1.00 93.19 358 GLN A N 1
ATOM 2769 C CA . GLN A 1 358 ? -16.061 1.194 -6.387 1.00 93.19 358 GLN A CA 1
ATOM 2770 C C . GLN A 1 358 ? -17.250 0.223 -6.473 1.00 93.19 358 GLN A C 1
ATOM 2772 O O . GLN A 1 358 ? -18.058 0.158 -5.543 1.00 93.19 358 GLN A O 1
ATOM 2777 N N . ARG A 1 359 ? -17.338 -0.588 -7.540 1.00 93.12 359 ARG A N 1
ATOM 2778 C CA . ARG A 1 359 ? -18.406 -1.590 -7.733 1.00 93.12 359 ARG A CA 1
ATOM 2779 C C . ARG A 1 359 ? -18.457 -2.625 -6.602 1.00 93.12 359 ARG A C 1
ATOM 2781 O O . ARG A 1 359 ? -19.535 -2.945 -6.109 1.00 93.12 359 ARG A O 1
ATOM 2788 N N . HIS A 1 360 ? -17.302 -3.114 -6.147 1.00 93.12 360 HIS A N 1
ATOM 2789 C CA . HIS A 1 360 ? -17.238 -4.116 -5.076 1.00 93.12 360 HIS A CA 1
ATOM 2790 C C . HIS A 1 360 ? -17.332 -3.513 -3.664 1.00 93.12 360 HIS A C 1
ATOM 2792 O O . HIS A 1 360 ? -17.833 -4.185 -2.764 1.00 93.12 360 HIS A O 1
ATOM 2798 N N . MET A 1 361 ? -16.906 -2.261 -3.458 1.00 89.88 361 MET A N 1
ATOM 2799 C CA . MET A 1 361 ? -17.087 -1.540 -2.188 1.00 89.88 361 MET A CA 1
ATOM 2800 C C . MET A 1 361 ? -18.546 -1.154 -1.927 1.00 89.88 361 MET A C 1
ATOM 2802 O O . MET A 1 361 ? -19.000 -1.241 -0.790 1.00 89.88 361 MET A O 1
ATOM 2806 N N . THR A 1 362 ? -19.279 -0.735 -2.962 1.00 83.06 362 THR A N 1
ATOM 2807 C CA . THR A 1 362 ? -20.695 -0.331 -2.856 1.00 83.06 362 THR A CA 1
ATOM 2808 C C . THR A 1 362 ? -21.663 -1.514 -2.780 1.00 83.06 362 THR A C 1
ATOM 2810 O O . THR A 1 362 ? -22.843 -1.322 -2.503 1.00 83.06 362 THR A O 1
ATOM 2813 N N . GLY A 1 363 ? -21.190 -2.740 -3.033 1.00 65.62 363 GLY A N 1
ATOM 2814 C CA . GLY A 1 363 ? -22.034 -3.936 -3.066 1.00 65.62 363 GLY A CA 1
ATOM 2815 C C . GLY A 1 363 ? -22.973 -4.007 -4.274 1.00 65.62 363 GLY A C 1
ATOM 2816 O O . GLY A 1 363 ? -23.839 -4.881 -4.301 1.00 65.62 363 GLY A O 1
ATOM 2817 N N . ILE A 1 364 ? -22.807 -3.130 -5.276 1.00 55.06 364 ILE A N 1
ATOM 2818 C CA . ILE A 1 364 ? -23.647 -3.101 -6.479 1.00 55.06 364 ILE A CA 1
ATOM 2819 C C . ILE A 1 364 ? -23.329 -4.326 -7.341 1.00 55.06 364 ILE A C 1
ATOM 2821 O O . ILE A 1 364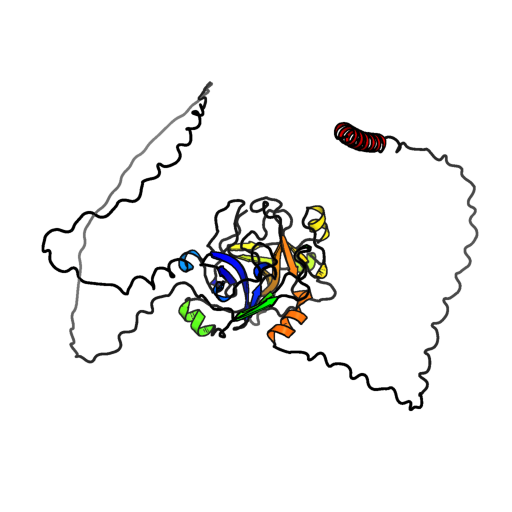 ? -22.469 -4.311 -8.225 1.00 55.06 364 ILE A O 1
ATOM 2825 N N . GLN A 1 365 ? -24.075 -5.397 -7.079 1.00 45.91 365 GLN A N 1
ATOM 2826 C CA . GLN A 1 365 ? -24.261 -6.498 -8.009 1.00 45.91 365 GLN A CA 1
ATOM 2827 C C . GLN A 1 365 ? -25.011 -5.952 -9.225 1.00 45.91 365 GLN A C 1
ATOM 2829 O O . GLN A 1 365 ? -26.241 -5.882 -9.232 1.00 45.91 365 GLN A O 1
ATOM 2834 N N . VAL A 1 366 ? -24.271 -5.557 -10.262 1.00 46.28 366 VAL A N 1
ATOM 2835 C CA . VAL A 1 366 ? -24.855 -5.456 -11.598 1.00 46.28 366 VAL A CA 1
ATOM 2836 C C . VAL A 1 366 ? -25.277 -6.874 -11.960 1.00 46.28 366 VAL A C 1
ATOM 2838 O O . VAL A 1 366 ? -24.428 -7.711 -12.256 1.00 46.28 366 VAL A O 1
ATOM 2841 N N . GLN A 1 367 ? -26.579 -7.159 -11.888 1.00 37.81 367 GLN A N 1
ATOM 2842 C CA . GLN A 1 367 ? -27.112 -8.351 -12.530 1.00 37.81 367 GLN A CA 1
ATOM 2843 C C . GLN A 1 367 ? -26.771 -8.225 -14.010 1.00 37.81 367 GLN A C 1
ATOM 2845 O O . GLN A 1 367 ? -27.271 -7.324 -14.685 1.00 37.81 367 GLN A O 1
ATOM 2850 N N . GLU A 1 368 ? -25.904 -9.108 -14.496 1.00 47.16 368 GLU A N 1
ATOM 2851 C CA . GLU A 1 368 ? -25.684 -9.282 -15.923 1.00 47.16 368 GLU A CA 1
ATOM 2852 C C . GLU A 1 368 ? -26.988 -9.834 -16.497 1.00 47.16 368 GLU A C 1
ATOM 2854 O O . GLU A 1 368 ? -27.261 -11.035 -16.454 1.00 47.16 368 GLU A O 1
ATOM 2859 N N . GLN A 1 369 ? -27.867 -8.914 -16.908 1.00 42.78 369 GLN A N 1
ATOM 2860 C CA . GLN A 1 369 ? -29.173 -9.256 -17.439 1.00 42.78 369 GLN A CA 1
ATOM 2861 C C . GLN A 1 369 ? -28.947 -10.103 -18.681 1.00 42.78 369 GLN A C 1
ATOM 2863 O O . GLN A 1 369 ? -28.483 -9.603 -19.706 1.00 42.78 369 GLN A O 1
ATOM 2868 N N . GLN A 1 370 ? -29.276 -11.392 -18.571 1.00 40.66 370 GLN A N 1
ATOM 2869 C CA . GLN A 1 370 ? -29.321 -12.289 -19.711 1.00 40.66 370 GLN A CA 1
ATOM 2870 C C . GLN A 1 370 ? -30.217 -11.639 -20.758 1.00 40.66 370 GLN A C 1
ATOM 2872 O O . GLN A 1 370 ? -31.426 -11.540 -20.546 1.00 40.66 370 GLN A O 1
ATOM 2877 N N . ILE A 1 371 ? -29.616 -11.170 -21.854 1.00 40.41 371 ILE A N 1
ATOM 2878 C CA . ILE A 1 371 ? -30.339 -10.591 -22.985 1.00 40.41 371 ILE A CA 1
ATOM 2879 C C . ILE A 1 371 ? -31.349 -11.654 -23.427 1.00 40.41 371 ILE A C 1
ATOM 2881 O O . ILE A 1 371 ? -30.917 -12.712 -23.898 1.00 40.41 371 ILE A O 1
ATOM 2885 N N . PRO A 1 372 ? -32.669 -11.442 -23.257 1.00 36.72 372 PRO A N 1
ATOM 2886 C CA . PRO A 1 372 ? -33.634 -12.459 -23.624 1.00 36.72 372 PRO A CA 1
ATOM 2887 C C . PRO A 1 372 ? -33.562 -12.634 -25.136 1.00 36.72 372 PRO A C 1
ATOM 2889 O O . PRO A 1 372 ? -33.760 -11.673 -25.882 1.00 36.72 372 PRO A O 1
ATOM 2892 N N . SER A 1 373 ? -33.273 -13.850 -25.593 1.00 46.72 373 SER A N 1
ATOM 2893 C CA . SER A 1 373 ? -33.215 -14.208 -27.011 1.00 46.72 373 SER A CA 1
ATOM 2894 C C . SER A 1 373 ? -34.622 -14.296 -27.614 1.00 46.72 373 SER A C 1
ATOM 2896 O O . SER A 1 373 ? -35.068 -15.343 -28.081 1.00 46.72 373 SER A O 1
ATOM 2898 N N . SER A 1 374 ? -35.333 -13.167 -27.589 1.00 47.75 374 SER A N 1
ATOM 2899 C CA . SER A 1 374 ? -36.600 -12.984 -28.286 1.00 47.75 374 SER A CA 1
ATOM 2900 C C . SER A 1 374 ? -36.386 -13.183 -29.788 1.00 47.75 374 SER A C 1
ATOM 2902 O O . SER A 1 374 ? -35.470 -12.573 -30.350 1.00 47.75 374 SER A O 1
ATOM 2904 N N . PRO A 1 375 ? -37.236 -13.968 -30.470 1.00 50.72 375 PRO A N 1
ATOM 2905 C CA . PRO A 1 375 ? -37.294 -13.961 -31.923 1.00 50.72 375 PRO A CA 1
ATOM 2906 C C . PRO A 1 375 ? -37.548 -12.544 -32.457 1.00 50.72 375 PRO A C 1
ATOM 2908 O O . PRO A 1 375 ? -38.258 -11.752 -31.831 1.00 50.72 375 PRO A O 1
ATOM 2911 N N . LEU A 1 376 ? -36.977 -12.242 -33.624 1.00 48.00 376 LEU A N 1
ATOM 2912 C CA . LEU A 1 376 ? -37.249 -11.011 -34.363 1.00 48.00 376 LEU A CA 1
ATOM 2913 C C . LEU A 1 376 ? -38.526 -11.191 -35.195 1.00 48.00 376 LEU A C 1
ATOM 2915 O O . LEU A 1 376 ? -38.498 -11.863 -36.223 1.00 48.00 376 LEU A O 1
ATOM 2919 N N . GLU A 1 377 ? -39.622 -10.566 -34.765 1.00 39.53 377 GLU A N 1
ATOM 2920 C CA . GLU A 1 377 ? -40.826 -10.351 -35.584 1.00 39.53 377 GLU A CA 1
ATOM 2921 C C . GLU A 1 377 ? -40.740 -8.982 -36.305 1.00 39.53 377 GLU A C 1
ATOM 2923 O O . GLU A 1 377 ? -40.172 -8.042 -35.735 1.00 39.53 377 GLU A O 1
ATOM 2928 N N . PRO A 1 378 ? -41.235 -8.818 -37.553 1.00 64.69 378 PRO A N 1
ATOM 2929 C CA . PRO A 1 378 ? -40.639 -7.845 -38.472 1.00 64.69 378 PRO A CA 1
ATOM 2930 C C . PRO A 1 378 ? -41.583 -6.704 -38.912 1.00 64.69 378 PRO A C 1
ATOM 2932 O O . PRO A 1 378 ? -42.083 -6.690 -40.036 1.00 64.69 378 PRO A O 1
ATOM 2935 N N . TYR A 1 379 ? -41.748 -5.681 -38.067 1.00 39.97 379 TYR A N 1
ATOM 2936 C CA . TYR A 1 379 ? -42.362 -4.388 -38.425 1.00 39.97 379 TYR A CA 1
ATOM 2937 C C . TYR A 1 379 ? -41.614 -3.232 -37.726 1.00 39.97 379 TYR A C 1
ATOM 2939 O O . TYR A 1 379 ? -41.282 -3.348 -36.553 1.00 39.97 379 TYR A O 1
ATOM 2947 N N . GLY A 1 380 ? -41.338 -2.080 -38.349 1.00 40.66 380 GLY A N 1
ATOM 2948 C CA . GLY A 1 380 ? -41.540 -1.676 -39.746 1.00 40.66 380 GLY A CA 1
ATOM 2949 C C . GLY A 1 380 ? -41.152 -0.199 -39.970 1.00 40.66 380 GLY A C 1
ATOM 2950 O O . GLY A 1 380 ? -40.864 0.510 -39.014 1.00 40.66 380 GLY A O 1
ATOM 2951 N N . ALA A 1 381 ? -41.176 0.261 -41.229 1.00 42.88 381 ALA A N 1
ATOM 2952 C CA . ALA A 1 381 ? -41.029 1.667 -41.659 1.00 42.88 381 ALA A CA 1
ATOM 2953 C C . ALA A 1 381 ? -39.764 2.437 -41.191 1.00 42.88 381 ALA A C 1
ATOM 2955 O O . ALA A 1 381 ? -39.758 3.158 -40.196 1.00 42.88 381 ALA A O 1
ATOM 2956 N N . SER A 1 382 ? -38.709 2.393 -42.008 1.00 46.12 382 SER A N 1
ATOM 2957 C CA . SER A 1 382 ? -37.556 3.298 -41.905 1.00 46.12 382 SER A CA 1
ATOM 2958 C C . SER A 1 382 ? -37.906 4.747 -42.278 1.00 46.12 382 SER A C 1
ATOM 2960 O O . SER A 1 382 ? -38.396 4.988 -43.384 1.00 46.12 382 SER A O 1
ATOM 2962 N N . LEU A 1 383 ? -37.526 5.717 -41.442 1.00 55.44 383 LEU A N 1
ATOM 2963 C CA . LEU A 1 383 ? -37.291 7.094 -41.896 1.00 55.44 383 LEU A CA 1
ATOM 2964 C C . LEU A 1 383 ? -35.883 7.194 -42.520 1.00 55.44 383 LEU A C 1
ATOM 2966 O O . LEU A 1 383 ? -34.946 6.619 -41.959 1.00 55.44 383 LEU A O 1
ATOM 2970 N N . PRO A 1 384 ? -35.684 7.908 -43.646 1.00 51.38 384 PRO A N 1
ATOM 2971 C CA . PRO A 1 384 ? -34.351 8.110 -44.201 1.00 51.38 384 PRO A CA 1
ATOM 2972 C C . PRO A 1 384 ? -33.558 9.096 -43.336 1.00 51.38 384 PRO A C 1
ATOM 2974 O O . PRO A 1 384 ? -33.931 10.262 -43.222 1.00 51.38 384 PRO A O 1
ATOM 2977 N N . LEU A 1 385 ? -32.433 8.656 -42.771 1.00 49.38 385 LEU A N 1
ATOM 2978 C CA . LEU A 1 385 ? -31.403 9.581 -42.300 1.00 49.38 385 LEU A CA 1
ATOM 2979 C C . LEU A 1 385 ? -30.691 10.167 -43.523 1.00 49.38 385 LEU A C 1
ATOM 2981 O O . LEU A 1 385 ? -30.011 9.444 -44.257 1.00 49.38 385 LEU A O 1
ATOM 2985 N N . GLU A 1 386 ? -30.859 11.470 -43.752 1.00 53.44 386 GLU A N 1
ATOM 2986 C CA . GLU A 1 386 ? -30.134 12.177 -44.807 1.00 53.44 386 GLU A CA 1
ATOM 2987 C C . GLU A 1 386 ? -28.624 12.080 -44.577 1.00 53.44 386 GLU A C 1
ATOM 2989 O O . GLU A 1 386 ? -28.103 12.315 -43.485 1.00 53.44 386 GLU A O 1
ATOM 2994 N N . ARG A 1 387 ? -27.908 11.688 -45.633 1.00 63.59 387 ARG A N 1
ATOM 2995 C CA . ARG A 1 387 ? -26.461 11.503 -45.581 1.00 63.59 387 ARG A CA 1
ATOM 2996 C C . ARG A 1 387 ? -25.795 12.883 -45.623 1.00 63.59 387 ARG A C 1
ATOM 2998 O O . ARG A 1 387 ? -26.063 13.616 -46.576 1.00 63.59 387 ARG A O 1
ATOM 3005 N N . PRO A 1 388 ? -24.918 13.241 -44.667 1.00 65.00 388 PRO A N 1
ATOM 3006 C CA . PRO A 1 388 ? -24.211 14.515 -44.727 1.00 65.00 388 PRO A CA 1
ATOM 3007 C C . PRO A 1 388 ? -23.383 14.604 -46.023 1.00 65.00 388 PRO A C 1
ATOM 3009 O O . PRO A 1 388 ? -22.851 13.581 -46.478 1.00 65.00 388 PRO A O 1
ATOM 3012 N N . PRO A 1 389 ? -23.275 15.796 -46.637 1.00 73.00 389 PRO A N 1
ATOM 3013 C CA . PRO A 1 389 ? -22.541 15.967 -47.884 1.00 73.00 389 PRO A CA 1
ATOM 3014 C C . PRO A 1 389 ? -21.045 15.662 -47.691 1.00 73.00 389 PRO A C 1
ATOM 3016 O O . PRO A 1 389 ? -20.503 15.898 -46.607 1.00 73.00 389 PRO A O 1
ATOM 3019 N N . PRO A 1 390 ? -20.353 15.152 -48.727 1.00 73.44 390 PRO A N 1
ATOM 3020 C CA . PRO A 1 390 ? -18.915 14.923 -48.655 1.00 73.44 390 PRO A CA 1
ATOM 3021 C C . PRO A 1 390 ? -18.158 16.251 -48.462 1.00 73.44 390 PRO A C 1
ATOM 3023 O O . PRO A 1 390 ? -18.602 17.287 -48.968 1.00 73.44 390 PRO A O 1
ATOM 3026 N N . PRO A 1 391 ? -17.005 16.242 -47.766 1.00 69.06 391 PRO A N 1
ATOM 3027 C CA . PRO A 1 391 ? -16.190 17.440 -47.598 1.00 69.06 391 PRO A CA 1
ATOM 3028 C C . PRO A 1 391 ? -15.674 17.953 -48.957 1.00 69.06 391 PRO A C 1
ATOM 3030 O O . PRO A 1 391 ? -15.421 17.149 -49.860 1.00 69.06 391 PRO A O 1
ATOM 3033 N N . PRO A 1 392 ? -15.491 19.277 -49.119 1.00 70.69 392 PRO A N 1
ATOM 3034 C CA . PRO A 1 392 ? -15.019 19.856 -50.372 1.00 70.69 392 PRO A CA 1
ATOM 3035 C C . PRO A 1 392 ? -13.604 19.376 -50.716 1.00 70.69 392 PRO A C 1
ATOM 3037 O O . PRO A 1 392 ? -12.730 19.278 -49.854 1.00 70.69 392 PRO A O 1
ATOM 3040 N N . SER A 1 393 ? -13.370 19.107 -52.001 1.00 70.50 393 SER A N 1
ATOM 3041 C CA . SER A 1 393 ? -12.058 18.721 -52.525 1.00 70.50 393 SER A CA 1
ATOM 3042 C C . SER A 1 393 ? -11.016 19.833 -52.325 1.00 70.50 393 SER A C 1
ATOM 3044 O O . SER A 1 393 ? -11.350 21.005 -52.522 1.00 70.50 393 SER A O 1
ATOM 3046 N N . PRO A 1 394 ? -9.753 19.499 -51.995 1.00 71.19 394 PRO A N 1
ATOM 3047 C CA . PRO A 1 394 ? -8.702 20.493 -51.797 1.00 71.19 394 PRO A CA 1
ATOM 3048 C C . PRO A 1 394 ? -8.396 21.275 -53.091 1.00 71.19 394 PRO A C 1
ATOM 3050 O O . PRO A 1 394 ? -8.538 20.727 -54.188 1.00 71.19 394 PRO A O 1
ATOM 3053 N N . PRO A 1 395 ? -7.954 22.544 -52.987 1.00 71.50 395 PRO A N 1
ATOM 3054 C CA . PRO A 1 395 ? -7.605 23.355 -54.149 1.00 71.50 395 PRO A CA 1
ATOM 3055 C C . PRO A 1 395 ? -6.365 22.799 -54.878 1.00 71.50 395 PRO A C 1
ATOM 3057 O O . PRO A 1 395 ? -5.488 22.207 -54.241 1.00 71.50 395 PRO A O 1
ATOM 3060 N N . PRO A 1 396 ? -6.251 23.004 -56.205 1.00 61.41 396 PRO A N 1
ATOM 3061 C CA . PRO A 1 396 ? -5.099 22.547 -56.974 1.00 61.41 396 PRO A CA 1
ATOM 3062 C C . PRO A 1 396 ? -3.815 23.272 -56.548 1.00 61.41 396 PRO A C 1
ATOM 3064 O O . PRO A 1 396 ? -3.804 24.484 -56.327 1.00 61.41 396 PRO A O 1
ATOM 3067 N N . LEU A 1 397 ? -2.714 22.521 -56.469 1.00 63.03 397 LEU A N 1
ATOM 3068 C CA . LEU A 1 397 ? -1.389 23.067 -56.171 1.00 63.03 397 LEU A CA 1
ATOM 3069 C C . LEU A 1 397 ? -0.894 23.979 -57.313 1.00 63.03 397 LEU A C 1
ATOM 3071 O O . LEU A 1 397 ? -1.112 23.658 -58.485 1.00 63.03 397 LEU A O 1
ATOM 3075 N N . PRO A 1 398 ? -0.188 25.085 -57.005 1.00 60.09 398 PRO A N 1
ATOM 3076 C CA . PRO A 1 398 ? 0.411 25.937 -58.027 1.00 60.09 398 PRO A CA 1
ATOM 3077 C C . PRO A 1 398 ? 1.537 25.199 -58.778 1.00 60.09 398 PRO A C 1
ATOM 3079 O O . PRO A 1 398 ? 2.226 24.359 -58.187 1.00 60.09 398 PRO A O 1
ATOM 3082 N N . PRO A 1 399 ? 1.769 25.512 -60.067 1.00 48.53 399 PRO A N 1
ATOM 3083 C CA . PRO A 1 399 ? 2.754 24.811 -60.884 1.00 48.53 399 PRO A CA 1
ATOM 3084 C C . PRO A 1 399 ? 4.180 25.065 -60.380 1.00 48.53 399 PRO A C 1
ATOM 3086 O O . PRO A 1 399 ? 4.676 26.192 -60.405 1.00 48.53 399 PRO A O 1
ATOM 3089 N N . GLN A 1 400 ? 4.868 24.001 -59.961 1.00 45.44 400 GLN A N 1
ATOM 3090 C CA . GLN A 1 400 ? 6.295 24.069 -59.648 1.00 45.44 400 GLN A CA 1
ATOM 3091 C C . GLN A 1 400 ? 7.103 24.139 -60.949 1.00 45.44 400 GLN A C 1
ATOM 3093 O O . GLN A 1 400 ? 7.104 23.203 -61.748 1.00 45.44 400 GLN A O 1
ATOM 3098 N N . GLY A 1 401 ? 7.780 25.268 -61.175 1.00 38.59 401 GLY A N 1
ATOM 3099 C CA . GLY A 1 401 ? 8.641 25.460 -62.342 1.00 38.59 401 GLY A CA 1
ATOM 3100 C C . GLY A 1 401 ? 9.866 24.542 -62.319 1.00 38.59 401 GLY A C 1
ATOM 3101 O O . GLY A 1 401 ? 10.436 24.282 -61.258 1.00 38.59 401 GLY A O 1
ATOM 3102 N N . LEU A 1 402 ? 10.290 24.077 -63.499 1.00 44.56 402 LEU A N 1
ATOM 3103 C CA . LEU A 1 402 ? 11.445 23.190 -63.648 1.00 44.56 402 LEU A CA 1
ATOM 3104 C C . LEU A 1 402 ? 12.710 23.803 -63.028 1.00 44.56 402 LEU A C 1
ATOM 3106 O O . LEU A 1 402 ? 13.096 24.929 -63.351 1.00 44.56 402 LEU A O 1
ATOM 3110 N N . LYS A 1 403 ? 13.429 23.000 -62.240 1.00 37.00 403 LYS A N 1
ATOM 3111 C CA . LYS A 1 403 ? 14.869 23.165 -62.022 1.00 37.00 403 LYS A CA 1
ATOM 3112 C C . LYS A 1 403 ? 15.573 21.851 -62.329 1.00 37.00 403 LYS A C 1
ATOM 3114 O O . LYS A 1 403 ? 15.230 20.807 -61.784 1.00 37.00 403 LYS A O 1
ATOM 3119 N N . ASN A 1 404 ? 16.541 21.921 -63.236 1.00 40.06 404 ASN A N 1
ATOM 3120 C CA . ASN A 1 404 ? 17.269 20.760 -63.731 1.00 40.06 404 ASN A CA 1
ATOM 3121 C C . ASN A 1 404 ? 18.140 20.160 -62.622 1.00 40.06 404 ASN A C 1
ATOM 3123 O O . ASN A 1 404 ? 19.036 20.836 -62.117 1.00 40.06 404 ASN A O 1
ATOM 3127 N N . HIS A 1 405 ? 17.958 18.875 -62.319 1.00 37.72 405 HIS A N 1
ATOM 3128 C CA . HIS A 1 405 ? 19.002 18.096 -61.661 1.00 37.72 405 HIS A CA 1
ATOM 3129 C C . HIS A 1 405 ? 19.936 17.511 -62.720 1.00 37.72 405 HIS A C 1
ATOM 3131 O O . HIS A 1 405 ? 19.592 16.560 -63.419 1.00 37.72 405 HIS A O 1
ATOM 3137 N N . GLY A 1 406 ? 21.127 18.099 -62.838 1.00 32.50 406 GLY A N 1
ATOM 3138 C CA . GLY A 1 406 ? 22.230 17.477 -63.563 1.00 32.50 406 GLY A CA 1
ATOM 3139 C C . GLY A 1 406 ? 22.677 16.197 -62.855 1.00 32.50 406 GLY A C 1
ATOM 3140 O O . GLY A 1 406 ? 22.718 16.142 -61.624 1.00 32.50 406 GLY A O 1
ATOM 3141 N N . ILE A 1 407 ? 23.014 15.169 -63.633 1.00 36.47 407 ILE A N 1
ATOM 3142 C CA . ILE A 1 407 ? 23.525 13.901 -63.108 1.00 36.47 407 ILE A CA 1
ATOM 3143 C C . ILE A 1 407 ? 24.907 14.151 -62.497 1.00 36.47 407 ILE A C 1
ATOM 3145 O O . ILE A 1 407 ? 25.846 14.501 -63.208 1.00 36.47 407 ILE A O 1
ATOM 3149 N N . SER A 1 408 ? 25.036 13.931 -61.189 1.00 31.00 408 SER A N 1
ATOM 3150 C CA . SER A 1 408 ? 26.326 13.870 -60.502 1.00 31.00 408 SER A CA 1
ATOM 3151 C C . SER A 1 408 ? 26.520 12.461 -59.955 1.00 31.00 408 SER A C 1
ATOM 3153 O O . SER A 1 408 ? 25.812 12.035 -59.042 1.00 31.00 408 SER A O 1
ATOM 3155 N N . MET A 1 409 ? 27.447 11.716 -60.556 1.00 33.78 409 MET A N 1
ATOM 3156 C CA . MET A 1 409 ? 27.851 10.405 -60.055 1.00 33.78 409 MET A CA 1
ATOM 3157 C C . MET A 1 409 ? 28.700 10.591 -58.797 1.00 33.78 409 MET A C 1
ATOM 3159 O O . MET A 1 409 ? 29.710 11.287 -58.840 1.00 33.78 409 MET A O 1
ATOM 3163 N N . ASN A 1 410 ? 28.334 9.924 -57.704 1.00 32.62 410 ASN A N 1
ATOM 3164 C CA . ASN A 1 410 ? 29.210 9.759 -56.547 1.00 32.62 410 ASN A CA 1
ATOM 3165 C C . ASN A 1 410 ? 29.275 8.285 -56.143 1.00 32.62 410 ASN A C 1
ATOM 3167 O O . ASN A 1 410 ? 28.275 7.567 -56.172 1.00 32.62 410 ASN A O 1
ATOM 3171 N N . VAL A 1 411 ? 30.488 7.835 -55.830 1.00 34.28 411 VAL A N 1
ATOM 3172 C CA . VAL A 1 411 ? 30.835 6.416 -55.690 1.00 34.28 411 VAL A CA 1
ATOM 3173 C C . VAL A 1 411 ? 30.270 5.841 -54.392 1.00 34.28 411 VAL A C 1
ATOM 3175 O O . VAL A 1 411 ? 30.436 6.418 -53.317 1.00 34.28 411 VAL A O 1
ATOM 3178 N N . TRP A 1 412 ? 29.642 4.666 -54.482 1.00 28.70 412 TRP A N 1
ATOM 3179 C CA . TRP A 1 412 ? 29.137 3.934 -53.321 1.00 28.70 412 TRP A CA 1
ATOM 3180 C C . TRP A 1 412 ? 30.302 3.265 -52.578 1.00 28.70 412 TRP A C 1
ATOM 3182 O O . TRP A 1 412 ? 30.732 2.163 -52.915 1.00 28.70 412 TRP A O 1
ATOM 3192 N N . ASN A 1 413 ? 30.868 3.976 -51.602 1.00 32.75 413 ASN A N 1
ATOM 3193 C CA . ASN A 1 413 ? 32.060 3.537 -50.882 1.00 32.75 413 ASN A CA 1
ATOM 3194 C C . ASN A 1 413 ? 31.685 2.515 -49.790 1.00 32.75 413 ASN A C 1
ATOM 3196 O O . ASN A 1 413 ? 31.187 2.882 -48.725 1.00 32.75 413 ASN A O 1
ATOM 3200 N N . GLY A 1 414 ? 31.870 1.224 -50.079 1.00 38.19 414 GLY A N 1
ATOM 3201 C CA . GLY A 1 414 ? 31.468 0.130 -49.192 1.00 38.19 414 GLY A CA 1
ATOM 3202 C C . GLY A 1 414 ? 32.285 0.077 -47.897 1.00 38.19 414 GLY A C 1
ATOM 3203 O O . GLY A 1 414 ? 33.509 -0.015 -47.937 1.00 38.19 414 GLY A O 1
ATOM 3204 N N . SER A 1 415 ? 31.603 0.086 -46.747 1.00 37.88 415 SER A N 1
ATOM 3205 C CA . SER A 1 415 ? 32.224 -0.044 -45.420 1.00 37.88 415 SER A CA 1
ATOM 3206 C C . SER A 1 415 ? 31.935 -1.408 -44.780 1.00 37.88 415 SER A C 1
ATOM 3208 O O . SER A 1 415 ? 30.878 -2.007 -44.986 1.00 37.88 415 SER A O 1
ATOM 3210 N N . ASN A 1 416 ? 32.898 -1.920 -44.013 1.00 51.22 416 ASN A N 1
ATOM 3211 C CA . ASN A 1 416 ? 32.935 -3.305 -43.545 1.00 51.22 416 ASN A CA 1
ATOM 3212 C C . ASN A 1 416 ? 31.980 -3.587 -42.373 1.00 51.22 416 ASN A C 1
ATOM 3214 O O . ASN A 1 416 ? 32.263 -3.190 -41.249 1.00 51.22 416 ASN A O 1
ATOM 3218 N N . ASN A 1 417 ? 30.944 -4.403 -42.604 1.00 50.03 417 ASN A N 1
ATOM 3219 C CA . ASN A 1 417 ? 30.113 -4.995 -41.538 1.00 50.03 417 ASN A CA 1
ATOM 3220 C C . ASN A 1 417 ? 30.134 -6.543 -41.502 1.00 50.03 417 ASN A C 1
ATOM 3222 O O . ASN A 1 417 ? 29.461 -7.151 -40.673 1.00 50.03 417 ASN A O 1
ATOM 3226 N N . GLY A 1 418 ? 30.931 -7.208 -42.350 1.00 48.41 418 GLY A N 1
ATOM 3227 C CA . GLY A 1 418 ? 30.971 -8.681 -42.429 1.00 48.41 418 GLY A CA 1
ATOM 3228 C C . GLY A 1 418 ? 31.638 -9.398 -41.242 1.00 48.41 418 GLY A C 1
ATOM 3229 O O . GLY A 1 418 ? 31.388 -10.579 -41.021 1.00 48.41 418 GLY A O 1
ATOM 3230 N N . TRP A 1 419 ? 32.466 -8.704 -40.456 1.00 50.53 419 TRP A N 1
ATOM 3231 C CA . TRP A 1 419 ? 33.343 -9.333 -39.456 1.00 50.53 419 TRP A CA 1
ATOM 3232 C C . TRP A 1 419 ? 32.717 -9.540 -38.067 1.00 50.53 419 TRP A C 1
ATOM 3234 O O . TRP A 1 419 ? 33.255 -10.305 -37.271 1.00 50.53 419 TRP A O 1
ATOM 3244 N N . ILE A 1 420 ? 31.576 -8.909 -37.769 1.00 55.16 420 ILE A N 1
ATOM 3245 C CA . ILE A 1 420 ? 30.953 -8.963 -36.430 1.00 55.16 420 ILE A CA 1
ATOM 3246 C C . ILE A 1 420 ? 30.098 -10.233 -36.238 1.00 55.16 420 ILE A C 1
ATOM 3248 O O . ILE A 1 420 ? 29.956 -10.715 -35.118 1.00 55.16 420 ILE A O 1
ATOM 3252 N N . 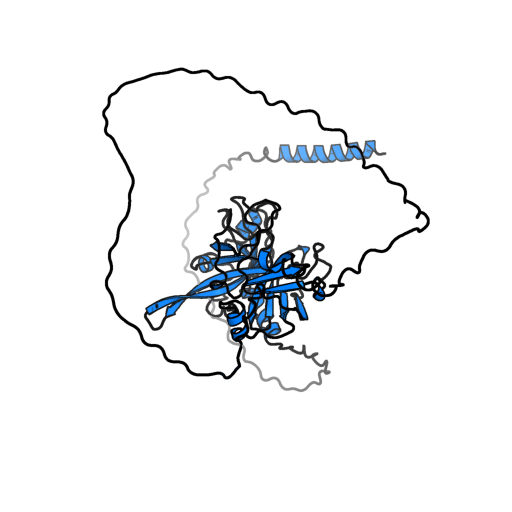LEU A 1 421 ? 29.571 -10.823 -37.318 1.00 54.25 421 LEU A N 1
ATOM 3253 C CA . LEU A 1 421 ? 28.714 -12.020 -37.254 1.00 54.25 421 LEU A CA 1
ATOM 3254 C C . LEU A 1 421 ? 29.496 -13.344 -37.194 1.00 54.25 421 LEU A C 1
ATOM 3256 O O . LEU A 1 421 ? 28.987 -14.333 -36.667 1.00 54.25 421 LEU A O 1
ATOM 3260 N N . LEU A 1 422 ? 30.738 -13.366 -37.689 1.00 61.47 422 LEU A N 1
ATOM 3261 C CA . LEU A 1 422 ? 31.573 -14.569 -37.752 1.00 61.47 422 LEU A CA 1
ATOM 3262 C C . LEU A 1 422 ? 31.763 -15.290 -36.393 1.00 61.47 422 LEU A C 1
ATOM 3264 O O . LEU A 1 422 ? 31.554 -16.505 -36.361 1.00 61.47 422 LEU A O 1
ATOM 3268 N N . PRO A 1 423 ? 32.086 -14.618 -35.262 1.00 67.62 423 PRO A N 1
ATOM 3269 C CA . PRO A 1 423 ? 32.237 -15.308 -33.975 1.00 67.62 423 PRO A CA 1
ATOM 3270 C C . PRO A 1 423 ? 30.923 -15.906 -33.448 1.00 67.62 423 PRO A C 1
ATOM 3272 O O . PRO A 1 423 ? 30.943 -16.984 -32.858 1.00 67.62 423 PRO A O 1
ATOM 3275 N N . PHE A 1 424 ? 29.775 -15.264 -33.698 1.00 68.75 424 PHE A N 1
ATOM 3276 C CA . PHE A 1 424 ? 28.470 -15.797 -33.287 1.00 68.75 424 PHE A CA 1
ATOM 3277 C C . PHE A 1 424 ? 28.090 -17.051 -34.081 1.00 68.75 424 PHE A C 1
ATOM 3279 O O . PHE A 1 424 ? 27.614 -18.019 -33.494 1.00 68.75 424 PHE A O 1
ATOM 3286 N N . ILE A 1 425 ? 28.359 -17.065 -35.392 1.00 75.69 425 ILE A N 1
ATOM 3287 C CA . ILE A 1 425 ? 28.141 -18.238 -36.252 1.00 75.69 425 ILE A CA 1
ATOM 3288 C C . ILE A 1 425 ? 29.027 -19.407 -35.798 1.00 75.69 425 ILE A C 1
ATOM 3290 O O . ILE A 1 425 ? 28.532 -20.522 -35.637 1.00 75.69 425 ILE A O 1
ATOM 3294 N N . LEU A 1 426 ? 30.312 -19.157 -35.518 1.00 76.56 426 LEU A N 1
ATOM 3295 C CA . LEU A 1 426 ? 31.236 -20.185 -35.022 1.00 76.56 426 LEU A CA 1
ATOM 3296 C C . LEU A 1 426 ? 30.819 -20.742 -33.652 1.00 76.56 426 LEU A C 1
ATOM 3298 O O . LEU A 1 426 ? 30.859 -21.956 -33.456 1.00 76.56 426 LEU A O 1
ATOM 3302 N N . MET A 1 427 ? 30.354 -19.893 -32.729 1.00 79.62 427 MET A N 1
ATOM 3303 C CA . MET A 1 427 ? 29.826 -20.337 -31.434 1.00 79.62 427 MET A CA 1
ATOM 3304 C C . MET A 1 427 ? 28.574 -21.216 -31.595 1.00 79.62 427 MET A C 1
ATOM 3306 O O . MET A 1 427 ? 28.454 -22.241 -30.926 1.00 79.62 427 MET A O 1
ATOM 3310 N N . PHE A 1 428 ? 27.664 -20.864 -32.510 1.00 77.06 428 PHE A N 1
ATOM 3311 C CA . PHE A 1 428 ? 26.457 -21.655 -32.778 1.00 77.06 428 PHE A CA 1
ATOM 3312 C C . PHE A 1 428 ? 26.782 -23.025 -33.394 1.00 77.06 428 PHE A C 1
ATOM 3314 O O . PHE A 1 428 ? 26.235 -24.042 -32.970 1.00 77.06 428 PHE A O 1
ATOM 3321 N N . ILE A 1 429 ? 27.722 -23.063 -34.346 1.00 86.12 429 ILE A N 1
ATOM 3322 C CA . ILE A 1 429 ? 28.231 -24.305 -34.947 1.00 86.12 429 ILE A CA 1
ATOM 3323 C C . ILE A 1 429 ? 28.884 -25.196 -33.880 1.00 86.12 429 ILE A C 1
ATOM 3325 O O . ILE A 1 429 ? 28.623 -26.399 -33.849 1.00 86.12 429 ILE A O 1
ATOM 3329 N N . HIS A 1 430 ? 29.677 -24.619 -32.970 1.00 85.62 430 HIS A N 1
ATOM 3330 C CA . HIS A 1 430 ? 30.312 -25.370 -31.887 1.00 85.62 430 HIS A CA 1
ATOM 3331 C C . HIS A 1 430 ? 29.283 -25.983 -30.923 1.00 85.62 430 HIS A C 1
ATOM 3333 O O . HIS A 1 430 ? 29.440 -27.143 -30.546 1.00 85.62 430 HIS A O 1
ATOM 3339 N N . LEU A 1 431 ? 28.224 -25.249 -30.553 1.00 82.25 431 LEU A N 1
ATOM 3340 C CA . LEU A 1 431 ? 27.159 -25.753 -29.673 1.00 82.25 431 LEU A CA 1
ATOM 3341 C C . LEU A 1 431 ? 26.392 -26.930 -30.300 1.00 82.25 431 LEU A C 1
ATOM 3343 O O . LEU A 1 431 ? 26.137 -27.934 -29.629 1.00 82.25 431 LEU A O 1
ATOM 3347 N N . ILE A 1 432 ? 26.074 -26.836 -31.596 1.00 86.81 432 ILE A N 1
ATOM 3348 C CA . ILE A 1 432 ? 25.419 -27.913 -32.354 1.00 86.81 432 ILE A CA 1
ATOM 3349 C C . ILE A 1 432 ? 26.328 -29.149 -32.437 1.00 86.81 432 ILE A C 1
ATOM 3351 O O . ILE A 1 432 ? 25.867 -30.262 -32.186 1.00 86.81 432 ILE A O 1
ATOM 3355 N N . LEU A 1 433 ? 27.624 -28.967 -32.716 1.00 84.25 433 LEU A N 1
ATOM 3356 C CA . LEU A 1 433 ? 28.595 -30.065 -32.746 1.00 84.25 433 LEU A CA 1
ATOM 3357 C C . LEU A 1 433 ? 28.750 -30.750 -31.384 1.00 84.25 433 LEU A C 1
ATOM 3359 O O . LEU A 1 433 ? 28.738 -31.977 -31.334 1.00 84.25 433 LEU A O 1
ATOM 3363 N N . THR A 1 434 ? 28.834 -30.004 -30.278 1.00 82.56 434 THR A N 1
ATOM 3364 C CA . THR A 1 434 ? 28.905 -30.615 -28.939 1.00 82.56 434 THR A CA 1
ATOM 3365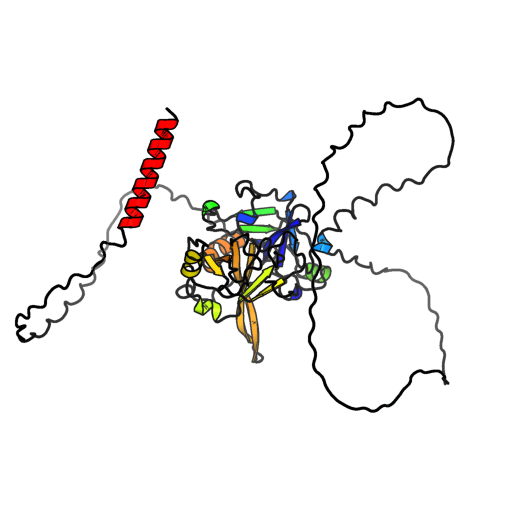 C C . THR A 1 434 ? 27.642 -31.397 -28.593 1.00 82.56 434 THR A C 1
ATOM 3367 O O . THR A 1 434 ? 27.749 -32.496 -28.062 1.00 82.56 434 THR A O 1
ATOM 3370 N N . SER A 1 435 ? 26.457 -30.897 -28.961 1.00 78.56 435 SER A N 1
ATOM 3371 C CA . SER A 1 435 ? 25.193 -31.607 -28.723 1.00 78.56 435 SER A CA 1
ATOM 3372 C C . SER A 1 435 ? 25.078 -32.895 -29.553 1.00 78.56 435 SER A C 1
ATOM 3374 O O . SER A 1 435 ? 24.643 -33.923 -29.035 1.00 78.56 435 SER A O 1
ATOM 3376 N N . LEU A 1 436 ? 25.535 -32.879 -30.811 1.00 81.56 436 LEU A N 1
ATOM 3377 C CA . LEU A 1 436 ? 25.613 -34.080 -31.652 1.00 81.56 436 LEU A CA 1
ATOM 3378 C C . LEU A 1 436 ? 26.615 -35.107 -31.105 1.00 81.56 436 LEU A C 1
ATOM 3380 O O . LEU A 1 436 ? 26.313 -36.298 -31.091 1.00 81.56 436 LEU A O 1
ATOM 3384 N N . ILE A 1 437 ? 27.776 -34.662 -30.616 1.00 85.31 437 ILE A N 1
ATOM 3385 C CA . ILE A 1 437 ? 28.793 -35.543 -30.025 1.00 85.31 437 ILE A CA 1
ATOM 3386 C C . ILE A 1 437 ? 28.294 -36.157 -28.707 1.00 85.31 437 ILE A C 1
ATOM 3388 O O . ILE A 1 437 ? 28.431 -37.362 -28.524 1.00 85.31 437 ILE A O 1
ATOM 3392 N N . GLU A 1 438 ? 27.649 -35.391 -27.820 1.00 76.50 438 GLU A N 1
ATOM 3393 C CA . GLU A 1 438 ? 27.029 -35.950 -26.605 1.00 76.50 438 GLU A CA 1
ATOM 3394 C C . GLU A 1 438 ? 25.904 -36.946 -26.918 1.00 76.50 438 GLU A C 1
ATOM 3396 O O . GLU A 1 438 ? 25.743 -37.931 -26.198 1.00 76.50 438 GLU A O 1
ATOM 3401 N N . SER A 1 439 ? 25.145 -36.726 -27.996 1.00 75.75 439 SER A N 1
ATOM 3402 C CA . SER A 1 439 ? 24.122 -37.675 -28.440 1.00 75.75 439 SER A CA 1
ATOM 3403 C C . SER A 1 439 ? 24.729 -38.973 -28.986 1.00 75.75 439 SER A C 1
ATOM 3405 O O . SER A 1 439 ? 24.215 -40.043 -28.679 1.00 75.75 439 SER A O 1
ATOM 3407 N N . LEU A 1 440 ? 25.822 -38.892 -29.756 1.00 75.69 440 LEU A N 1
ATOM 3408 C CA . LEU A 1 440 ? 26.548 -40.049 -30.307 1.00 75.69 440 LEU A CA 1
ATOM 3409 C C . LEU A 1 440 ? 27.389 -40.808 -29.264 1.00 75.69 440 LEU A C 1
ATOM 3411 O O . LEU A 1 440 ? 27.771 -41.946 -29.503 1.00 75.69 440 LEU A O 1
ATOM 3415 N N . LEU A 1 441 ? 27.676 -40.197 -28.111 1.00 73.62 441 LEU A N 1
ATOM 3416 C CA . LEU A 1 441 ? 28.311 -40.848 -26.954 1.00 73.62 441 LEU A CA 1
ATOM 3417 C C . LEU A 1 441 ? 27.293 -41.433 -25.954 1.00 73.62 441 LEU A C 1
ATOM 3419 O O . LEU A 1 441 ? 27.689 -41.997 -24.935 1.00 73.62 441 LEU A O 1
ATOM 3423 N N . ARG A 1 442 ? 25.987 -41.292 -26.226 1.00 71.06 442 ARG A N 1
ATOM 3424 C CA . ARG A 1 442 ? 24.881 -41.885 -25.448 1.00 71.06 442 ARG A CA 1
ATOM 3425 C C . ARG A 1 442 ? 24.145 -43.014 -26.186 1.00 71.06 442 ARG A C 1
ATOM 3427 O O . ARG A 1 442 ? 23.219 -43.583 -25.608 1.00 71.06 442 ARG A O 1
ATOM 3434 N N . SER A 1 443 ? 24.542 -43.309 -27.425 1.00 62.78 443 SER A N 1
ATOM 3435 C CA . SER A 1 443 ? 24.039 -44.392 -28.285 1.00 62.78 443 SER A CA 1
ATOM 3436 C C . SER A 1 443 ? 25.065 -45.511 -28.425 1.00 62.78 443 SER A C 1
ATOM 3438 O O . SER A 1 443 ? 24.689 -46.670 -28.162 1.00 62.78 443 SER A O 1
#

InterPro domains:
  IPR001254 Serine proteases, trypsin domain [PF00089] (2-67)
  IPR001254 Serine proteases, trypsin domain [PF00089] (168-357)
  IPR001254 Serine proteases, trypsin domain [PS50240] (1-362)
  IPR001254 Serine proteases, trypsin domain [SM00020] (2-357)
  IPR001254 Serine proteases, trypsin domain [cd00190] (2-360)
  IPR009003 Peptidase S1, PA clan [SSF50494] (2-362)
  IPR018114 Serine proteases, trypsin family, histidine active site [PS00134] (36-41)
  IPR033116 Serine proteases, trypsin family, serine active site [PS00135] (297-308)
  IPR051487 Serine/Threonine Proteases with Immune and Developmental Roles [PTHR24256] (1-362)

Sequence (443 aa):
MGGELASIQNYPFMVSLQSQGLHFCGGSLLNSRVILTAAHCCFYNDLETPLDLRRVRAVLGQQDLRKCFQQEDASSSSLLQEEPPSAAAANGPPMFQPPQIPPPQFPNPPPITFPESNQAMMKSKSVVHSESLSSSSLSPFMNPVPSFSSSEEEEKSRPSHVKSVVSQTSCLKVEIERMQVHPSFSVTKMTNDLALLFLKEPLDFSELSIQTNHSVNSIDLDLDWIDLQTSSTNYSHWNAHVLEIVGYGRIDGSIHRNYQLRKARVNVTSSDYCNRNGLPIKEPDAQFCVGDGNGISSCKGDSGGPLIIYHSQSDSVGGEKRKPYLIGVTSFGLAHSCGNRTKRSVFTNLLHYREWIQRHMTGIQVQEQQIPSSPLEPYGASLPLERPPPPPSPPPLPPQGLKNHGISMNVWNGSNNGWILLPFILMFIHLILTSLIESLLRS

Radius of gyration: 36.88 Å; Cα contacts (8 Å, |Δi|>4): 654; chains: 1; bounding box: 102×81×123 Å

Mean predicted aligned error: 19.23 Å

Solvent-accessible surface area (backbone atoms only — not comparable to full-atom values): 27798 Å² total; per-residue (Å²): 70,55,59,48,84,41,60,37,73,82,46,25,22,44,28,39,32,20,45,84,70,44,70,58,24,22,18,34,26,59,48,52,40,36,32,40,27,18,30,67,73,49,28,44,99,81,62,73,51,67,55,65,49,92,56,38,34,41,33,42,57,60,49,47,52,68,54,50,53,70,64,70,69,70,77,78,72,86,84,80,87,79,82,86,77,83,91,82,86,85,90,81,83,88,78,88,80,81,85,83,79,80,80,85,84,75,82,80,80,81,88,85,84,79,86,82,82,86,88,87,87,87,88,81,87,81,89,88,91,87,87,88,85,87,79,91,85,87,88,87,92,88,86,90,86,88,79,91,85,90,87,88,88,89,81,86,91,78,86,82,79,82,78,75,80,75,76,74,69,73,54,52,70,44,57,54,67,49,77,46,61,43,91,73,49,33,80,94,61,66,38,56,37,33,22,42,39,31,38,65,61,72,56,57,46,67,61,48,18,62,65,67,72,43,62,34,48,55,46,43,69,86,54,86,90,54,61,75,93,70,41,69,76,33,34,69,67,60,52,76,39,58,31,36,36,50,37,40,26,31,47,37,67,66,90,65,80,47,43,52,32,24,26,39,73,49,40,54,41,53,46,65,63,30,36,79,74,74,44,71,72,82,48,58,60,44,36,44,24,32,26,85,46,79,9,44,53,72,29,74,32,18,32,9,8,43,30,33,38,38,49,82,40,82,40,100,85,76,45,84,45,67,49,67,31,55,44,28,25,27,50,54,56,64,83,85,34,33,46,34,50,71,16,33,25,36,24,30,27,38,82,65,43,46,67,63,52,51,39,65,74,71,65,61,76,75,74,80,72,76,76,76,86,67,80,88,76,94,78,78,86,85,77,85,78,81,76,80,80,81,81,83,80,81,80,84,80,80,84,82,74,91,74,88,81,75,91,76,92,77,83,85,80,85,75,94,70,76,75,75,55,52,64,58,53,53,52,52,51,50,52,54,52,52,54,51,51,55,51,66,74,73,109

Organism: Naegleria fowleri (NCBI:txid5763)

Nearest PDB structures (foldseek):
  1iau-assembly1_A  TM=8.418E-01  e=9.207E-14  Homo sapiens
  2fmj-assembly1_A  TM=8.216E-01  e=1.525E-13  Streptomyces griseus
  3i77-assembly1_A  TM=8.136E-01  e=1.706E-13  Streptomyces griseus
  1os8-assembly1_A  TM=8.269E-01  e=3.538E-13  Streptomyces griseus
  3fzz-assembly2_B  TM=8.545E-01  e=1.212E-11  Mus musculus

Foldseek 3Di:
DFFAFDQLLVVLQKKFKDFLLHGFEIWGFAFQWKIKFWLCVQADPVSPHGDPLVRIWIWGSAQFSVLSNVPPVPPPPPPDDDDDDDDDDDDDDDDDDDDDDDDDDDDDDDDDDDDDDDDDDDDDDDDDDDDDDDDDDDDDDDDDDDDDDDDDDDDDDDDDDPPPPPDLSAIDIFGFDDKAQDPPQDPVQLPSTMIMTTTPDGDDQVVVCVSNVHGRGGAAAPPVVDDPVPPLQPQVVQQVWWKKWKFFADQAQDPDTGGGIGMDTKGWDGCVVCVVVPNNNDDSSFKTKIHPLQQDDDARSHHGTFIWTWDWDQDPVRDTDTGIHTFWHFTAFDHNSRRPSRGIGMTGGCSVVVVVCVCVVVVDPPPPPPPPPDDDDDDDDDDDDDDDDDDDDDDDDDDDDDDDDDDDDDDPDDDDPPPPCVVVVVVVVVVVVVVVVVVVVVD

pLDDT: mean 72.06, std 25.38, range [26.34, 98.75]

Secondary structure (DSSP, 8-state):
--PEEPPGGG-TTEEEEEETTEEEEEEEE-SSSEEEE-GGGGB-TTSSSBP-GGGEEEEES-SBGGGGTTTSSTTSSSS--PPPPPP-----PPPPPPPPPPPP-PPPPPPPPP---------------------------------------------------------EEE-EEEEEE-TT-BTTTTBS--EEEEESS---HHHHHHHHTS---PPB---TTS-HHHHTT-HHHHHTSEEEEEES--SSSSSPPP-B-EEEE--EE-HHHHHHTT---S-TTTEEEE--SSS-S--TT-TT-EEEEEEEEE-TTS-EEEEEEEEEEEEEE-GGGTT-TT--EEEEEHHHHHHHHHHHHTT------------------PPP-PPPPPPPPPPPPPP------------------TTSSHHHHHHHHHHHHHHHHHHHT--